Protein AF-A0A1G1XZG2-F1 (afdb_monomer_lite)

Organism: NCBI:txid1797535

Secondary structure (DSSP, 8-state):
-PPPP------------------------------------PPPPEEEEE---S---S-GGGGEEEEETT---HHHHHHTTPEEEEEESSSEEEEEE-S-TT-GGG-EEEEETTTTEEEEE-TT-EEEEEETTTTEEEEES-----TTT---SEEEEEEETTT--HHHHHHHTTGGGGGGEEEEEEEEEETTEEEEEEEEEESS-TTBEEEEEEEEETTEEEEEE-TTB--TTHHHHHHT-EE---SSS---EEEEEEEESS-GGGTBSSS-B-HHHHHTTEEEEEEEEE--TT--HHHHHHHHHHHH--HHHHHHHHHS-EEEETTEEEE------TTHHHHHHHHHHHHHHHHTTSTT--EEEESTTSTTTGGG-TTB-SSGGGEEESSSSS-S-EEEGGG----TTPPPPSS--STTTTTSEEEEEETTEEEEEE-S-----

Sequence (445 aa):
MKKAILIVLVGVGLALVGCIKQPSAVNQNTNQPAINQNLNVEKPPIIDHFACSDYCPGPKEQYMVKIYQGVTDQKECRQLGGTPYTYYGWGEYHICLAENKGSSATWQTYQNQKYGFEIKYPQGWQMLLEMDDISRVSFGQTKNIGSNGYDGEWFVFIYNQSQKTVEALIKDMGDQFGEQRREKRENIIVNGLPALKVTVTTITIPDWIYQSVFIEQAGKIYVISNGAVANDLFDEFYNSFKITSITAAPSVKTLTYLVSNEAEAKYCNGADMDSDGFRKTITTQITTDTPIDNMTITELAKATVVAATTGMCQEVLKQNDLRVEGDTVYIAPIDAWAGVSITMCSCIPEMDVNLLRLPGIKKVVHGSALNQPIQNNTRYCIIDSDCVAATCCHPTAAVNKENQPDCQGTMCTLECQGPLDCGAGKIICENNLCTIKSNLPTTAE

Structure (mmCIF, N/CA/C/O backbone):
data_AF-A0A1G1XZG2-F1
#
_entry.id   AF-A0A1G1XZG2-F1
#
loop_
_atom_site.group_PDB
_atom_site.id
_atom_site.type_symbol
_atom_site.label_atom_id
_atom_site.label_alt_id
_atom_site.label_comp_id
_atom_site.label_asym_id
_atom_site.label_entity_id
_atom_site.label_seq_id
_atom_site.pdbx_PDB_ins_code
_atom_site.Cartn_x
_atom_site.Cartn_y
_atom_site.Cartn_z
_atom_site.occupancy
_atom_site.B_iso_or_equiv
_atom_site.auth_seq_id
_atom_site.auth_comp_id
_atom_site.auth_asym_id
_atom_site.auth_atom_id
_atom_site.pdbx_PDB_model_num
ATOM 1 N N . MET A 1 1 ? -6.032 44.710 11.923 1.00 36.59 1 MET A N 1
ATOM 2 C CA . MET A 1 1 ? -4.602 44.937 11.614 1.00 36.59 1 MET A CA 1
ATOM 3 C C . MET A 1 1 ? -4.307 44.325 10.254 1.00 36.59 1 MET A C 1
ATOM 5 O O . MET A 1 1 ? -4.520 43.133 10.079 1.00 36.59 1 MET A O 1
ATOM 9 N N . LYS A 1 2 ? -3.960 45.159 9.267 1.00 30.16 2 LYS A N 1
ATOM 10 C CA . LYS A 1 2 ? -3.770 44.773 7.860 1.00 30.16 2 LYS A CA 1
ATOM 11 C C . LYS A 1 2 ? -2.428 44.044 7.705 1.00 30.16 2 LYS A C 1
ATOM 13 O O . LYS A 1 2 ? -1.400 44.623 8.041 1.00 30.16 2 LYS A O 1
ATOM 18 N N . LYS A 1 3 ? -2.432 42.802 7.207 1.00 34.88 3 LYS A N 1
ATOM 19 C CA . LYS A 1 3 ? -1.211 42.095 6.790 1.00 34.88 3 LYS A CA 1
ATOM 20 C C . LYS A 1 3 ? -0.860 42.530 5.367 1.00 34.88 3 LYS A C 1
ATOM 22 O O . LYS A 1 3 ? -1.652 42.335 4.451 1.00 34.88 3 LYS A O 1
ATOM 27 N N . ALA A 1 4 ? 0.298 43.163 5.219 1.00 38.28 4 ALA A N 1
ATOM 28 C CA . ALA A 1 4 ? 0.881 43.513 3.934 1.00 38.28 4 ALA A CA 1
ATOM 29 C C . ALA A 1 4 ? 1.525 42.268 3.306 1.00 38.28 4 ALA A C 1
ATOM 31 O O . ALA A 1 4 ? 2.293 41.565 3.960 1.00 38.28 4 ALA A O 1
ATOM 32 N N . ILE A 1 5 ? 1.186 42.011 2.044 1.00 36.34 5 ILE A N 1
ATOM 33 C CA . ILE A 1 5 ? 1.808 41.004 1.184 1.00 36.34 5 ILE A CA 1
ATOM 34 C C . ILE A 1 5 ? 2.986 41.692 0.490 1.00 36.34 5 ILE A C 1
ATOM 36 O O . ILE A 1 5 ? 2.793 42.663 -0.241 1.00 36.34 5 ILE A O 1
ATOM 40 N N . LEU A 1 6 ? 4.202 41.210 0.746 1.00 32.59 6 LEU A N 1
ATOM 41 C CA . LEU A 1 6 ? 5.417 41.656 0.074 1.00 32.59 6 LEU A CA 1
ATOM 42 C C . LEU A 1 6 ? 5.632 40.773 -1.163 1.00 32.59 6 LEU A C 1
ATOM 44 O O . LEU A 1 6 ? 6.022 39.615 -1.046 1.00 32.59 6 LEU A O 1
ATOM 48 N N . ILE A 1 7 ? 5.337 41.320 -2.342 1.00 32.16 7 ILE A N 1
ATOM 49 C CA . ILE A 1 7 ? 5.672 40.728 -3.642 1.00 32.16 7 ILE A CA 1
ATOM 50 C C . ILE A 1 7 ? 7.083 41.197 -3.997 1.00 32.16 7 ILE A C 1
ATOM 52 O O . ILE A 1 7 ? 7.305 42.388 -4.208 1.00 32.16 7 ILE A O 1
ATOM 56 N N . VAL A 1 8 ? 8.033 40.267 -4.071 1.00 28.38 8 VAL A N 1
ATOM 57 C CA . VAL A 1 8 ? 9.368 40.527 -4.620 1.00 28.38 8 VAL A CA 1
ATOM 58 C C . VAL A 1 8 ? 9.349 40.135 -6.096 1.00 28.38 8 VAL A C 1
ATOM 60 O O . VAL A 1 8 ? 9.427 38.962 -6.448 1.00 28.38 8 VAL A O 1
ATOM 63 N N . LEU A 1 9 ? 9.206 41.142 -6.959 1.00 34.50 9 LEU A N 1
ATOM 64 C CA . LEU A 1 9 ? 9.462 41.053 -8.395 1.00 34.50 9 LEU A CA 1
ATOM 65 C C . LEU A 1 9 ? 10.963 41.255 -8.623 1.00 34.50 9 LEU A C 1
ATOM 67 O O . LEU A 1 9 ? 11.463 42.368 -8.477 1.00 34.50 9 LEU A O 1
ATOM 71 N N . VAL A 1 10 ? 11.675 40.198 -9.011 1.00 33.47 10 VAL A N 1
ATOM 72 C CA . VAL A 1 10 ? 13.005 40.330 -9.616 1.00 33.47 10 VAL A CA 1
ATOM 73 C C . VAL A 1 10 ? 12.822 40.292 -11.126 1.00 33.47 10 VAL A C 1
ATOM 75 O O . VAL A 1 10 ? 12.700 39.232 -11.734 1.00 33.47 10 VAL A O 1
ATOM 78 N N . GLY A 1 11 ? 12.753 41.482 -11.718 1.00 33.66 11 GLY A N 1
ATOM 79 C CA . GLY A 1 11 ? 12.938 41.674 -13.147 1.00 33.66 11 GLY A CA 1
ATOM 80 C C . GLY A 1 11 ? 14.428 41.779 -13.449 1.00 33.66 11 GLY A C 1
ATOM 81 O O . GLY A 1 11 ? 15.101 42.671 -12.940 1.00 33.66 11 GLY A O 1
ATOM 82 N N . VAL A 1 12 ? 14.931 40.892 -14.302 1.00 36.06 12 VAL A N 1
ATOM 83 C CA . VAL A 1 12 ? 16.203 41.092 -14.998 1.00 36.06 12 VAL A CA 1
ATOM 84 C C . VAL A 1 12 ? 15.881 41.130 -16.481 1.00 36.06 12 VAL A C 1
ATOM 86 O O . VAL A 1 12 ? 15.517 40.126 -17.086 1.00 36.06 12 VAL A O 1
ATOM 89 N N . GLY A 1 13 ? 15.960 42.336 -17.038 1.00 34.44 13 GLY A N 1
ATOM 90 C CA . GLY A 1 13 ? 15.979 42.542 -18.474 1.00 34.44 13 GLY A CA 1
ATOM 91 C C . GLY A 1 13 ? 17.328 42.114 -19.037 1.00 34.44 13 GLY A C 1
ATOM 92 O O . GLY A 1 13 ? 18.371 42.453 -18.480 1.00 34.44 13 GLY A O 1
ATOM 93 N N . LEU A 1 14 ? 17.304 41.416 -20.168 1.00 36.47 14 LEU A N 1
ATOM 94 C CA . LEU A 1 14 ? 18.458 41.328 -21.047 1.00 36.47 14 LEU A CA 1
ATOM 95 C C . LEU A 1 14 ? 18.051 41.609 -22.490 1.00 36.47 14 LEU A C 1
ATOM 97 O O . LEU A 1 14 ? 16.949 41.297 -22.937 1.00 36.47 14 LEU A O 1
ATOM 101 N N . ALA A 1 15 ? 18.964 42.307 -23.146 1.00 35.41 15 ALA A N 1
ATOM 102 C CA . ALA A 1 15 ? 18.765 43.115 -24.325 1.00 35.41 15 ALA A CA 1
ATOM 103 C C . ALA A 1 15 ? 18.609 42.317 -25.625 1.00 35.41 15 ALA A C 1
ATOM 105 O O . ALA A 1 15 ? 19.185 41.250 -25.820 1.00 35.41 15 ALA A O 1
ATOM 106 N N . LEU A 1 16 ? 17.877 42.948 -26.542 1.00 37.69 16 LEU A N 1
ATOM 107 C CA . LEU A 1 16 ? 17.863 42.704 -27.979 1.00 37.69 16 LEU A CA 1
ATOM 108 C C . LEU A 1 16 ? 19.269 42.877 -28.579 1.00 37.69 16 LEU A C 1
ATOM 110 O O . LEU A 1 16 ? 19.834 43.966 -28.492 1.00 37.69 16 LEU A O 1
ATOM 114 N N . VAL A 1 17 ? 19.770 41.857 -29.283 1.00 38.38 17 VAL A N 1
ATOM 115 C CA . VAL A 1 17 ? 20.767 41.994 -30.359 1.00 38.38 17 VAL A CA 1
ATOM 116 C C . VAL A 1 17 ? 20.384 41.039 -31.492 1.00 38.38 17 VAL A C 1
ATOM 118 O O . VAL A 1 17 ? 19.888 39.940 -31.260 1.00 38.38 17 VAL A O 1
ATOM 121 N N . GLY A 1 18 ? 20.528 41.526 -32.722 1.00 33.12 18 GLY A N 1
ATOM 122 C CA . GLY A 1 18 ? 19.908 40.995 -33.927 1.00 33.12 18 GLY A CA 1
ATOM 123 C C . GLY A 1 18 ? 20.594 39.798 -34.593 1.00 33.12 18 GLY A C 1
ATOM 124 O O . GLY A 1 18 ? 21.787 39.566 -34.450 1.00 33.12 18 GLY A O 1
ATOM 125 N N . CYS A 1 19 ? 19.771 39.133 -35.407 1.00 37.84 19 CYS A N 1
ATOM 126 C CA . CYS A 1 19 ? 20.036 38.536 -36.721 1.00 37.84 19 CYS A CA 1
ATOM 127 C C . CYS A 1 19 ? 21.314 37.713 -36.947 1.00 37.84 19 CYS A C 1
ATOM 129 O O . CYS A 1 19 ? 22.348 38.300 -37.234 1.00 37.84 19 CYS A O 1
ATOM 131 N N . ILE A 1 20 ? 21.152 36.395 -37.147 1.00 34.75 20 ILE A N 1
ATOM 132 C CA . ILE A 1 20 ? 21.724 35.680 -38.307 1.00 34.75 20 ILE A CA 1
ATOM 133 C C . ILE A 1 20 ? 20.700 34.641 -38.802 1.00 34.75 20 ILE A C 1
ATOM 135 O O . ILE A 1 20 ? 20.328 33.718 -38.083 1.00 34.75 20 ILE A O 1
ATOM 139 N N . LYS A 1 21 ? 20.236 34.804 -40.048 1.00 47.09 21 LYS A N 1
ATOM 140 C CA . LYS A 1 21 ? 19.552 33.761 -40.828 1.00 47.09 21 LYS A CA 1
ATOM 141 C C . LYS A 1 21 ? 20.571 32.681 -41.195 1.00 47.09 21 LYS A C 1
ATOM 143 O O . LYS A 1 21 ? 21.610 33.016 -41.758 1.00 47.09 21 LYS A O 1
ATOM 148 N N . GLN A 1 22 ? 20.236 31.410 -40.988 1.00 40.50 22 GLN A N 1
ATOM 149 C CA . GLN A 1 22 ? 20.908 30.290 -41.650 1.00 40.50 22 GLN A CA 1
ATOM 150 C C . GLN A 1 22 ? 19.898 29.365 -42.347 1.00 40.50 22 GLN A C 1
ATOM 152 O O . GLN A 1 22 ? 18.719 29.367 -41.987 1.00 40.50 22 GLN A O 1
ATOM 157 N N . PRO A 1 23 ? 20.332 28.685 -43.424 1.00 43.25 23 PRO A N 1
ATOM 158 C CA . PRO A 1 23 ? 19.453 28.209 -44.478 1.00 43.25 23 PRO A CA 1
ATOM 159 C C . PRO A 1 23 ? 18.793 26.866 -44.162 1.00 43.25 23 PRO A C 1
ATOM 161 O O . PRO A 1 23 ? 19.262 26.071 -43.354 1.00 43.25 23 PRO A O 1
ATOM 164 N N . SER A 1 24 ? 17.692 26.657 -44.876 1.00 38.84 24 SER A N 1
ATOM 165 C CA . SER A 1 24 ? 16.847 25.476 -44.977 1.00 38.84 24 SER A CA 1
ATOM 166 C C . SER A 1 24 ? 17.579 24.143 -44.801 1.00 38.84 24 SER A C 1
ATOM 168 O O . SER A 1 24 ? 18.444 23.782 -45.599 1.00 38.84 24 SER A O 1
ATOM 170 N N . ALA A 1 25 ? 17.145 23.369 -43.805 1.00 36.81 25 ALA A N 1
ATOM 171 C CA . ALA A 1 25 ? 17.444 21.950 -43.722 1.00 36.81 25 ALA A CA 1
ATOM 172 C C . ALA A 1 25 ? 16.772 21.224 -44.898 1.00 36.81 25 ALA A C 1
ATOM 174 O O . ALA A 1 25 ? 15.555 21.279 -45.088 1.00 36.81 25 ALA A O 1
ATOM 175 N N . VAL A 1 26 ? 17.600 20.566 -45.704 1.00 35.84 26 VAL A N 1
ATOM 176 C CA . VAL A 1 26 ? 17.194 19.628 -46.747 1.00 35.84 26 VAL A CA 1
ATOM 177 C C . VAL A 1 26 ? 16.500 18.447 -46.074 1.00 35.84 26 VAL A C 1
ATOM 179 O O . VAL A 1 26 ? 17.102 17.708 -45.300 1.00 35.84 26 VAL A O 1
ATOM 182 N N . ASN A 1 27 ? 15.217 18.289 -46.378 1.00 40.00 27 ASN A N 1
ATOM 183 C CA . ASN A 1 27 ? 14.389 17.172 -45.956 1.00 40.00 27 ASN A CA 1
ATOM 184 C C . ASN A 1 27 ? 14.792 15.927 -46.769 1.00 40.00 27 ASN A C 1
ATOM 186 O O . ASN A 1 27 ? 14.300 15.717 -47.879 1.00 40.00 27 ASN A O 1
ATOM 190 N N . GLN A 1 28 ? 15.740 15.133 -46.261 1.00 36.72 28 GLN A N 1
ATOM 191 C CA . GLN A 1 28 ? 16.032 13.812 -46.819 1.00 36.72 28 GLN A CA 1
ATOM 192 C C . GLN A 1 28 ? 14.969 12.825 -46.345 1.00 36.72 28 GLN A C 1
ATOM 194 O O . GLN A 1 28 ? 15.098 12.143 -45.334 1.00 36.72 28 GLN A O 1
ATOM 199 N N . ASN A 1 29 ? 13.894 12.780 -47.121 1.00 41.12 29 ASN A N 1
ATOM 200 C CA . ASN A 1 29 ? 12.856 11.772 -47.052 1.00 41.12 29 ASN A CA 1
ATOM 201 C C . ASN A 1 29 ? 13.389 10.477 -47.695 1.00 41.12 29 ASN A C 1
ATOM 203 O O . ASN A 1 29 ? 13.157 10.214 -48.876 1.00 41.12 29 ASN A O 1
ATOM 207 N N . THR A 1 30 ? 14.170 9.689 -46.955 1.00 39.41 30 THR A N 1
ATOM 208 C CA . THR A 1 30 ? 14.558 8.339 -47.383 1.00 39.41 30 THR A CA 1
ATOM 209 C C . THR A 1 30 ? 13.484 7.349 -46.954 1.00 39.41 30 THR A C 1
ATOM 211 O O . THR A 1 30 ? 13.572 6.719 -45.903 1.00 39.41 30 THR A O 1
ATOM 214 N N . ASN A 1 31 ? 12.470 7.204 -47.807 1.00 42.72 31 ASN A N 1
ATOM 215 C CA . ASN A 1 31 ? 11.616 6.021 -47.852 1.00 42.72 31 ASN A CA 1
ATOM 216 C C . ASN A 1 31 ? 12.480 4.811 -48.239 1.00 42.72 31 ASN A C 1
ATOM 218 O O . ASN A 1 31 ? 12.613 4.484 -49.418 1.00 42.72 31 ASN A O 1
ATOM 222 N N . GLN A 1 32 ? 13.092 4.157 -47.252 1.00 38.25 32 GLN A N 1
ATOM 223 C CA . GLN A 1 32 ? 13.597 2.801 -47.424 1.00 38.25 32 GLN A CA 1
ATOM 224 C C . GLN A 1 32 ? 12.430 1.828 -47.203 1.00 38.25 32 GLN A C 1
ATOM 226 O O . GLN A 1 32 ? 11.803 1.867 -46.143 1.00 38.25 32 GLN A O 1
ATOM 231 N N . PRO A 1 33 ? 12.097 0.972 -48.184 1.00 39.94 33 PRO A N 1
ATOM 232 C CA . PRO A 1 33 ? 11.057 -0.029 -48.010 1.00 39.94 33 PRO A CA 1
ATOM 233 C C . PRO A 1 33 ? 11.477 -1.008 -46.911 1.00 39.94 33 PRO A C 1
ATOM 235 O O . PRO A 1 33 ? 12.557 -1.596 -46.973 1.00 39.94 33 PRO A O 1
ATOM 238 N N . ALA A 1 34 ? 10.619 -1.179 -45.904 1.00 37.38 34 ALA A N 1
ATOM 239 C CA . ALA A 1 34 ? 10.768 -2.204 -44.883 1.00 37.38 34 ALA A CA 1
ATOM 240 C C . ALA A 1 34 ? 10.688 -3.582 -45.557 1.00 37.38 34 ALA A C 1
ATOM 242 O O . ALA A 1 34 ? 9.606 -4.086 -45.860 1.00 37.38 34 ALA A O 1
ATOM 243 N N . ILE A 1 35 ? 11.848 -4.173 -45.846 1.00 37.66 35 ILE A N 1
ATOM 244 C CA . ILE A 1 35 ? 11.930 -5.534 -46.362 1.00 37.66 35 ILE A CA 1
ATOM 245 C C . ILE A 1 35 ? 11.679 -6.466 -45.178 1.00 37.66 35 ILE A C 1
ATOM 247 O O . ILE A 1 35 ? 12.573 -6.759 -44.389 1.00 37.66 35 ILE A O 1
ATOM 251 N N . ASN A 1 36 ? 10.433 -6.906 -45.045 1.00 39.22 36 ASN A N 1
ATOM 252 C CA . ASN A 1 36 ? 10.015 -7.896 -44.064 1.00 39.22 36 ASN A CA 1
ATOM 253 C C . ASN A 1 36 ? 10.468 -9.288 -44.546 1.00 39.22 36 ASN A C 1
ATOM 255 O O . ASN A 1 36 ? 9.676 -10.073 -45.066 1.00 39.22 36 ASN A O 1
ATOM 259 N N . GLN A 1 37 ? 11.777 -9.559 -44.487 1.00 44.16 37 GLN A N 1
ATOM 260 C CA . GLN A 1 37 ? 12.293 -10.906 -44.717 1.00 44.16 37 GLN A CA 1
ATOM 261 C C . GLN A 1 37 ? 12.148 -11.691 -43.418 1.00 44.16 37 GLN A C 1
ATOM 263 O O . GLN A 1 37 ? 12.939 -11.527 -42.493 1.00 44.16 37 GLN A O 1
ATOM 268 N N . ASN A 1 38 ? 11.143 -12.565 -43.372 1.00 43.31 38 ASN A N 1
ATOM 269 C CA . ASN A 1 38 ? 11.103 -13.698 -42.450 1.00 43.31 38 ASN A CA 1
ATOM 270 C C . ASN A 1 38 ? 12.260 -14.645 -42.812 1.00 43.31 38 ASN A C 1
ATOM 272 O O . ASN A 1 38 ? 12.076 -15.660 -43.483 1.00 43.31 38 ASN A O 1
ATOM 276 N N . LEU A 1 39 ? 13.482 -14.267 -42.438 1.00 63.97 39 LEU A N 1
ATOM 277 C CA . LEU A 1 39 ? 14.619 -15.170 -42.453 1.00 63.97 39 LEU A CA 1
ATOM 278 C C . LEU A 1 39 ? 14.394 -16.153 -41.312 1.00 63.97 39 LEU A C 1
ATOM 280 O O . LEU A 1 39 ? 14.372 -15.781 -40.142 1.00 63.97 39 LEU A O 1
ATOM 284 N N . ASN A 1 40 ? 14.168 -17.407 -41.679 1.00 77.31 40 ASN A N 1
ATOM 285 C CA . ASN A 1 40 ? 14.062 -18.507 -40.740 1.00 77.31 40 ASN A CA 1
ATOM 286 C C . ASN A 1 40 ? 15.474 -18.774 -40.195 1.00 77.31 40 ASN A C 1
ATOM 288 O O . ASN A 1 40 ? 16.223 -19.562 -40.769 1.00 77.31 40 ASN A O 1
ATOM 292 N N . VAL A 1 41 ? 15.887 -18.013 -39.178 1.00 85.62 41 VAL A N 1
ATOM 293 C CA . VAL A 1 41 ? 17.208 -18.155 -38.554 1.00 85.62 41 VAL A CA 1
ATOM 294 C C . VAL A 1 41 ? 17.222 -19.482 -37.801 1.00 85.62 41 VAL A C 1
ATOM 296 O O . VAL A 1 41 ? 16.492 -19.661 -36.825 1.00 85.62 41 VAL A O 1
ATOM 299 N N . GLU A 1 42 ? 18.021 -20.430 -38.281 1.00 93.19 42 GLU A N 1
ATOM 300 C CA . GLU A 1 42 ? 18.217 -21.713 -37.614 1.00 93.19 42 GLU A CA 1
ATOM 301 C C . GLU A 1 42 ? 18.908 -21.479 -36.264 1.00 93.19 42 GLU A C 1
ATOM 303 O O . GLU A 1 42 ? 19.976 -20.870 -36.197 1.00 93.19 42 GLU A O 1
ATOM 308 N N . LYS A 1 43 ? 18.266 -21.905 -35.170 1.00 92.12 43 LYS A N 1
ATOM 309 C CA . LYS A 1 43 ? 18.781 -21.672 -33.818 1.00 92.12 43 LYS A CA 1
ATOM 310 C C . LYS A 1 43 ? 19.899 -22.667 -33.483 1.00 92.12 43 LYS A C 1
ATOM 312 O O . LYS A 1 43 ? 19.688 -23.866 -33.667 1.00 92.12 43 LYS A O 1
ATOM 317 N N . PRO A 1 44 ? 21.040 -22.213 -32.926 1.00 94.88 44 PRO A N 1
ATOM 318 C CA . PRO A 1 44 ? 22.075 -23.107 -32.415 1.00 94.88 44 PRO A CA 1
ATOM 319 C C . PRO A 1 44 ? 21.548 -24.039 -31.309 1.00 94.88 44 PRO A C 1
ATOM 321 O O . PRO A 1 44 ? 20.563 -23.704 -30.641 1.00 94.88 44 PRO A O 1
ATOM 324 N N . PRO A 1 45 ? 22.207 -25.186 -31.061 1.00 95.62 45 PRO A N 1
ATOM 325 C CA . PRO A 1 45 ? 21.854 -26.077 -29.963 1.00 95.62 45 PRO A CA 1
ATOM 326 C C . PRO A 1 45 ? 21.866 -25.366 -28.608 1.00 95.62 45 PRO A C 1
ATOM 328 O O . PRO A 1 45 ? 22.749 -24.554 -28.319 1.00 95.62 45 PRO A O 1
ATOM 331 N N . ILE A 1 46 ? 20.900 -25.718 -27.762 1.00 94.00 46 ILE A N 1
ATOM 332 C CA . ILE A 1 46 ? 20.854 -25.272 -26.372 1.00 94.00 46 ILE A CA 1
ATOM 333 C C . ILE A 1 46 ? 21.661 -26.255 -25.525 1.00 94.00 46 ILE A C 1
ATOM 335 O O . ILE A 1 46 ? 21.349 -27.446 -25.504 1.00 94.00 46 ILE A O 1
ATOM 339 N N . ILE A 1 47 ? 22.673 -25.760 -24.815 1.00 94.69 47 ILE A N 1
ATOM 340 C CA . ILE A 1 47 ? 23.529 -26.574 -23.943 1.00 94.69 47 ILE A CA 1
ATOM 341 C C . ILE A 1 47 ? 23.522 -26.040 -22.514 1.00 94.69 47 ILE A C 1
ATOM 343 O O . ILE A 1 47 ? 23.354 -24.841 -22.294 1.00 94.69 47 ILE A O 1
ATOM 347 N N . ASP A 1 48 ? 23.736 -26.930 -21.547 1.00 93.31 48 ASP A N 1
ATOM 348 C CA . ASP A 1 48 ? 24.008 -26.534 -20.170 1.00 93.31 48 ASP A CA 1
ATOM 349 C C . ASP A 1 48 ? 25.429 -25.956 -20.076 1.00 93.31 48 ASP A C 1
ATOM 351 O O . ASP A 1 48 ? 26.406 -26.582 -20.491 1.00 93.31 48 ASP A O 1
ATOM 355 N N . HIS A 1 49 ? 25.546 -24.759 -19.513 1.00 93.06 49 HIS A N 1
ATOM 356 C CA . HIS A 1 49 ? 26.786 -24.011 -19.341 1.00 93.06 49 HIS A CA 1
ATOM 357 C C . HIS A 1 49 ? 26.961 -23.630 -17.880 1.00 93.06 49 HIS A C 1
ATOM 359 O O . HIS A 1 49 ? 26.027 -23.183 -17.222 1.00 93.06 49 HIS A O 1
ATOM 365 N N . PHE A 1 50 ? 28.171 -23.795 -17.365 1.00 93.06 50 PHE A N 1
ATOM 366 C CA . PHE A 1 50 ? 28.499 -23.411 -15.999 1.00 93.06 50 PHE A CA 1
ATOM 367 C C . PHE A 1 50 ? 28.941 -21.940 -15.983 1.00 93.06 50 PHE A C 1
ATOM 369 O O . PHE A 1 50 ? 30.077 -21.622 -16.330 1.00 93.06 50 PHE A O 1
ATOM 376 N N . ALA A 1 51 ? 28.029 -21.034 -15.621 1.00 88.88 51 ALA A N 1
ATOM 377 C CA . ALA A 1 51 ? 28.238 -19.583 -15.612 1.00 88.88 51 ALA A CA 1
ATOM 378 C C . ALA A 1 51 ? 28.816 -19.092 -14.277 1.00 88.88 51 ALA A C 1
ATOM 380 O O . ALA A 1 51 ? 28.276 -18.194 -13.630 1.00 88.88 51 ALA A O 1
ATOM 381 N N . CYS A 1 52 ? 29.914 -19.705 -13.846 1.00 87.44 52 CYS A N 1
ATOM 382 C CA . CYS A 1 52 ? 30.647 -19.273 -12.669 1.00 87.44 52 CYS A CA 1
ATOM 383 C C . CYS A 1 52 ? 32.151 -19.524 -12.835 1.00 87.44 52 CYS A C 1
ATOM 385 O O . CYS A 1 52 ? 32.564 -20.408 -13.585 1.00 87.44 52 CYS A O 1
ATOM 387 N N . SER A 1 53 ? 32.962 -18.674 -12.204 1.00 81.62 53 SER A N 1
ATOM 388 C CA . SER A 1 53 ? 34.427 -18.726 -12.257 1.00 81.62 53 SER A CA 1
ATOM 389 C C . SER A 1 53 ? 34.994 -19.723 -11.233 1.00 81.62 53 SER A C 1
ATOM 391 O O . SER A 1 53 ? 34.288 -20.606 -10.764 1.00 81.62 53 SER A O 1
ATOM 393 N N . ASP A 1 54 ? 36.276 -19.626 -10.882 1.00 75.75 54 ASP A N 1
ATOM 394 C CA . ASP A 1 54 ? 36.956 -20.587 -9.997 1.00 75.75 54 ASP A CA 1
ATOM 395 C C . ASP A 1 54 ? 36.369 -20.709 -8.590 1.00 75.75 54 ASP A C 1
ATOM 397 O O . ASP A 1 54 ? 36.562 -21.732 -7.932 1.00 75.75 54 ASP A O 1
ATOM 401 N N . TYR A 1 55 ? 35.677 -19.674 -8.109 1.00 82.12 55 TYR A N 1
ATOM 402 C CA . TYR A 1 55 ? 35.082 -19.679 -6.781 1.00 82.12 55 TYR A CA 1
ATOM 403 C C . TYR A 1 55 ? 33.579 -19.431 -6.844 1.00 82.12 55 TYR A C 1
ATOM 405 O O . TYR A 1 55 ? 33.107 -18.298 -6.942 1.00 82.12 55 TYR A O 1
ATOM 413 N N . CYS A 1 56 ? 32.841 -20.532 -6.738 1.00 85.06 56 CYS A N 1
ATOM 414 C CA . CYS A 1 56 ? 31.387 -20.583 -6.748 1.00 85.06 56 CYS A CA 1
ATOM 415 C C . CYS A 1 56 ? 30.911 -21.032 -5.366 1.00 85.06 56 CYS A C 1
ATOM 417 O O . CYS A 1 56 ? 30.896 -22.236 -5.096 1.00 85.06 56 CYS A O 1
ATOM 419 N N . PRO A 1 57 ? 30.606 -20.106 -4.441 1.00 83.88 57 PRO A N 1
ATOM 420 C CA . PRO A 1 57 ? 30.154 -20.475 -3.109 1.00 83.88 57 PRO A CA 1
ATOM 421 C C . PRO A 1 57 ? 28.777 -21.143 -3.172 1.00 83.88 57 PRO A C 1
ATOM 423 O O . PRO A 1 57 ? 27.752 -20.472 -3.203 1.00 83.88 57 PRO A O 1
ATOM 426 N N . GLY A 1 58 ? 28.759 -22.473 -3.143 1.00 84.50 58 GLY A N 1
ATOM 427 C CA . GLY A 1 58 ? 27.529 -23.253 -3.134 1.00 84.50 58 GLY A CA 1
ATOM 428 C C . GLY A 1 58 ? 27.587 -24.468 -4.059 1.00 84.50 58 GLY A C 1
ATOM 429 O O . GLY A 1 58 ? 28.631 -24.780 -4.634 1.00 84.50 58 GLY A O 1
ATOM 430 N N . PRO A 1 59 ? 26.470 -25.195 -4.179 1.00 85.19 59 PRO A N 1
ATOM 431 C CA . PRO A 1 59 ? 26.350 -26.317 -5.100 1.00 85.19 59 PRO A CA 1
ATOM 432 C C . PRO A 1 59 ? 26.408 -25.855 -6.570 1.00 85.19 59 PRO A C 1
ATOM 434 O O . PRO A 1 59 ? 25.886 -24.796 -6.927 1.00 85.19 59 PRO A O 1
ATOM 437 N N . LYS A 1 60 ? 27.037 -26.667 -7.434 1.00 85.81 60 LYS A N 1
ATOM 438 C CA . LYS A 1 60 ? 27.285 -26.390 -8.865 1.00 85.81 60 LYS A CA 1
ATOM 439 C C . LYS A 1 60 ? 26.003 -26.025 -9.620 1.00 85.81 60 LYS A C 1
ATOM 441 O O . LYS A 1 60 ? 26.015 -25.192 -10.522 1.00 85.81 60 LYS A O 1
ATOM 446 N N . GLU A 1 61 ? 24.902 -26.650 -9.234 1.00 83.44 61 GLU A N 1
ATOM 447 C CA . GLU A 1 61 ? 23.580 -26.543 -9.839 1.00 83.44 61 GLU A CA 1
ATOM 448 C C . GLU A 1 61 ? 23.039 -25.105 -9.818 1.00 83.44 61 GLU A C 1
ATOM 450 O O . GLU A 1 61 ? 22.276 -24.739 -10.704 1.00 83.44 61 GLU A O 1
ATOM 455 N N . GLN A 1 62 ? 23.475 -24.265 -8.870 1.00 80.62 62 GLN A N 1
ATOM 456 C CA . GLN A 1 62 ? 23.075 -22.852 -8.786 1.00 80.62 62 GLN A CA 1
ATOM 457 C C . GLN A 1 62 ? 23.680 -21.973 -9.889 1.00 80.62 62 GLN A C 1
ATOM 459 O O . GLN A 1 62 ? 23.233 -20.846 -10.090 1.00 80.62 62 GLN A O 1
ATOM 464 N N . TYR A 1 63 ? 24.684 -22.482 -10.602 1.00 86.00 63 TYR A N 1
ATOM 465 C CA . TYR A 1 63 ? 25.432 -21.752 -11.626 1.00 86.00 63 TYR A CA 1
ATOM 466 C C . TYR A 1 63 ? 25.283 -22.364 -13.019 1.00 86.00 63 TYR A C 1
ATOM 468 O O . TYR A 1 63 ? 25.893 -21.885 -13.976 1.00 86.00 63 TYR A O 1
ATOM 476 N N . MET A 1 64 ? 24.504 -23.438 -13.148 1.00 89.94 64 MET A N 1
ATOM 477 C CA . MET A 1 64 ? 24.180 -24.011 -14.446 1.00 89.94 64 MET A CA 1
ATOM 478 C C . MET A 1 64 ? 23.106 -23.149 -15.115 1.00 89.94 64 MET A C 1
ATOM 480 O O . MET A 1 64 ? 22.042 -22.917 -14.547 1.00 89.94 64 MET A O 1
ATOM 484 N N . VAL A 1 65 ? 23.382 -22.686 -16.328 1.00 88.62 65 VAL A N 1
ATOM 485 C CA . VAL A 1 65 ? 22.452 -21.933 -17.176 1.00 88.62 65 VAL A CA 1
ATOM 486 C C . VAL A 1 65 ? 22.371 -22.595 -18.543 1.00 88.62 65 VAL A C 1
ATOM 488 O O . VAL A 1 65 ? 23.340 -23.205 -18.987 1.00 88.62 65 VAL A O 1
ATOM 491 N N . LYS A 1 66 ? 21.256 -22.457 -19.256 1.00 91.75 66 LYS A N 1
ATOM 492 C CA . LYS A 1 66 ? 21.193 -22.885 -20.657 1.00 91.75 66 LYS A CA 1
ATOM 493 C C . LYS A 1 66 ? 21.620 -21.763 -21.588 1.00 91.75 66 LYS A C 1
ATOM 495 O O . LYS A 1 66 ? 21.114 -20.648 -21.468 1.00 91.75 66 LYS A O 1
ATOM 500 N N . ILE A 1 67 ? 22.505 -22.054 -22.539 1.00 94.50 67 ILE A N 1
ATOM 501 C CA . ILE A 1 67 ? 22.988 -21.090 -23.541 1.00 94.50 67 ILE A CA 1
ATOM 502 C C . ILE A 1 67 ? 22.785 -21.592 -24.965 1.00 94.50 67 ILE A C 1
ATOM 504 O O . ILE A 1 67 ? 22.750 -22.800 -25.195 1.00 94.50 67 ILE A O 1
ATOM 508 N N . TYR A 1 68 ? 22.713 -20.668 -25.922 1.00 95.06 68 TYR A N 1
ATOM 509 C CA . TYR A 1 68 ? 22.885 -20.992 -27.333 1.00 95.06 68 TYR A CA 1
ATOM 510 C C . TYR A 1 68 ? 24.375 -21.230 -27.572 1.00 95.06 68 TYR A C 1
ATOM 512 O O . TYR A 1 68 ? 25.201 -20.331 -27.391 1.00 95.06 68 TYR A O 1
ATOM 520 N N . GLN A 1 69 ? 24.728 -22.462 -27.928 1.00 96.44 69 GLN A N 1
ATOM 521 C CA . GLN A 1 69 ? 26.117 -22.871 -28.073 1.00 96.44 69 GLN A CA 1
ATOM 522 C C . GLN A 1 69 ? 26.842 -22.011 -29.118 1.00 96.44 69 GLN A C 1
ATOM 524 O O . GLN A 1 69 ? 26.417 -21.927 -30.267 1.00 96.44 69 GLN A O 1
ATOM 529 N N . GLY A 1 70 ? 27.966 -21.410 -28.718 1.00 95.88 70 GLY A N 1
ATOM 530 C CA . GLY A 1 70 ? 28.847 -20.648 -29.610 1.00 95.88 70 GLY A CA 1
ATOM 531 C C . GLY A 1 70 ? 28.413 -19.208 -29.897 1.00 95.88 70 GLY A C 1
ATOM 532 O O . GLY A 1 70 ? 29.149 -18.496 -30.571 1.00 95.88 70 GLY A O 1
ATOM 533 N N . VAL A 1 71 ? 27.274 -18.757 -29.367 1.00 96.12 71 VAL A N 1
ATOM 534 C CA . VAL A 1 71 ? 26.780 -17.393 -29.592 1.00 96.12 71 VAL A CA 1
ATOM 535 C C . VAL A 1 71 ? 27.357 -16.454 -28.540 1.00 96.12 71 VAL A C 1
ATOM 537 O O . VAL A 1 71 ? 26.963 -16.487 -27.371 1.00 96.12 71 VAL A O 1
ATOM 540 N N . THR A 1 72 ? 28.291 -15.609 -28.965 1.00 95.81 72 THR A N 1
ATOM 541 C CA . THR A 1 72 ? 28.962 -14.615 -28.111 1.00 95.81 72 THR A CA 1
ATOM 542 C C . THR A 1 72 ? 28.647 -13.175 -28.519 1.00 95.81 72 THR A C 1
ATOM 544 O O . THR A 1 72 ? 28.783 -12.267 -27.699 1.00 95.81 72 THR A O 1
ATOM 547 N N . ASP A 1 73 ? 28.181 -12.950 -29.752 1.00 95.56 73 ASP A N 1
ATOM 548 C CA . ASP A 1 73 ? 27.755 -11.635 -30.225 1.00 95.56 73 ASP A CA 1
ATOM 549 C C . ASP A 1 73 ? 26.383 -11.258 -29.645 1.00 95.56 73 ASP A C 1
ATOM 551 O O . ASP A 1 73 ? 25.414 -12.021 -29.696 1.00 95.56 73 ASP A O 1
ATOM 555 N N . GLN A 1 74 ? 26.280 -10.048 -29.092 1.00 89.12 74 GLN A N 1
ATOM 556 C CA . GLN A 1 74 ? 25.056 -9.603 -28.425 1.00 89.12 74 GLN A CA 1
ATOM 557 C C . GLN A 1 74 ? 23.888 -9.412 -29.401 1.00 89.12 74 GLN A C 1
ATOM 559 O O . GLN A 1 74 ? 22.732 -9.635 -29.035 1.00 89.12 74 GLN A O 1
ATOM 564 N N . LYS A 1 75 ? 24.160 -8.982 -30.639 1.00 87.31 75 LYS A N 1
ATOM 565 C CA . LYS A 1 75 ? 23.122 -8.734 -31.644 1.00 87.31 75 LYS A CA 1
ATOM 566 C C . LYS A 1 75 ? 22.586 -10.053 -32.187 1.00 87.31 75 LYS A C 1
ATOM 568 O O . LYS A 1 75 ? 21.369 -10.205 -32.268 1.00 87.31 75 LYS A O 1
ATOM 573 N N . GLU A 1 76 ? 23.467 -10.997 -32.500 1.00 93.62 76 GLU A N 1
ATOM 574 C CA . GLU A 1 76 ? 23.112 -12.367 -32.875 1.00 93.62 76 GLU A CA 1
ATOM 575 C C . GLU A 1 76 ? 22.299 -13.036 -31.763 1.00 93.62 76 GLU A C 1
ATOM 577 O O . GLU A 1 76 ? 21.217 -13.565 -32.014 1.00 93.62 76 GLU A O 1
ATOM 582 N N . CYS A 1 77 ? 22.751 -12.916 -30.513 1.00 91.38 77 CYS A N 1
ATOM 583 C CA . CYS A 1 77 ? 22.032 -13.449 -29.364 1.00 91.38 77 CYS A CA 1
ATOM 584 C C . CYS A 1 77 ? 20.588 -12.932 -29.281 1.00 91.38 77 CYS A C 1
ATOM 586 O O . CYS A 1 77 ? 19.645 -13.716 -29.152 1.00 91.38 77 CYS A O 1
ATOM 588 N N . ARG A 1 78 ? 20.397 -11.617 -29.446 1.00 83.44 78 ARG A N 1
ATOM 589 C CA . ARG A 1 78 ? 19.064 -10.999 -29.483 1.00 83.44 78 ARG A CA 1
ATOM 590 C C . ARG A 1 78 ? 18.230 -11.475 -30.675 1.00 83.44 78 ARG A C 1
ATOM 592 O O . ARG A 1 78 ? 17.036 -11.706 -30.515 1.00 83.44 78 ARG A O 1
ATOM 599 N N . GLN A 1 79 ? 18.831 -11.662 -31.853 1.00 85.00 79 GLN A N 1
ATOM 600 C CA . GLN A 1 79 ? 18.137 -12.178 -33.044 1.00 85.00 79 GLN A CA 1
ATOM 601 C C . GLN A 1 79 ? 17.641 -13.620 -32.865 1.00 85.00 79 GLN A C 1
ATOM 603 O O . GLN A 1 79 ? 16.584 -13.974 -33.383 1.00 85.00 79 GLN A O 1
ATOM 608 N N . LEU A 1 80 ? 18.364 -14.433 -32.093 1.00 87.31 80 LEU A N 1
ATOM 609 C CA . LEU A 1 80 ? 17.973 -15.800 -31.736 1.00 87.31 80 LEU A CA 1
ATOM 610 C C . LEU A 1 80 ? 16.911 -15.858 -30.621 1.00 87.31 80 LEU A C 1
ATOM 612 O O . LEU A 1 80 ? 16.354 -16.928 -30.337 1.00 87.31 80 LEU A O 1
ATOM 616 N N . GLY A 1 81 ? 16.603 -14.714 -30.004 1.00 81.56 81 GLY A N 1
ATOM 617 C CA . GLY A 1 81 ? 15.727 -14.611 -28.841 1.00 81.56 81 GLY A CA 1
ATOM 618 C C . GLY A 1 81 ? 16.388 -15.093 -27.550 1.00 81.56 81 GLY A C 1
ATOM 619 O O . GLY A 1 81 ? 15.701 -15.647 -26.699 1.00 81.56 81 GLY A O 1
ATOM 620 N N . GLY A 1 82 ? 17.712 -14.969 -27.434 1.00 86.19 82 GLY A N 1
ATOM 621 C CA . GLY A 1 82 ? 18.446 -15.176 -26.187 1.00 86.19 82 GLY A CA 1
ATOM 622 C C . GLY A 1 82 ? 18.772 -13.864 -25.473 1.00 86.19 82 GLY A C 1
ATOM 623 O O . GLY A 1 82 ? 18.614 -12.775 -26.028 1.00 86.19 82 GLY A O 1
ATOM 624 N N . THR A 1 83 ? 19.248 -13.960 -24.230 1.00 85.06 83 THR A N 1
ATOM 625 C CA . THR A 1 83 ? 19.693 -12.802 -23.436 1.00 85.06 83 THR A CA 1
ATOM 626 C C . THR A 1 83 ? 21.223 -12.739 -23.410 1.00 85.06 83 THR A C 1
ATOM 628 O O . THR A 1 83 ? 21.844 -13.657 -22.863 1.00 85.06 83 THR A O 1
ATOM 631 N N . PRO A 1 84 ? 21.855 -11.682 -23.958 1.00 90.12 84 PRO A N 1
ATOM 632 C CA . PRO A 1 84 ? 23.297 -11.509 -23.842 1.00 90.12 84 PRO A CA 1
ATOM 633 C C . PRO A 1 84 ? 23.687 -11.354 -22.373 1.00 90.12 84 PRO A C 1
ATOM 635 O O . PRO A 1 84 ? 23.065 -10.587 -21.636 1.00 90.12 84 PRO A O 1
ATOM 638 N N . TYR A 1 85 ? 24.713 -12.074 -21.939 1.00 88.56 85 TYR A N 1
ATOM 639 C CA . TYR A 1 85 ? 25.201 -12.015 -20.570 1.00 88.56 85 TYR A CA 1
ATOM 640 C C . TYR A 1 85 ? 26.724 -12.019 -20.555 1.00 88.56 85 TYR A C 1
ATOM 642 O O . TYR A 1 85 ? 27.361 -12.810 -21.253 1.00 88.56 85 TYR A O 1
ATOM 650 N N . THR A 1 86 ? 27.293 -11.135 -19.739 1.00 90.12 86 THR A N 1
ATOM 651 C CA . THR A 1 86 ? 28.733 -11.054 -19.509 1.00 90.12 86 THR A CA 1
ATOM 652 C C . THR A 1 86 ? 29.021 -11.413 -18.061 1.00 90.12 86 THR A C 1
ATOM 654 O O . THR A 1 86 ? 28.398 -10.861 -17.153 1.00 90.12 86 THR A O 1
ATOM 657 N N . TYR A 1 87 ? 29.977 -12.310 -17.839 1.00 86.38 87 TYR A N 1
ATOM 658 C CA . TYR A 1 87 ? 30.511 -12.584 -16.508 1.00 86.38 87 TYR A CA 1
ATOM 659 C C . TYR A 1 87 ? 32.035 -12.541 -16.511 1.00 86.38 87 TYR A C 1
ATOM 661 O O . TYR A 1 87 ? 32.688 -12.766 -17.533 1.00 86.38 87 TYR A O 1
ATOM 669 N N . TYR A 1 88 ? 32.590 -12.245 -15.338 1.00 84.31 88 TYR A N 1
ATOM 670 C CA . TYR A 1 88 ? 34.017 -12.033 -15.142 1.00 84.31 88 TYR A CA 1
ATOM 671 C C . TYR A 1 88 ? 34.591 -13.142 -14.252 1.00 84.31 88 TYR A C 1
ATOM 673 O O . TYR A 1 88 ? 34.163 -13.336 -13.115 1.00 84.31 88 TYR A O 1
ATOM 681 N N . GLY A 1 89 ? 35.551 -13.887 -14.796 1.00 82.75 89 GLY A N 1
ATOM 682 C CA . GLY A 1 89 ? 36.390 -14.854 -14.082 1.00 82.75 89 GLY A CA 1
ATOM 683 C C . GLY A 1 89 ? 37.865 -14.514 -14.292 1.00 82.75 89 GLY A C 1
ATOM 684 O O . GLY A 1 89 ? 38.259 -13.366 -14.124 1.00 82.75 89 GLY A O 1
ATOM 685 N N . TRP A 1 90 ? 38.672 -15.471 -14.764 1.00 82.94 90 TRP A N 1
ATOM 686 C CA . TRP A 1 90 ? 40.029 -15.196 -15.290 1.00 82.94 90 TRP A CA 1
ATOM 687 C C . TRP A 1 90 ? 40.059 -14.350 -16.567 1.00 82.94 90 TRP A C 1
ATOM 689 O O . TRP A 1 90 ? 41.123 -14.005 -17.073 1.00 82.94 90 TRP A O 1
ATOM 699 N N . GLY A 1 91 ? 38.886 -14.057 -17.110 1.00 88.94 91 GLY A N 1
ATOM 700 C CA . GLY A 1 91 ? 38.675 -13.234 -18.281 1.00 88.94 91 GLY A CA 1
ATOM 701 C C . GLY A 1 91 ? 37.226 -12.774 -18.327 1.00 88.94 91 GLY A C 1
ATOM 702 O O . GLY A 1 91 ? 36.414 -13.127 -17.465 1.00 88.94 91 GLY A O 1
ATOM 703 N N . GLU A 1 92 ? 36.925 -11.978 -19.339 1.00 92.31 92 GLU A N 1
ATOM 704 C CA . GLU A 1 92 ? 35.571 -11.580 -19.691 1.00 92.31 92 GLU A CA 1
ATOM 705 C C . GLU A 1 92 ? 34.971 -12.626 -20.633 1.00 92.31 92 GLU A C 1
ATOM 707 O O . GLU A 1 92 ? 35.568 -12.965 -21.657 1.00 92.31 92 GLU A O 1
ATOM 712 N N . TYR A 1 93 ? 33.807 -13.162 -20.274 1.00 93.50 93 TYR A N 1
ATOM 713 C CA . TYR A 1 93 ? 33.107 -14.169 -21.064 1.00 93.50 93 TYR A CA 1
ATOM 714 C C . TYR A 1 93 ? 31.744 -13.631 -21.480 1.00 93.50 93 TYR A C 1
ATOM 716 O O . TYR A 1 93 ? 30.936 -13.267 -20.625 1.00 93.50 93 TYR A O 1
ATOM 724 N N . HIS A 1 94 ? 31.480 -13.629 -22.785 1.00 95.19 94 HIS A N 1
ATOM 725 C CA . HIS A 1 94 ? 30.174 -13.303 -23.350 1.00 95.19 94 HIS A CA 1
ATOM 726 C C . HIS A 1 94 ? 29.456 -14.591 -23.731 1.00 95.19 94 HIS A C 1
ATOM 728 O O . HIS A 1 94 ? 29.983 -15.396 -24.498 1.00 95.19 94 HIS A O 1
ATOM 734 N N . ILE A 1 95 ? 28.258 -14.782 -23.196 1.00 95.06 95 ILE A N 1
ATOM 735 C CA . ILE A 1 95 ? 27.402 -15.925 -23.502 1.00 95.06 95 ILE A CA 1
ATOM 736 C C . ILE A 1 95 ? 26.008 -15.442 -23.886 1.00 95.06 95 ILE A C 1
ATOM 738 O O . ILE A 1 95 ? 25.568 -14.365 -23.480 1.00 95.06 95 ILE A O 1
ATOM 742 N N . CYS A 1 96 ? 25.294 -16.267 -24.643 1.00 93.44 96 CYS A N 1
ATOM 743 C CA . CYS A 1 96 ? 23.900 -16.030 -24.973 1.00 93.44 96 CYS A CA 1
ATOM 744 C C . CYS A 1 96 ? 22.997 -17.000 -24.218 1.00 93.44 96 CYS A C 1
ATOM 746 O O . CYS A 1 96 ? 22.915 -18.171 -24.583 1.00 93.44 96 CYS A O 1
ATOM 748 N N . LEU A 1 97 ? 22.310 -16.531 -23.177 1.00 91.38 97 LEU A N 1
ATOM 749 C CA . LEU A 1 97 ? 21.372 -17.356 -22.415 1.00 91.38 97 LEU A CA 1
ATOM 750 C C . LEU A 1 97 ? 20.205 -17.778 -23.326 1.00 91.38 97 LEU A C 1
ATOM 752 O O . LEU A 1 97 ? 19.520 -16.926 -23.890 1.00 91.38 97 LEU A O 1
ATOM 756 N N . ALA A 1 98 ? 20.015 -19.088 -23.493 1.00 88.00 98 ALA A N 1
ATOM 757 C CA . ALA A 1 98 ? 18.989 -19.691 -24.346 1.00 88.00 98 ALA A CA 1
ATOM 758 C C . ALA A 1 98 ? 17.671 -19.932 -23.620 1.00 88.00 98 ALA A C 1
ATOM 760 O O . ALA A 1 98 ? 16.606 -19.908 -24.236 1.00 88.00 98 ALA A O 1
ATOM 761 N N . GLU A 1 99 ? 17.733 -20.163 -22.311 1.00 68.44 99 GLU A N 1
ATOM 762 C CA . GLU A 1 99 ? 16.543 -20.065 -21.487 1.00 68.44 99 GLU A CA 1
ATOM 763 C C . GLU A 1 99 ? 16.211 -18.589 -21.325 1.00 68.44 99 GLU A C 1
ATOM 765 O O . GLU A 1 99 ? 16.956 -17.830 -20.702 1.00 68.44 99 GLU A O 1
ATOM 770 N N . ASN A 1 100 ? 15.077 -18.197 -21.912 1.00 56.84 100 ASN A N 1
ATOM 771 C CA . ASN A 1 100 ? 14.415 -16.943 -21.597 1.00 56.84 100 ASN A CA 1
ATOM 772 C C . ASN A 1 100 ? 14.424 -16.795 -20.078 1.00 56.84 100 ASN A C 1
ATOM 774 O O . ASN A 1 100 ? 13.819 -17.616 -19.380 1.00 56.84 100 ASN A O 1
ATOM 778 N N . LYS A 1 101 ? 15.085 -15.752 -19.567 1.00 52.31 101 LYS A N 1
ATOM 779 C CA . LYS A 1 101 ? 14.830 -15.261 -18.214 1.00 52.31 101 LYS A CA 1
ATOM 780 C C . LYS A 1 101 ? 13.351 -14.868 -18.156 1.00 52.31 101 LYS A C 1
ATOM 782 O O . LYS A 1 101 ? 12.986 -13.740 -18.444 1.00 52.31 101 LYS A O 1
ATOM 787 N N . GLY A 1 102 ? 12.525 -15.862 -17.834 1.00 53.78 102 GLY A N 1
ATOM 788 C CA . GLY A 1 102 ? 11.078 -15.818 -17.731 1.00 53.78 102 GLY A CA 1
ATOM 789 C C . GLY A 1 102 ? 10.383 -15.541 -19.054 1.00 53.78 102 GLY A C 1
ATOM 790 O O . GLY A 1 102 ? 10.058 -14.394 -19.327 1.00 53.78 102 GLY A O 1
ATOM 791 N N . SER A 1 103 ? 9.990 -16.582 -19.803 1.00 57.56 103 SER A N 1
ATOM 792 C CA . SER A 1 103 ? 8.757 -16.402 -20.580 1.00 57.56 103 SER A CA 1
ATOM 793 C C . SER A 1 103 ? 7.692 -15.908 -19.593 1.00 57.56 103 SER A C 1
ATOM 795 O O . SER A 1 103 ? 7.596 -16.466 -18.493 1.00 57.56 103 SER A O 1
ATOM 797 N N . SER A 1 104 ? 6.905 -14.897 -19.956 1.00 60.81 104 SER A N 1
ATOM 798 C CA . SER A 1 104 ? 5.819 -14.367 -19.114 1.00 60.81 104 SER A CA 1
ATOM 799 C C . SER A 1 104 ? 4.853 -15.427 -18.544 1.00 60.81 104 SER A C 1
ATOM 801 O O . SER A 1 104 ? 4.071 -15.133 -17.636 1.00 60.81 104 SER A O 1
ATOM 803 N N . ALA A 1 105 ? 4.919 -16.679 -19.018 1.00 63.28 105 ALA A N 1
ATOM 804 C CA . ALA A 1 105 ? 4.232 -17.830 -18.443 1.00 63.28 105 ALA A CA 1
ATOM 805 C C . ALA A 1 105 ? 4.645 -18.163 -16.994 1.00 63.28 105 ALA A C 1
ATOM 807 O O . ALA A 1 105 ? 3.820 -18.712 -16.269 1.00 63.28 105 ALA A O 1
ATOM 808 N N . THR A 1 106 ? 5.866 -17.835 -16.547 1.00 81.19 106 THR A N 1
ATOM 809 C CA . THR A 1 106 ? 6.315 -18.093 -15.158 1.00 81.19 106 THR A CA 1
ATOM 810 C C . THR A 1 106 ? 6.266 -16.863 -14.255 1.00 81.19 106 THR A C 1
ATOM 812 O O . THR A 1 106 ? 6.637 -16.933 -13.083 1.00 81.19 106 THR A O 1
ATOM 815 N N . TRP A 1 107 ? 5.818 -15.724 -14.782 1.00 92.56 107 TRP A N 1
ATOM 816 C CA . TRP A 1 107 ? 5.731 -14.492 -14.012 1.00 92.56 107 TRP A CA 1
ATOM 817 C C . TRP A 1 107 ? 4.662 -14.585 -12.923 1.00 92.56 107 TRP A C 1
ATOM 819 O O . TRP A 1 107 ? 3.588 -15.162 -13.111 1.00 92.56 107 TRP A O 1
ATOM 829 N N . GLN A 1 108 ? 4.955 -13.970 -11.783 1.00 93.12 108 GLN A N 1
ATOM 830 C CA . GLN A 1 108 ? 4.014 -13.837 -10.680 1.00 93.12 108 GLN A CA 1
ATOM 831 C C . GLN A 1 108 ? 3.017 -12.722 -10.985 1.00 93.12 108 GLN A C 1
ATOM 833 O O . GLN A 1 108 ? 3.325 -11.797 -11.729 1.00 93.12 108 GLN A O 1
ATOM 838 N N . THR A 1 109 ? 1.812 -12.818 -10.427 1.00 95.75 109 THR A N 1
ATOM 839 C CA . THR A 1 109 ? 0.755 -11.815 -10.606 1.00 95.75 109 THR A CA 1
ATOM 840 C C . THR A 1 109 ? 0.541 -11.078 -9.292 1.00 95.75 109 THR A C 1
ATOM 842 O O . THR A 1 109 ? 0.275 -11.707 -8.271 1.00 95.75 109 THR A O 1
ATOM 845 N N . TYR A 1 110 ? 0.651 -9.754 -9.322 1.00 95.56 110 TYR A N 1
ATOM 846 C CA . TYR A 1 110 ? 0.287 -8.874 -8.221 1.00 95.56 110 TYR A CA 1
ATOM 847 C C . TYR A 1 110 ? -1.047 -8.203 -8.534 1.00 95.56 110 TYR A C 1
ATOM 849 O O . TYR A 1 110 ? -1.215 -7.616 -9.603 1.00 95.56 110 TYR A O 1
ATOM 857 N N . GLN A 1 111 ? -1.980 -8.274 -7.590 1.00 95.00 111 GLN A N 1
ATOM 858 C CA . GLN A 1 111 ? -3.267 -7.594 -7.661 1.00 95.00 111 GLN A CA 1
ATOM 859 C C . GLN A 1 111 ? -3.343 -6.559 -6.548 1.00 95.00 111 GLN A C 1
ATOM 861 O O . GLN A 1 111 ? -3.200 -6.893 -5.374 1.00 95.00 111 GLN A O 1
ATOM 866 N N . ASN A 1 112 ? -3.626 -5.315 -6.917 1.00 92.69 112 ASN A N 1
ATOM 867 C CA . ASN A 1 112 ? -3.893 -4.249 -5.971 1.00 92.69 112 ASN A CA 1
ATOM 868 C C . ASN A 1 112 ? -5.370 -3.860 -6.048 1.00 92.69 112 ASN A C 1
ATOM 870 O O . ASN A 1 112 ? -5.801 -3.139 -6.952 1.00 92.69 112 ASN A O 1
ATOM 874 N N . GLN A 1 113 ? -6.153 -4.343 -5.085 1.00 88.31 113 GLN A N 1
ATOM 875 C CA . GLN A 1 113 ? -7.587 -4.053 -5.013 1.00 88.31 113 GLN A CA 1
ATOM 876 C C . GLN A 1 113 ? -7.862 -2.576 -4.699 1.00 88.31 113 GLN A C 1
ATOM 878 O O . GLN A 1 113 ? -8.807 -2.003 -5.237 1.00 88.31 113 GLN A O 1
ATOM 883 N N . LYS A 1 114 ? -7.007 -1.939 -3.889 1.00 86.44 114 LYS A N 1
ATOM 884 C CA . LYS A 1 114 ? -7.128 -0.530 -3.486 1.00 86.44 114 LYS A CA 1
ATOM 885 C C . LYS A 1 114 ? -7.052 0.420 -4.683 1.00 86.44 114 LYS A C 1
ATOM 887 O O . LYS A 1 114 ? -7.860 1.340 -4.819 1.00 86.44 114 LYS A O 1
ATOM 892 N N . TYR A 1 115 ? -6.093 0.198 -5.574 1.00 90.69 115 TYR A N 1
ATOM 893 C CA . TYR A 1 115 ? -5.874 1.032 -6.751 1.00 90.69 115 TYR A CA 1
ATOM 894 C C . TYR A 1 115 ? -6.527 0.477 -8.022 1.00 90.69 115 TYR A C 1
ATOM 896 O O . TYR A 1 115 ? -6.607 1.214 -9.008 1.00 90.69 115 TYR A O 1
ATOM 904 N N . GLY A 1 116 ? -7.058 -0.749 -7.988 1.00 91.94 116 GLY A N 1
ATOM 905 C CA . GLY A 1 116 ? -7.833 -1.350 -9.075 1.00 91.94 116 GLY A CA 1
ATOM 906 C C . GLY A 1 116 ? -6.983 -1.780 -10.260 1.00 91.94 116 GLY A C 1
ATOM 907 O O . GLY A 1 116 ? -7.318 -1.477 -11.403 1.00 91.94 116 GLY A O 1
ATOM 908 N N . PHE A 1 117 ? -5.847 -2.421 -9.999 1.00 95.56 117 PHE A N 1
ATOM 909 C CA . PHE A 1 117 ? -5.014 -2.946 -11.072 1.00 95.56 117 PHE A CA 1
ATOM 910 C C . PHE A 1 117 ? -4.436 -4.317 -10.744 1.00 95.56 117 PHE A C 1
ATOM 912 O O . PHE A 1 117 ? -4.343 -4.737 -9.591 1.00 95.56 117 PHE A O 1
ATOM 919 N N . GLU A 1 118 ? -4.024 -5.000 -11.798 1.00 96.50 118 GLU A N 1
ATOM 920 C CA . GLU A 1 118 ? -3.215 -6.204 -11.770 1.00 96.50 118 GLU A CA 1
ATOM 921 C C . GLU A 1 118 ? -1.995 -5.981 -12.666 1.00 96.50 118 GLU A C 1
ATOM 923 O O . GLU A 1 118 ? -2.098 -5.366 -13.729 1.00 96.50 118 GLU A O 1
ATOM 928 N N . ILE A 1 119 ? -0.835 -6.477 -12.250 1.00 97.69 119 ILE A N 1
ATOM 929 C CA . ILE A 1 119 ? 0.374 -6.487 -13.071 1.00 97.69 119 ILE A CA 1
ATOM 930 C C . ILE A 1 119 ? 1.174 -7.753 -12.783 1.00 97.69 119 ILE A C 1
ATOM 932 O O . ILE A 1 119 ? 1.185 -8.254 -11.656 1.00 97.69 119 ILE A O 1
ATOM 936 N N . LYS A 1 120 ? 1.840 -8.294 -13.801 1.00 96.62 120 LYS A N 1
ATOM 937 C CA . LYS A 1 120 ? 2.757 -9.415 -13.622 1.00 96.62 120 LYS A CA 1
ATOM 938 C C . LYS A 1 120 ? 4.179 -8.917 -13.435 1.00 96.62 120 LYS A C 1
ATOM 940 O O . LYS A 1 120 ? 4.540 -7.885 -13.980 1.00 96.62 120 LYS A O 1
ATOM 945 N N . TYR A 1 121 ? 5.003 -9.683 -12.733 1.00 95.00 121 TYR A N 1
ATOM 946 C CA . TYR A 1 121 ? 6.421 -9.386 -12.545 1.00 95.00 121 TYR A CA 1
ATOM 947 C C . TYR A 1 121 ? 7.269 -10.677 -12.547 1.00 95.00 121 TYR A C 1
ATOM 949 O O . TYR A 1 121 ? 6.721 -11.769 -12.354 1.00 95.00 121 TYR A O 1
ATOM 957 N N . PRO A 1 122 ? 8.589 -10.597 -12.806 1.00 91.44 122 PRO A N 1
ATOM 958 C CA . PRO A 1 122 ? 9.409 -11.775 -13.069 1.00 91.44 122 PRO A CA 1
ATOM 959 C C . PRO A 1 122 ? 9.489 -12.726 -11.871 1.00 91.44 122 PRO A C 1
ATOM 961 O O . PRO A 1 122 ? 9.431 -12.319 -10.712 1.00 91.44 122 PRO A O 1
ATOM 964 N N . GLN A 1 123 ? 9.673 -14.018 -12.138 1.00 86.06 123 GLN A N 1
ATOM 965 C CA . GLN A 1 123 ? 9.882 -15.002 -11.078 1.00 86.06 123 GLN A CA 1
ATOM 966 C C . GLN A 1 123 ? 11.152 -14.680 -10.269 1.00 86.06 123 GLN A C 1
ATOM 968 O O . GLN A 1 123 ? 12.185 -14.314 -10.829 1.00 86.06 123 GLN A O 1
ATOM 973 N N . GLY A 1 124 ? 11.076 -14.823 -8.944 1.00 84.12 124 GLY A N 1
ATOM 974 C CA . GLY A 1 124 ? 12.180 -14.516 -8.026 1.00 84.12 124 GLY A CA 1
ATOM 975 C C . GLY A 1 124 ? 12.276 -13.041 -7.627 1.00 84.12 124 GLY A C 1
ATOM 976 O O . GLY A 1 124 ? 12.992 -12.726 -6.682 1.00 84.12 124 GLY A O 1
ATOM 977 N N . TRP A 1 125 ? 11.529 -12.155 -8.290 1.00 91.00 125 TRP A N 1
ATOM 978 C CA . TRP A 1 125 ? 11.286 -10.805 -7.789 1.00 91.00 125 TRP A CA 1
ATOM 979 C C . TRP A 1 125 ? 10.212 -10.834 -6.697 1.00 91.00 125 TRP A C 1
ATOM 981 O O . TRP A 1 125 ? 9.526 -11.837 -6.490 1.00 91.00 125 TRP A O 1
ATOM 991 N N . GLN A 1 126 ? 10.076 -9.729 -5.977 1.00 90.06 126 GLN A N 1
ATOM 992 C CA . GLN A 1 126 ? 9.102 -9.533 -4.911 1.00 90.06 126 GLN A CA 1
ATOM 993 C C . GLN A 1 126 ? 8.492 -8.136 -5.014 1.00 90.06 126 GLN A C 1
ATOM 995 O O . GLN A 1 126 ? 9.114 -7.220 -5.553 1.00 90.06 126 GLN A O 1
ATOM 1000 N N . MET A 1 127 ? 7.286 -7.977 -4.467 1.00 91.06 127 MET A N 1
ATOM 1001 C CA . MET A 1 127 ? 6.755 -6.658 -4.127 1.00 91.06 127 MET A CA 1
ATOM 1002 C C . MET A 1 127 ? 7.507 -6.162 -2.885 1.00 91.06 127 MET A C 1
ATOM 1004 O O . MET A 1 127 ? 7.535 -6.861 -1.870 1.00 91.06 127 MET A O 1
ATOM 1008 N N . LEU A 1 128 ? 8.181 -5.017 -3.004 1.00 85.25 128 LEU A N 1
ATOM 1009 C CA . LEU A 1 128 ? 9.094 -4.507 -1.976 1.00 85.25 128 LEU A CA 1
ATOM 1010 C C . LEU A 1 128 ? 8.402 -3.526 -1.030 1.00 85.25 128 LEU A C 1
ATOM 1012 O O . LEU A 1 128 ? 8.534 -3.652 0.186 1.00 85.25 128 LEU A O 1
ATOM 1016 N N . LEU A 1 129 ? 7.666 -2.562 -1.585 1.00 80.88 129 LEU A N 1
ATOM 1017 C CA . LEU A 1 129 ? 6.928 -1.568 -0.818 1.00 80.88 129 LEU A CA 1
ATOM 1018 C C . LEU A 1 129 ? 5.587 -1.232 -1.466 1.00 80.88 129 LEU A C 1
ATOM 1020 O O . LEU A 1 129 ? 5.486 -1.056 -2.681 1.00 80.88 129 LEU A O 1
ATOM 1024 N N . GLU A 1 130 ? 4.599 -1.021 -0.600 1.00 80.38 130 GLU A N 1
ATOM 1025 C CA . GLU A 1 130 ? 3.370 -0.296 -0.897 1.00 80.38 130 GLU A CA 1
ATOM 1026 C C . GLU A 1 130 ? 3.321 0.921 0.034 1.00 80.38 130 GLU A C 1
ATOM 1028 O O . GLU A 1 130 ? 3.245 0.781 1.254 1.00 80.38 130 GLU A O 1
ATOM 1033 N N . MET A 1 131 ? 3.462 2.121 -0.535 1.00 75.00 131 MET A N 1
ATOM 1034 C CA . MET A 1 131 ? 3.429 3.374 0.226 1.00 75.00 131 MET A CA 1
ATOM 1035 C C . MET A 1 131 ? 2.138 4.117 -0.062 1.00 75.00 131 MET A C 1
ATOM 1037 O O . MET A 1 131 ? 1.933 4.605 -1.175 1.00 75.00 131 MET A O 1
ATOM 1041 N N . ASP A 1 132 ? 1.306 4.249 0.963 1.00 76.12 132 ASP A N 1
ATOM 1042 C CA . ASP A 1 132 ? 0.011 4.915 0.859 1.00 76.12 132 ASP A CA 1
ATOM 1043 C C . ASP A 1 132 ? 0.143 6.416 0.601 1.00 76.12 132 ASP A C 1
ATOM 1045 O O . ASP A 1 132 ? -0.550 6.952 -0.265 1.00 76.12 132 ASP A O 1
ATOM 1049 N N . ASP A 1 133 ? 1.101 7.068 1.260 1.00 73.31 133 ASP A N 1
ATOM 1050 C CA . ASP A 1 133 ? 1.290 8.522 1.189 1.00 73.31 133 ASP A CA 1
ATOM 1051 C C . ASP A 1 133 ? 1.641 9.020 -0.218 1.00 73.31 133 ASP A C 1
ATOM 1053 O O . ASP A 1 133 ? 1.311 10.146 -0.590 1.00 73.31 133 ASP A O 1
ATOM 1057 N N . ILE A 1 134 ? 2.303 8.177 -1.015 1.00 78.81 134 ILE A N 1
ATOM 1058 C CA . ILE A 1 134 ? 2.719 8.500 -2.387 1.00 78.81 134 ILE A CA 1
ATOM 1059 C C . ILE A 1 134 ? 2.074 7.594 -3.438 1.00 78.81 134 ILE A C 1
ATOM 1061 O O . ILE A 1 134 ? 2.439 7.681 -4.609 1.00 78.81 134 ILE A O 1
ATOM 1065 N N . SER A 1 135 ? 1.132 6.732 -3.029 1.00 90.62 135 SER A N 1
ATOM 1066 C CA . SER A 1 135 ? 0.395 5.811 -3.904 1.00 90.62 135 SER A CA 1
ATOM 1067 C C . SER A 1 135 ? 1.315 5.076 -4.893 1.00 90.62 135 SER A C 1
ATOM 1069 O O . SER A 1 135 ? 1.160 5.167 -6.113 1.00 90.62 135 SER A O 1
ATOM 1071 N N . ARG A 1 136 ? 2.324 4.381 -4.351 1.00 93.38 136 ARG A N 1
ATOM 1072 C CA . ARG A 1 136 ? 3.389 3.702 -5.110 1.00 93.38 136 ARG A CA 1
ATOM 1073 C C . ARG A 1 136 ? 3.482 2.231 -4.730 1.00 93.38 136 ARG A C 1
ATOM 1075 O O . ARG A 1 136 ? 3.524 1.915 -3.543 1.00 93.38 136 ARG A O 1
ATOM 1082 N N . VAL A 1 137 ? 3.631 1.375 -5.740 1.00 94.44 137 VAL A N 1
ATOM 1083 C CA . VAL A 1 137 ? 4.022 -0.034 -5.592 1.00 94.44 137 VAL A CA 1
ATOM 1084 C C . VAL A 1 137 ? 5.352 -0.267 -6.299 1.00 94.44 137 VAL A C 1
ATOM 1086 O O . VAL A 1 137 ? 5.529 0.193 -7.431 1.00 94.44 137 VAL A O 1
ATOM 1089 N N . SER A 1 138 ? 6.277 -0.976 -5.655 1.00 94.38 138 SER A N 1
ATOM 1090 C CA . SER A 1 138 ? 7.586 -1.294 -6.229 1.00 94.38 138 SER A CA 1
ATOM 1091 C C . SER A 1 138 ? 7.897 -2.787 -6.282 1.00 94.38 138 SER A C 1
ATOM 1093 O O . SER A 1 138 ? 7.459 -3.572 -5.438 1.00 94.38 138 SER A O 1
ATOM 1095 N N . PHE A 1 139 ? 8.672 -3.172 -7.296 1.00 94.31 139 PHE A N 1
ATOM 1096 C CA . PHE A 1 139 ? 9.027 -4.553 -7.609 1.00 94.31 139 PHE A CA 1
ATOM 1097 C C . PHE A 1 139 ? 10.533 -4.690 -7.792 1.00 94.31 139 PHE A C 1
ATOM 1099 O O . PHE A 1 139 ? 11.159 -3.830 -8.419 1.00 94.31 139 PHE A O 1
ATOM 1106 N N . GLY A 1 140 ? 11.096 -5.789 -7.286 1.00 92.06 140 GLY A N 1
ATOM 1107 C CA . GLY A 1 140 ? 12.535 -5.994 -7.358 1.00 92.06 140 GLY A CA 1
ATOM 1108 C C . GLY A 1 140 ? 13.078 -7.331 -6.885 1.00 92.06 140 GLY A C 1
ATOM 1109 O O . GLY A 1 140 ? 12.354 -8.128 -6.293 1.00 92.06 140 GLY A O 1
ATOM 1110 N N . GLN A 1 141 ? 14.367 -7.580 -7.131 1.00 85.50 141 GLN A N 1
ATOM 1111 C CA . GLN A 1 141 ? 15.058 -8.811 -6.723 1.00 85.50 141 GLN A CA 1
ATOM 1112 C C . GLN A 1 141 ? 15.530 -8.792 -5.269 1.00 85.50 141 GLN A C 1
ATOM 1114 O O . GLN A 1 141 ? 15.622 -9.844 -4.636 1.00 85.50 141 GLN A O 1
ATOM 1119 N N . THR A 1 142 ? 15.878 -7.619 -4.736 1.00 74.50 142 THR A N 1
ATOM 1120 C CA . THR A 1 142 ? 16.551 -7.523 -3.436 1.00 74.50 142 THR A CA 1
ATOM 1121 C C . THR A 1 142 ? 15.665 -6.870 -2.381 1.00 74.50 142 THR A C 1
ATOM 1123 O O . THR A 1 142 ? 15.103 -5.803 -2.591 1.00 74.50 142 THR A O 1
ATOM 1126 N N . LYS A 1 143 ? 15.573 -7.509 -1.205 1.00 64.50 143 LYS A N 1
ATOM 1127 C CA . LYS A 1 143 ? 14.901 -6.951 -0.014 1.00 64.50 143 LYS A CA 1
ATOM 1128 C C . LYS A 1 143 ? 15.716 -5.871 0.697 1.00 64.50 143 LYS A C 1
ATOM 1130 O O . LYS A 1 143 ? 15.215 -5.249 1.630 1.00 64.50 143 LYS A O 1
ATOM 1135 N N . ASN A 1 144 ? 16.985 -5.694 0.329 1.00 57.94 144 ASN A N 1
ATOM 1136 C CA . ASN A 1 144 ? 17.875 -4.780 1.028 1.00 57.94 144 ASN A CA 1
ATOM 1137 C C . ASN A 1 144 ? 17.563 -3.348 0.606 1.00 57.94 144 ASN A C 1
ATOM 1139 O O . ASN A 1 144 ? 18.234 -2.780 -0.252 1.00 57.94 144 ASN A O 1
ATOM 1143 N N . ILE A 1 145 ? 16.575 -2.759 1.277 1.00 58.03 145 ILE A N 1
ATOM 1144 C CA . ILE A 1 145 ? 16.434 -1.313 1.407 1.00 58.03 145 ILE A CA 1
ATOM 1145 C C . ILE A 1 145 ? 17.683 -0.849 2.165 1.00 58.03 145 ILE A C 1
ATOM 1147 O O . ILE A 1 145 ? 17.712 -0.788 3.393 1.00 58.03 145 ILE A O 1
ATOM 1151 N N . GLY A 1 146 ? 18.787 -0.648 1.445 1.00 54.69 146 GLY A N 1
ATOM 1152 C CA . GLY A 1 146 ? 20.003 -0.102 2.035 1.00 54.69 146 GLY A CA 1
ATOM 1153 C C . GLY A 1 146 ? 19.727 1.284 2.622 1.00 54.69 146 GLY A C 1
ATOM 1154 O O . GLY A 1 146 ? 18.722 1.918 2.303 1.00 54.69 146 GLY A O 1
ATOM 1155 N N . SER A 1 147 ? 20.664 1.811 3.410 1.00 52.91 147 SER A N 1
ATOM 1156 C CA . SER A 1 147 ? 20.611 3.174 3.971 1.00 52.91 147 SER A CA 1
ATOM 1157 C C . SER A 1 147 ? 20.444 4.295 2.928 1.00 52.91 147 SER A C 1
ATOM 1159 O O . SER A 1 147 ? 20.207 5.439 3.298 1.00 52.91 147 SER A O 1
ATOM 1161 N N . ASN A 1 148 ? 20.554 3.966 1.637 1.00 58.72 148 ASN A N 1
ATOM 1162 C CA . ASN A 1 148 ? 20.364 4.871 0.507 1.00 58.72 148 ASN A CA 1
ATOM 1163 C C . ASN A 1 148 ? 18.958 4.776 -0.128 1.00 58.72 148 ASN A C 1
ATOM 1165 O O . ASN A 1 148 ? 18.752 5.378 -1.176 1.00 58.72 148 ASN A O 1
ATOM 1169 N N . GLY A 1 149 ? 18.014 4.029 0.465 1.00 62.12 149 GLY A N 1
ATOM 1170 C CA . GLY A 1 149 ? 16.624 3.965 -0.009 1.00 62.12 149 GLY A CA 1
ATOM 1171 C C . GLY A 1 149 ? 16.478 3.210 -1.327 1.00 62.12 149 GLY A C 1
ATOM 1172 O O . GLY A 1 149 ? 15.994 3.756 -2.316 1.00 62.12 149 GLY A O 1
ATOM 1173 N N . TYR A 1 150 ? 16.961 1.963 -1.374 1.00 72.00 150 TYR A N 1
ATOM 1174 C CA . TYR A 1 150 ? 16.665 1.107 -2.518 1.00 72.00 150 TYR A CA 1
ATOM 1175 C C . TYR A 1 150 ? 15.175 0.770 -2.524 1.00 72.00 150 TYR A C 1
ATOM 1177 O O . TYR A 1 150 ? 14.719 -0.082 -1.763 1.00 72.00 150 TYR A O 1
ATOM 1185 N N . ASP A 1 151 ? 14.435 1.465 -3.378 1.00 75.56 151 ASP A N 1
ATOM 1186 C CA . ASP A 1 151 ? 12.980 1.388 -3.388 1.00 75.56 151 ASP A CA 1
ATOM 1187 C C . ASP A 1 151 ? 12.442 0.384 -4.415 1.00 75.56 151 ASP A C 1
ATOM 1189 O O . ASP A 1 151 ? 11.243 0.126 -4.410 1.00 75.56 151 ASP A O 1
ATOM 1193 N N . GLY A 1 152 ? 13.299 -0.185 -5.271 1.00 85.25 152 GLY A N 1
ATOM 1194 C CA . GLY A 1 152 ? 12.963 -1.182 -6.292 1.00 85.25 152 GLY A CA 1
ATOM 1195 C C . GLY A 1 152 ? 13.530 -0.872 -7.677 1.00 85.25 152 GLY A C 1
ATOM 1196 O O . GLY A 1 152 ? 14.115 0.182 -7.913 1.00 85.25 152 GLY A O 1
ATOM 1197 N N . GLU A 1 153 ? 13.355 -1.817 -8.594 1.00 91.62 153 GLU A N 1
ATOM 1198 C CA . GLU A 1 153 ? 13.768 -1.716 -9.992 1.00 91.62 153 GLU A CA 1
ATOM 1199 C C . GLU A 1 153 ? 12.632 -1.129 -10.828 1.00 91.62 153 GLU A C 1
ATOM 1201 O O . GLU A 1 153 ? 12.846 -0.224 -11.632 1.00 91.62 153 GLU A O 1
ATOM 1206 N N . TRP A 1 154 ? 11.416 -1.649 -10.640 1.00 95.50 154 TRP A N 1
ATOM 1207 C CA . TRP A 1 154 ? 10.233 -1.256 -11.400 1.00 95.50 154 TRP A CA 1
ATOM 1208 C C . TRP A 1 154 ? 9.122 -0.770 -10.487 1.00 95.50 154 TRP A C 1
ATOM 1210 O O . TRP A 1 154 ? 8.968 -1.230 -9.355 1.00 95.50 154 TRP A O 1
ATOM 1220 N N . PHE A 1 155 ? 8.316 0.151 -11.003 1.00 96.38 155 PHE A N 1
ATOM 1221 C CA . PHE A 1 155 ? 7.341 0.878 -10.203 1.00 96.38 155 PHE A CA 1
ATOM 1222 C C . PHE A 1 155 ? 6.001 0.997 -10.912 1.00 96.38 155 PHE A C 1
ATOM 1224 O O . PHE A 1 155 ? 5.940 1.130 -12.134 1.00 96.38 155 PHE A O 1
ATOM 1231 N N . VAL A 1 156 ? 4.936 1.034 -10.116 1.00 97.44 156 VAL A N 1
ATOM 1232 C CA . VAL A 1 156 ? 3.620 1.526 -10.520 1.00 97.44 156 VAL A CA 1
ATOM 1233 C C . VAL A 1 156 ? 3.258 2.676 -9.586 1.00 97.44 156 VAL A C 1
ATOM 1235 O O . VAL A 1 156 ? 3.055 2.468 -8.389 1.00 97.44 156 VAL A O 1
ATOM 1238 N N . PHE A 1 157 ? 3.198 3.891 -10.125 1.00 96.81 157 PHE A N 1
ATOM 1239 C CA . PHE A 1 157 ? 2.712 5.074 -9.415 1.00 96.81 157 PHE A CA 1
ATOM 1240 C C . PHE A 1 157 ? 1.267 5.361 -9.806 1.00 96.81 157 PHE A C 1
ATOM 1242 O O . PHE A 1 157 ? 0.884 5.175 -10.964 1.00 96.81 157 PHE A O 1
ATOM 1249 N N . ILE A 1 158 ? 0.478 5.844 -8.852 1.00 96.62 158 ILE A N 1
ATOM 1250 C CA . ILE A 1 158 ? -0.927 6.177 -9.053 1.00 96.62 158 ILE A CA 1
ATOM 1251 C C . ILE A 1 158 ? -1.149 7.625 -8.622 1.00 96.62 158 ILE A C 1
ATOM 1253 O O . ILE A 1 158 ? -0.945 7.978 -7.466 1.00 96.62 158 ILE A O 1
ATOM 1257 N N . TYR A 1 159 ? -1.603 8.464 -9.550 1.00 94.69 159 TYR A N 1
ATOM 1258 C CA . TYR A 1 159 ? -1.923 9.868 -9.290 1.00 94.69 159 TYR A CA 1
ATOM 1259 C C . TYR A 1 159 ? -3.398 10.155 -9.556 1.00 94.69 159 TYR A C 1
ATOM 1261 O O . TYR A 1 159 ? -4.019 9.534 -10.419 1.00 94.69 159 TYR A O 1
ATOM 1269 N N . ASN A 1 160 ? -3.956 11.142 -8.858 1.00 92.44 160 ASN A N 1
ATOM 1270 C CA . ASN A 1 160 ? -5.273 11.686 -9.174 1.00 92.44 160 ASN A CA 1
ATOM 1271 C C . ASN A 1 160 ? -5.147 12.758 -10.274 1.00 92.44 160 ASN A C 1
ATOM 1273 O O . ASN A 1 160 ? -4.355 13.694 -10.135 1.00 92.44 160 ASN A O 1
ATOM 1277 N N . GLN A 1 161 ? -5.952 12.662 -11.339 1.00 92.31 161 GLN A N 1
ATOM 1278 C CA . GLN A 1 161 ? -5.954 13.627 -12.452 1.00 92.31 161 GLN A CA 1
ATOM 1279 C C . GLN A 1 161 ? -6.317 15.056 -12.017 1.00 92.31 161 GLN A C 1
ATOM 1281 O O . GLN A 1 161 ? -5.931 16.020 -12.673 1.00 92.31 161 GLN A O 1
ATOM 1286 N N . SER A 1 162 ? -7.029 15.215 -10.896 1.00 89.44 162 SER A N 1
ATOM 1287 C CA . SER A 1 162 ? -7.319 16.536 -10.318 1.00 89.44 162 SER A CA 1
ATOM 1288 C C . SER A 1 162 ? -6.098 17.207 -9.676 1.00 89.44 162 SER A C 1
ATOM 1290 O O . SER A 1 162 ? -6.100 18.421 -9.490 1.00 89.44 162 SER A O 1
ATOM 1292 N N . GLN A 1 163 ? -5.056 16.438 -9.341 1.00 90.06 163 GLN A N 1
ATOM 1293 C CA . GLN A 1 163 ? -3.854 16.928 -8.658 1.00 90.06 163 GLN A CA 1
ATOM 1294 C C . GLN A 1 163 ? -2.666 17.092 -9.611 1.00 90.06 163 GLN A C 1
ATOM 1296 O O . GLN A 1 163 ? -1.866 18.017 -9.457 1.00 90.06 163 GLN A O 1
ATOM 1301 N N . LYS A 1 164 ? -2.521 16.183 -10.579 1.00 94.50 164 LYS A N 1
ATOM 1302 C CA . LYS A 1 164 ? -1.397 16.135 -11.522 1.00 94.50 164 LYS A CA 1
ATOM 1303 C C . LYS A 1 164 ? -1.901 15.778 -12.918 1.00 94.50 164 LYS A C 1
ATOM 1305 O O . LYS A 1 164 ? -2.817 14.978 -13.062 1.00 94.50 164 LYS A O 1
ATOM 1310 N N . THR A 1 165 ? -1.261 16.342 -13.940 1.00 97.31 165 THR A N 1
ATOM 1311 C CA . THR A 1 165 ? -1.483 15.985 -15.349 1.00 97.31 165 THR A CA 1
ATOM 1312 C C . THR A 1 165 ? -0.339 15.116 -15.866 1.00 97.31 165 THR A C 1
ATOM 1314 O O . THR A 1 165 ? 0.773 15.180 -15.337 1.00 97.31 165 THR A O 1
ATOM 1317 N N . VAL A 1 166 ? -0.580 14.345 -16.933 1.00 97.88 166 VAL A N 1
ATOM 1318 C CA . VAL A 1 166 ? 0.467 13.553 -17.607 1.00 97.88 166 VAL A CA 1
ATOM 1319 C C . VAL A 1 166 ? 1.651 14.436 -18.021 1.00 97.88 166 VAL A C 1
ATOM 1321 O O . VAL A 1 166 ? 2.794 14.094 -17.743 1.00 97.88 166 VAL A O 1
ATOM 1324 N N . GLU A 1 167 ? 1.399 15.620 -18.586 1.00 98.19 167 GLU A N 1
ATOM 1325 C CA . GLU A 1 167 ? 2.468 16.550 -18.986 1.00 98.19 167 GLU A CA 1
ATOM 1326 C C . GLU A 1 167 ? 3.311 17.056 -17.813 1.00 98.19 167 GLU A C 1
ATOM 1328 O O . GLU A 1 167 ? 4.529 17.177 -17.939 1.00 98.19 167 GLU A O 1
ATOM 1333 N N . ALA A 1 168 ? 2.687 17.340 -16.664 1.00 97.38 168 ALA A N 1
ATOM 1334 C CA . ALA A 1 168 ? 3.427 17.746 -15.474 1.00 97.38 168 ALA A CA 1
ATOM 1335 C C . ALA A 1 168 ? 4.361 16.621 -15.005 1.00 97.38 168 ALA A C 1
ATOM 1337 O O . ALA A 1 168 ? 5.518 16.879 -14.692 1.00 97.38 168 ALA A O 1
ATOM 1338 N N . LEU A 1 169 ? 3.885 15.373 -15.028 1.00 97.25 169 LEU A N 1
ATOM 1339 C CA . LEU A 1 169 ? 4.689 14.207 -14.660 1.00 97.25 169 LEU A CA 1
ATOM 1340 C C . LEU A 1 169 ? 5.834 13.961 -15.656 1.00 97.25 169 LEU A C 1
ATOM 1342 O O . LEU A 1 169 ? 6.953 13.687 -15.236 1.00 97.25 169 LEU A O 1
ATOM 1346 N N . ILE A 1 170 ? 5.591 14.107 -16.965 1.00 98.25 170 ILE A N 1
ATOM 1347 C CA . ILE A 1 170 ? 6.638 13.981 -17.995 1.00 98.25 170 ILE A CA 1
ATOM 1348 C C . ILE A 1 170 ? 7.715 15.052 -17.823 1.00 98.25 170 ILE A C 1
ATOM 1350 O O . ILE A 1 170 ? 8.902 14.760 -17.984 1.00 98.25 170 ILE A O 1
ATOM 1354 N N . LYS A 1 171 ? 7.319 16.285 -17.492 1.00 97.12 171 LYS A N 1
ATOM 1355 C CA . LYS A 1 171 ? 8.262 17.376 -17.231 1.00 97.12 171 LYS A CA 1
ATOM 1356 C C . LYS A 1 171 ? 9.190 17.046 -16.060 1.00 97.12 171 LYS A C 1
ATOM 1358 O O . LYS A 1 171 ? 10.385 17.293 -16.169 1.00 97.12 171 LYS A O 1
ATOM 1363 N N . ASP A 1 172 ? 8.654 16.443 -15.000 1.00 96.62 172 ASP A N 1
ATOM 1364 C CA . ASP A 1 172 ? 9.424 16.044 -13.818 1.00 96.62 172 ASP A CA 1
ATOM 1365 C C . ASP A 1 172 ? 10.417 14.891 -14.133 1.00 96.62 172 ASP A C 1
ATOM 1367 O O . ASP A 1 172 ? 11.454 14.755 -13.478 1.00 96.62 172 ASP A O 1
ATOM 1371 N N . MET A 1 173 ? 10.160 14.064 -15.160 1.00 97.00 173 MET A N 1
ATOM 1372 C CA . MET A 1 173 ? 11.066 12.975 -15.559 1.00 97.00 173 MET A CA 1
ATOM 1373 C C . MET A 1 173 ? 12.396 13.515 -16.098 1.00 97.00 173 MET A C 1
ATOM 1375 O O . MET A 1 173 ? 12.456 14.025 -17.215 1.00 97.00 173 MET A O 1
ATOM 1379 N N . GLY A 1 174 ? 13.491 13.320 -15.362 1.00 95.50 174 GLY A N 1
ATOM 1380 C CA . GLY A 1 174 ? 14.830 13.694 -15.831 1.00 95.50 174 GLY A CA 1
ATOM 1381 C C . GLY A 1 174 ? 15.108 15.201 -15.811 1.00 95.50 174 GLY A C 1
ATOM 1382 O O . GLY A 1 174 ? 16.036 15.645 -16.489 1.00 95.50 174 GLY A O 1
ATOM 1383 N N . ASP A 1 175 ? 14.320 15.991 -15.073 1.00 96.88 175 ASP A N 1
ATOM 1384 C CA . ASP A 1 175 ? 14.469 17.453 -14.976 1.00 96.88 175 ASP A CA 1
ATOM 1385 C C . ASP A 1 175 ? 15.869 17.876 -14.493 1.00 96.88 175 ASP A C 1
ATOM 1387 O O . ASP A 1 175 ? 16.412 18.887 -14.936 1.00 96.88 175 ASP A O 1
ATOM 1391 N N . GLN A 1 176 ? 16.534 17.032 -13.693 1.00 96.56 176 GLN A N 1
ATOM 1392 C CA . GLN A 1 176 ? 17.903 17.263 -13.223 1.00 96.56 176 GLN A CA 1
ATOM 1393 C C . GLN A 1 176 ? 18.939 17.409 -14.351 1.00 96.56 176 GLN A C 1
ATOM 1395 O O . GLN A 1 176 ? 20.045 17.888 -14.106 1.00 96.56 176 GLN A O 1
ATOM 1400 N N . PHE A 1 177 ? 18.611 16.987 -15.575 1.00 96.81 177 PHE A N 1
ATOM 1401 C CA . PHE A 1 177 ? 19.505 17.075 -16.729 1.00 96.81 177 PHE A CA 1
ATOM 1402 C C . PHE A 1 177 ? 19.299 18.336 -17.576 1.00 96.81 177 PHE A C 1
ATOM 1404 O O . PHE A 1 177 ? 20.080 18.564 -18.501 1.00 96.81 177 PHE A O 1
ATOM 1411 N N . GLY A 1 178 ? 18.283 19.160 -17.292 1.00 96.31 178 GLY A N 1
ATOM 1412 C CA . GLY A 1 178 ? 18.031 20.421 -17.997 1.00 96.31 178 GLY A CA 1
ATOM 1413 C C . GLY A 1 178 ? 18.101 20.279 -19.524 1.00 96.31 178 GLY A C 1
ATOM 1414 O O . GLY A 1 178 ? 17.404 19.464 -20.125 1.00 96.31 178 GLY A O 1
ATOM 1415 N N . GLU A 1 179 ? 18.992 21.035 -20.167 1.00 97.19 179 GLU A N 1
ATOM 1416 C CA . GLU A 1 179 ? 19.164 21.045 -21.630 1.00 97.19 179 GLU A CA 1
ATOM 1417 C C . GLU A 1 179 ? 19.735 19.743 -22.220 1.00 97.19 179 GLU A C 1
ATOM 1419 O O . GLU A 1 179 ? 19.688 19.531 -23.434 1.00 97.19 179 GLU A O 1
ATOM 1424 N N . GLN A 1 180 ? 20.289 18.856 -21.393 1.00 97.31 180 GLN A N 1
ATOM 1425 C CA . GLN A 1 180 ? 20.833 17.563 -21.824 1.00 97.31 180 GLN A CA 1
ATOM 1426 C C . GLN A 1 180 ? 19.754 16.485 -21.920 1.00 97.31 180 GLN A C 1
ATOM 1428 O O . GLN A 1 180 ? 19.972 15.459 -22.568 1.00 97.31 180 GLN A O 1
ATOM 1433 N N . ARG A 1 181 ? 18.588 16.737 -21.315 1.00 97.44 181 ARG A N 1
ATOM 1434 C CA . ARG A 1 181 ? 17.413 15.877 -21.371 1.00 97.44 181 ARG A CA 1
ATOM 1435 C C . ARG A 1 181 ? 16.969 15.693 -22.822 1.00 97.44 181 ARG A C 1
ATOM 1437 O O . ARG A 1 181 ? 16.853 16.650 -23.593 1.00 97.44 181 ARG A O 1
ATOM 1444 N N . ARG A 1 182 ? 16.727 14.450 -23.215 1.00 98.00 182 ARG A N 1
ATOM 1445 C CA . ARG A 1 182 ? 16.130 14.080 -24.500 1.00 98.00 182 ARG A CA 1
ATOM 1446 C C . ARG A 1 182 ? 14.887 13.268 -24.218 1.00 98.00 182 ARG A C 1
ATOM 1448 O O . ARG A 1 182 ? 14.890 12.438 -23.321 1.00 98.00 182 ARG A O 1
ATOM 1455 N N . GLU A 1 183 ? 13.833 13.524 -24.972 1.00 98.12 183 GLU A N 1
ATOM 1456 C CA . GLU A 1 183 ? 12.526 12.925 -24.747 1.00 98.12 183 GLU A CA 1
ATOM 1457 C C . GLU A 1 183 ? 12.000 12.334 -26.051 1.00 98.12 183 GLU A C 1
ATOM 1459 O O . GLU A 1 183 ? 12.048 12.978 -27.100 1.00 98.12 183 GLU A O 1
ATOM 1464 N N . LYS A 1 184 ? 11.485 11.110 -25.973 1.00 98.38 184 LYS A N 1
ATOM 1465 C CA . LYS A 1 184 ? 10.777 10.425 -27.052 1.00 98.38 184 LYS A CA 1
ATOM 1466 C C . LYS A 1 184 ? 9.406 9.993 -26.541 1.00 98.38 184 LYS A C 1
ATOM 1468 O O . LYS A 1 184 ? 9.308 9.453 -25.441 1.00 98.38 184 LYS A O 1
ATOM 1473 N N . ARG A 1 185 ? 8.367 10.209 -27.350 1.00 98.50 185 ARG A N 1
ATOM 1474 C CA . ARG A 1 185 ? 6.973 9.858 -27.044 1.00 98.50 185 ARG A CA 1
ATOM 1475 C C . ARG A 1 185 ? 6.402 8.913 -28.088 1.00 98.50 185 ARG A C 1
ATOM 1477 O O . ARG A 1 185 ? 6.603 9.131 -29.281 1.00 98.50 185 ARG A O 1
ATOM 1484 N N . GLU A 1 186 ? 5.667 7.905 -27.638 1.00 98.44 186 GLU A N 1
ATOM 1485 C CA . GLU A 1 186 ? 5.050 6.888 -28.488 1.00 98.44 186 GLU A CA 1
ATOM 1486 C C . GLU A 1 186 ? 3.657 6.544 -27.948 1.00 98.44 186 GLU A C 1
ATOM 1488 O O . GLU A 1 186 ? 3.516 6.118 -26.803 1.00 98.44 186 GLU A O 1
ATOM 1493 N N . ASN A 1 187 ? 2.619 6.724 -28.768 1.00 98.25 187 ASN A N 1
ATOM 1494 C CA . ASN A 1 187 ? 1.279 6.239 -28.434 1.00 98.25 187 ASN A CA 1
ATOM 1495 C C . ASN A 1 187 ? 1.244 4.723 -28.633 1.00 98.25 187 ASN A C 1
ATOM 1497 O O . ASN A 1 187 ? 1.581 4.237 -29.715 1.00 98.25 187 ASN A O 1
ATOM 1501 N N . ILE A 1 188 ? 0.826 3.988 -27.608 1.00 98.06 188 ILE A N 1
ATOM 1502 C CA . ILE A 1 188 ? 0.753 2.525 -27.616 1.00 98.06 188 ILE A CA 1
ATOM 1503 C C . ILE A 1 188 ? -0.595 2.056 -27.057 1.00 98.06 188 ILE A C 1
ATOM 1505 O O . ILE A 1 188 ? -1.365 2.842 -26.505 1.00 98.06 188 ILE A O 1
ATOM 1509 N N . ILE A 1 189 ? -0.881 0.762 -27.200 1.00 97.06 189 ILE A N 1
ATOM 1510 C CA . ILE A 1 189 ? -2.046 0.113 -26.594 1.00 97.06 189 ILE A CA 1
ATOM 1511 C C . ILE A 1 189 ? -1.548 -0.949 -25.618 1.00 97.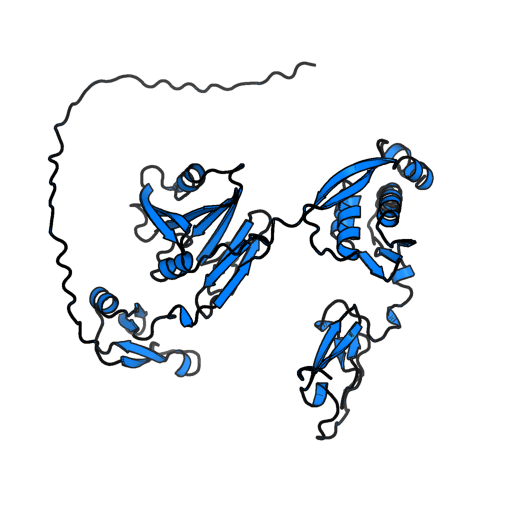06 189 ILE A C 1
ATOM 1513 O O . ILE A 1 189 ? -0.804 -1.841 -26.015 1.00 97.06 189 ILE A O 1
ATOM 1517 N N . VAL A 1 190 ? -1.990 -0.878 -24.363 1.00 96.62 190 VAL A N 1
ATOM 1518 C CA . VAL A 1 190 ? -1.646 -1.837 -23.304 1.00 96.62 190 VAL A CA 1
ATOM 1519 C C . VAL A 1 190 ? -2.912 -2.575 -22.894 1.00 96.62 190 VAL A C 1
ATOM 1521 O O . VAL A 1 190 ? -3.801 -1.987 -22.289 1.00 96.62 190 VAL A O 1
ATOM 1524 N N . ASN A 1 191 ? -3.039 -3.853 -23.265 1.00 94.00 191 ASN A N 1
ATOM 1525 C CA . ASN A 1 191 ? -4.233 -4.669 -22.985 1.00 94.00 191 ASN A CA 1
ATOM 1526 C C . ASN A 1 191 ? -5.567 -3.983 -23.357 1.00 94.00 191 ASN A C 1
ATOM 1528 O O . ASN A 1 191 ? -6.552 -4.060 -22.627 1.00 94.00 191 ASN A O 1
ATOM 1532 N N . GLY A 1 192 ? -5.593 -3.294 -24.503 1.00 92.94 192 GLY A N 1
ATOM 1533 C CA . GLY A 1 192 ? -6.767 -2.562 -24.994 1.00 92.94 192 GLY A CA 1
ATOM 1534 C C . GLY A 1 192 ? -6.937 -1.151 -24.420 1.00 92.94 192 GLY A C 1
ATOM 1535 O O . GLY A 1 192 ? -7.846 -0.441 -24.842 1.00 92.94 192 GLY A O 1
ATOM 1536 N N . LEU A 1 193 ? -6.066 -0.721 -23.505 1.00 95.06 193 LEU A N 1
ATOM 1537 C CA . LEU A 1 193 ? -6.068 0.625 -22.939 1.00 95.06 193 LEU A CA 1
ATOM 1538 C C . LEU A 1 193 ? -5.164 1.552 -23.766 1.00 95.06 193 LEU A C 1
ATOM 1540 O O . LEU A 1 193 ? -4.023 1.174 -24.057 1.00 95.06 193 LEU A O 1
ATOM 1544 N N . PRO A 1 194 ? -5.628 2.758 -24.140 1.00 97.44 194 PRO A N 1
ATOM 1545 C CA . PRO A 1 194 ? -4.765 3.762 -24.744 1.00 97.44 194 PRO A CA 1
ATOM 1546 C C . PRO A 1 194 ? -3.716 4.219 -23.728 1.00 97.44 194 PRO A C 1
ATOM 1548 O O . PRO A 1 194 ? -4.043 4.525 -22.581 1.00 97.44 194 PRO A O 1
ATOM 1551 N N . ALA A 1 195 ? -2.457 4.265 -24.153 1.00 98.38 195 ALA A N 1
ATOM 1552 C CA . ALA A 1 195 ? -1.349 4.638 -23.291 1.00 98.38 195 ALA A CA 1
ATOM 1553 C C . ALA A 1 195 ? -0.305 5.477 -24.037 1.00 98.38 195 ALA A C 1
ATOM 1555 O O . ALA A 1 195 ? -0.166 5.397 -25.261 1.00 98.38 195 ALA A O 1
ATOM 1556 N N . LEU A 1 196 ? 0.465 6.255 -23.280 1.00 98.56 196 LEU A N 1
ATOM 1557 C CA . LEU A 1 196 ? 1.597 7.027 -23.781 1.00 98.56 196 LEU A CA 1
ATOM 1558 C C . LEU A 1 196 ? 2.889 6.474 -23.178 1.00 98.56 196 LEU A C 1
ATOM 1560 O O . LEU A 1 196 ? 3.107 6.576 -21.974 1.00 98.56 196 LEU A O 1
ATOM 1564 N N . LYS A 1 197 ? 3.764 5.907 -24.010 1.00 98.62 197 LYS A N 1
ATOM 1565 C CA . LYS A 1 197 ? 5.128 5.540 -23.618 1.00 98.62 197 LYS A CA 1
ATOM 1566 C C . LYS A 1 197 ? 6.034 6.748 -23.800 1.00 98.62 197 LYS A C 1
ATOM 1568 O O . LYS A 1 197 ? 6.098 7.331 -24.883 1.00 98.62 197 LYS A O 1
ATOM 1573 N N . VAL A 1 198 ? 6.759 7.104 -22.751 1.00 98.56 198 VAL A N 1
ATOM 1574 C CA . VAL A 1 198 ? 7.746 8.182 -22.757 1.00 98.56 198 VAL A CA 1
ATOM 1575 C C . VAL A 1 198 ? 9.091 7.606 -22.368 1.00 98.56 198 VAL A C 1
ATOM 1577 O O . VAL A 1 198 ? 9.212 6.908 -21.366 1.00 98.56 198 VAL A O 1
ATOM 1580 N N . THR A 1 199 ? 10.104 7.891 -23.177 1.00 98.44 199 THR A N 1
ATOM 1581 C CA . THR A 1 199 ? 11.498 7.563 -22.882 1.00 98.44 199 THR A CA 1
ATOM 1582 C C . THR A 1 199 ? 12.276 8.859 -22.736 1.00 98.44 199 THR A C 1
ATOM 1584 O O . THR A 1 199 ? 12.313 9.665 -23.667 1.00 98.44 199 THR A O 1
ATOM 1587 N N . VAL A 1 200 ? 12.894 9.052 -21.577 1.00 98.25 200 VAL A N 1
ATOM 1588 C CA . VAL A 1 200 ? 13.794 10.163 -21.287 1.00 98.25 200 VAL A CA 1
ATOM 1589 C C . VAL A 1 200 ? 15.215 9.630 -21.161 1.00 98.25 200 VAL A C 1
ATOM 1591 O O . VAL A 1 200 ? 15.468 8.667 -20.439 1.00 98.25 200 VAL A O 1
ATOM 1594 N N . THR A 1 201 ? 16.145 10.262 -21.867 1.00 97.94 201 THR A N 1
ATOM 1595 C CA . THR A 1 201 ? 17.581 9.965 -21.808 1.00 97.94 201 THR A CA 1
ATOM 1596 C C . THR A 1 201 ? 18.378 11.247 -21.593 1.00 97.94 201 THR A C 1
ATOM 1598 O O . THR A 1 201 ? 17.840 12.359 -21.639 1.00 97.94 201 THR A O 1
ATOM 1601 N N . THR A 1 202 ? 19.678 11.108 -21.351 1.00 97.31 202 THR A N 1
ATOM 1602 C CA . THR A 1 202 ? 20.615 12.230 -21.261 1.00 97.31 202 THR A CA 1
ATOM 1603 C C . THR A 1 202 ? 21.901 11.903 -22.009 1.00 97.31 202 THR A C 1
ATOM 1605 O O . THR A 1 202 ? 22.340 10.757 -22.043 1.00 97.31 202 THR A O 1
ATOM 1608 N N . ILE A 1 203 ? 22.527 12.915 -22.611 1.00 94.69 203 ILE A N 1
ATOM 1609 C CA . ILE A 1 203 ? 23.822 12.746 -23.290 1.00 94.69 203 ILE A CA 1
ATOM 1610 C C . ILE A 1 203 ? 24.981 12.514 -22.310 1.00 94.69 203 ILE A C 1
ATOM 1612 O O . ILE A 1 203 ? 26.025 12.009 -22.710 1.00 94.69 203 ILE A O 1
ATOM 1616 N N . THR A 1 204 ? 24.811 12.891 -21.041 1.00 95.06 204 THR A N 1
ATOM 1617 C CA . THR A 1 204 ? 25.886 12.848 -20.034 1.00 95.06 204 THR A CA 1
ATOM 1618 C C . THR A 1 204 ? 26.029 11.477 -19.390 1.00 95.06 204 THR A C 1
ATOM 1620 O O . THR A 1 204 ? 27.119 11.113 -18.963 1.00 95.06 204 THR A O 1
ATOM 1623 N N . ILE A 1 205 ? 24.939 10.708 -19.332 1.00 95.38 205 ILE A N 1
ATOM 1624 C CA . ILE A 1 205 ? 24.906 9.359 -18.761 1.00 95.38 205 ILE A CA 1
ATOM 1625 C C . ILE A 1 205 ? 24.156 8.463 -19.755 1.00 95.38 205 ILE A C 1
ATOM 1627 O O . ILE A 1 205 ? 22.942 8.312 -19.631 1.00 95.38 205 ILE A O 1
ATOM 1631 N N . PRO A 1 206 ? 24.847 7.908 -20.770 1.00 90.88 206 PRO A N 1
ATOM 1632 C CA . PRO A 1 206 ? 24.203 7.163 -21.855 1.00 90.88 206 PRO A CA 1
ATOM 1633 C C . PRO A 1 206 ? 23.370 5.960 -21.394 1.00 90.88 206 PRO A C 1
ATOM 1635 O O . PRO A 1 206 ? 22.367 5.639 -22.027 1.00 90.88 206 PRO A O 1
ATOM 1638 N N . ASP A 1 207 ? 23.748 5.343 -20.273 1.00 90.06 207 ASP A N 1
ATOM 1639 C CA . ASP A 1 207 ? 23.051 4.184 -19.702 1.00 90.06 207 ASP A CA 1
ATOM 1640 C C . ASP A 1 207 ? 21.836 4.571 -18.842 1.00 90.06 207 ASP A C 1
ATOM 1642 O O . ASP A 1 207 ? 21.056 3.710 -18.430 1.00 90.06 207 ASP A O 1
ATOM 1646 N N . TRP A 1 208 ? 21.642 5.868 -18.576 1.00 94.94 208 TRP A N 1
ATOM 1647 C CA . TRP A 1 208 ? 20.463 6.364 -17.878 1.00 94.94 208 TRP A CA 1
ATOM 1648 C C . TRP A 1 208 ? 19.302 6.472 -18.868 1.00 94.94 208 TRP A C 1
ATOM 1650 O O . TRP A 1 208 ? 19.218 7.400 -19.680 1.00 94.94 208 TRP A O 1
ATOM 1660 N N . ILE A 1 209 ? 18.406 5.490 -18.809 1.00 96.50 209 ILE A N 1
ATOM 1661 C CA . ILE A 1 209 ? 17.259 5.376 -19.708 1.00 96.50 209 ILE A CA 1
ATOM 1662 C C . ILE A 1 209 ? 16.004 5.253 -18.853 1.00 96.50 209 ILE A C 1
ATOM 1664 O O . ILE A 1 209 ? 15.689 4.178 -1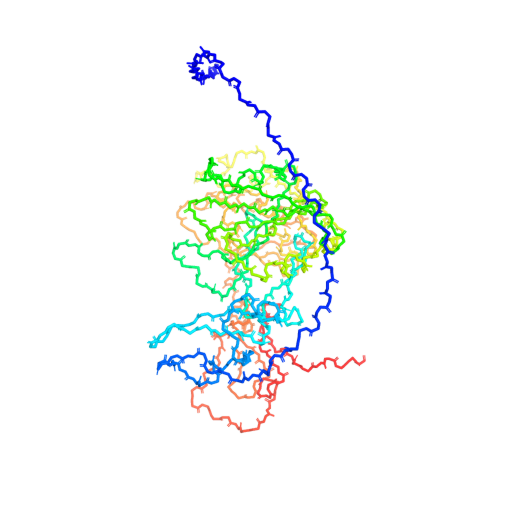8.341 1.00 96.50 209 ILE A O 1
ATOM 1668 N N . TYR A 1 210 ? 15.272 6.358 -18.714 1.00 97.62 210 TYR A N 1
ATOM 1669 C CA . TYR A 1 210 ? 14.021 6.406 -17.968 1.00 97.62 210 TYR A CA 1
ATOM 1670 C C . TYR A 1 210 ? 12.824 6.221 -18.894 1.00 97.62 210 TYR A C 1
ATOM 1672 O O . TYR A 1 210 ? 12.438 7.123 -19.633 1.00 97.62 210 TYR A O 1
ATOM 1680 N N . GLN A 1 211 ? 12.226 5.036 -18.835 1.00 98.31 211 GLN A N 1
ATOM 1681 C CA . GLN A 1 211 ? 11.000 4.687 -19.534 1.00 98.31 211 GLN A CA 1
ATOM 1682 C C . GLN A 1 211 ? 9.815 4.680 -18.571 1.00 98.31 211 GLN A C 1
ATOM 1684 O O . GLN A 1 211 ? 9.856 4.027 -17.527 1.00 98.31 211 GLN A O 1
ATOM 1689 N N . SER A 1 212 ? 8.744 5.361 -18.972 1.00 98.44 212 SER A N 1
ATOM 1690 C CA . SER A 1 212 ? 7.454 5.333 -18.289 1.00 98.44 212 SER A CA 1
ATOM 1691 C C . SER A 1 212 ? 6.316 5.115 -19.277 1.00 98.44 212 SER A C 1
ATOM 1693 O O . SER A 1 212 ? 6.334 5.655 -20.384 1.00 98.44 212 SER A O 1
ATOM 1695 N N . VAL A 1 213 ? 5.304 4.356 -18.868 1.00 98.69 213 VAL A N 1
ATOM 1696 C CA . VAL A 1 213 ? 4.041 4.191 -19.592 1.00 98.69 213 VAL A CA 1
ATOM 1697 C C . VAL A 1 213 ? 2.921 4.818 -18.776 1.00 98.69 213 VAL A C 1
ATOM 1699 O O . VAL A 1 213 ? 2.692 4.432 -17.631 1.00 98.69 213 VAL A O 1
ATOM 1702 N N . PHE A 1 214 ? 2.248 5.795 -19.376 1.00 98.56 214 PHE 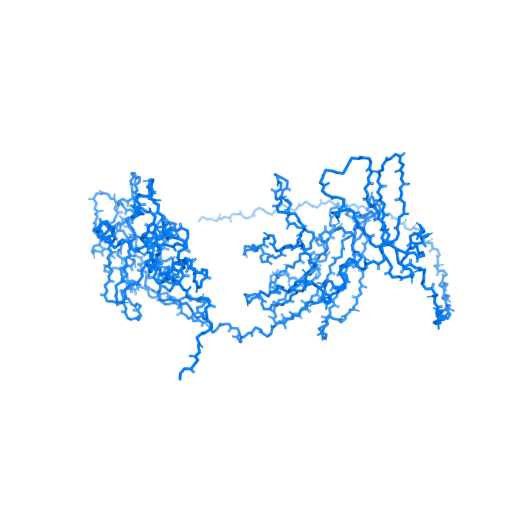A N 1
ATOM 1703 C CA . PHE A 1 214 ? 1.156 6.555 -18.782 1.00 98.56 214 PHE A CA 1
ATOM 1704 C C . PHE A 1 214 ? -0.182 6.026 -19.288 1.00 98.56 214 PHE A C 1
ATOM 1706 O O . PHE A 1 214 ? -0.408 5.979 -20.498 1.00 98.56 214 PHE A O 1
ATOM 1713 N N . ILE A 1 215 ? -1.068 5.660 -18.364 1.00 98.25 215 ILE A N 1
ATOM 1714 C CA . ILE A 1 215 ? -2.432 5.206 -18.654 1.00 98.25 215 ILE A CA 1
ATOM 1715 C C . ILE A 1 215 ? -3.404 6.071 -17.855 1.00 98.25 215 ILE A C 1
ATOM 1717 O O . ILE A 1 215 ? -3.343 6.117 -16.626 1.00 98.25 215 ILE A O 1
ATOM 1721 N N . GLU A 1 216 ? -4.306 6.749 -18.556 1.00 96.81 216 GLU A N 1
ATOM 1722 C CA . GLU A 1 216 ? -5.346 7.592 -17.968 1.00 96.81 216 GLU A CA 1
ATOM 1723 C C . GLU A 1 216 ? -6.678 6.843 -17.948 1.00 96.81 216 GLU A C 1
ATOM 1725 O O . GLU A 1 216 ? -7.230 6.528 -18.999 1.00 96.81 216 GLU A O 1
ATOM 1730 N N . GLN A 1 217 ? -7.208 6.555 -16.758 1.00 94.94 217 GLN A N 1
ATOM 1731 C CA . GLN A 1 217 ? -8.477 5.840 -16.614 1.00 94.94 217 GLN A CA 1
ATOM 1732 C C . GLN A 1 217 ? -9.186 6.241 -15.319 1.00 94.94 217 GLN A C 1
ATOM 1734 O O . GLN A 1 217 ? -8.575 6.285 -14.254 1.00 94.94 217 GLN A O 1
ATOM 1739 N N . ALA A 1 218 ? -10.499 6.480 -15.403 1.00 89.25 218 ALA A N 1
ATOM 1740 C CA . ALA A 1 218 ? -11.375 6.705 -14.246 1.00 89.25 218 ALA A CA 1
ATOM 1741 C C . ALA A 1 218 ? -10.868 7.788 -13.264 1.00 89.25 218 ALA A C 1
ATOM 1743 O O . ALA A 1 218 ? -10.907 7.605 -12.049 1.00 89.25 218 ALA A O 1
ATOM 1744 N N . GLY A 1 219 ? -10.367 8.916 -13.785 1.00 91.25 219 GLY A N 1
ATOM 1745 C CA . GLY A 1 219 ? -9.866 10.026 -12.964 1.00 91.25 219 GLY A CA 1
ATOM 1746 C C . GLY A 1 219 ? -8.474 9.802 -12.358 1.00 91.25 219 GLY A C 1
ATOM 1747 O O . GLY A 1 219 ? -8.022 10.618 -11.553 1.00 91.25 219 GLY A O 1
ATOM 1748 N N . LYS A 1 220 ? -7.786 8.713 -12.722 1.00 95.12 220 LYS A N 1
ATOM 1749 C CA . LYS A 1 220 ? -6.437 8.372 -12.258 1.00 95.12 220 LYS A CA 1
ATOM 1750 C C . LYS A 1 220 ? -5.437 8.342 -13.412 1.00 95.12 220 LYS A C 1
ATOM 1752 O O . LYS A 1 220 ? -5.803 8.075 -14.557 1.00 95.12 220 LYS A O 1
ATOM 1757 N N . ILE A 1 221 ? -4.171 8.568 -13.076 1.00 97.25 221 ILE A N 1
ATOM 1758 C CA . ILE A 1 221 ? -3.016 8.368 -13.952 1.00 97.25 221 ILE A CA 1
ATOM 1759 C C . ILE A 1 221 ? -2.170 7.250 -13.349 1.00 97.25 221 ILE A C 1
ATOM 1761 O O . ILE A 1 221 ? -1.628 7.410 -12.255 1.00 97.25 221 ILE A O 1
ATOM 1765 N N . TYR A 1 222 ? -2.049 6.137 -14.065 1.00 97.69 222 TYR A N 1
ATOM 1766 C CA . TYR A 1 222 ? -1.129 5.056 -13.731 1.00 97.69 222 TYR A CA 1
ATOM 1767 C C . TYR A 1 222 ? 0.179 5.278 -14.490 1.00 97.69 222 TYR A C 1
ATOM 1769 O O . TYR A 1 222 ? 0.160 5.437 -15.712 1.00 97.69 222 TYR A O 1
ATOM 1777 N N . VAL A 1 223 ? 1.303 5.301 -13.774 1.00 98.19 223 VAL A N 1
ATOM 1778 C CA . VAL A 1 223 ? 2.643 5.462 -14.351 1.00 98.19 223 VAL A CA 1
ATOM 1779 C C . VAL A 1 223 ? 3.458 4.217 -14.047 1.00 98.19 223 VAL A C 1
ATOM 1781 O O . VAL A 1 223 ? 3.855 3.989 -12.905 1.00 98.19 223 VAL A O 1
ATOM 1784 N N . ILE A 1 224 ? 3.702 3.409 -15.072 1.00 98.44 224 ILE A N 1
ATOM 1785 C CA . ILE A 1 224 ? 4.501 2.186 -14.973 1.00 98.44 224 ILE A CA 1
ATOM 1786 C C . ILE A 1 224 ? 5.921 2.543 -15.401 1.00 98.44 224 ILE A C 1
ATOM 1788 O O . ILE A 1 224 ? 6.096 3.017 -16.519 1.00 98.44 224 ILE A O 1
ATOM 1792 N N . SER A 1 225 ? 6.913 2.364 -14.532 1.00 97.81 225 SER A N 1
ATOM 1793 C CA . SER A 1 225 ? 8.268 2.912 -14.692 1.00 97.81 225 SER A CA 1
ATOM 1794 C C . SER A 1 225 ? 9.351 1.851 -14.511 1.00 97.81 225 SER A C 1
ATOM 1796 O O . SER A 1 225 ? 9.213 0.958 -13.673 1.00 97.81 225 SER A O 1
ATOM 1798 N N . ASN A 1 226 ? 10.441 1.978 -15.273 1.00 96.50 226 ASN A N 1
ATOM 1799 C CA . ASN A 1 226 ? 11.615 1.103 -15.198 1.00 96.50 226 ASN A CA 1
ATOM 1800 C C . ASN A 1 226 ? 12.696 1.580 -14.206 1.00 96.50 226 ASN A C 1
ATOM 1802 O O . ASN A 1 226 ? 13.830 1.107 -14.274 1.00 96.50 226 ASN A O 1
ATOM 1806 N N . GLY A 1 227 ? 12.406 2.592 -13.382 1.00 94.44 227 GLY A N 1
ATOM 1807 C CA . GLY A 1 227 ? 13.371 3.103 -12.404 1.00 94.44 227 GLY A CA 1
ATOM 1808 C C . GLY A 1 227 ? 14.610 3.767 -13.011 1.00 94.44 227 GLY A C 1
ATOM 1809 O O . GLY A 1 227 ? 15.623 3.900 -12.333 1.00 94.44 227 GLY A O 1
ATOM 1810 N N . ALA A 1 228 ? 14.545 4.181 -14.280 1.00 95.12 228 ALA A N 1
ATOM 1811 C CA . ALA A 1 228 ? 15.670 4.738 -15.029 1.00 95.12 228 ALA A CA 1
ATOM 1812 C C . ALA A 1 228 ? 16.851 3.788 -15.284 1.00 95.12 228 ALA A C 1
ATOM 1814 O O . ALA A 1 228 ? 17.960 4.239 -15.580 1.00 95.12 228 ALA A O 1
ATOM 1815 N N . VAL A 1 229 ? 16.596 2.477 -15.239 1.00 89.81 229 VAL A N 1
ATOM 1816 C CA . VAL A 1 229 ? 17.560 1.439 -15.610 1.00 89.81 229 VAL A CA 1
ATOM 1817 C C . VAL A 1 229 ? 17.017 0.665 -16.807 1.00 89.81 229 VAL A C 1
ATOM 1819 O O . VAL A 1 229 ? 15.930 0.083 -16.757 1.00 89.81 229 VAL A O 1
ATOM 1822 N N . ALA A 1 230 ? 17.763 0.671 -17.912 1.00 89.88 230 ALA A N 1
ATOM 1823 C CA . ALA A 1 230 ? 17.379 -0.057 -19.114 1.00 89.88 230 ALA A CA 1
ATOM 1824 C C . ALA A 1 230 ? 17.209 -1.553 -18.812 1.00 89.88 230 ALA A C 1
ATOM 1826 O O . ALA A 1 230 ? 18.082 -2.180 -18.210 1.00 89.88 230 ALA A O 1
ATOM 1827 N N . ASN A 1 231 ? 16.080 -2.126 -19.226 1.00 88.25 231 ASN A N 1
ATOM 1828 C CA . ASN A 1 231 ? 15.798 -3.540 -19.027 1.00 88.25 231 ASN A CA 1
ATOM 1829 C C . ASN A 1 231 ? 14.915 -4.062 -20.163 1.00 88.25 231 ASN A C 1
ATOM 1831 O O . ASN A 1 231 ? 13.808 -3.566 -20.368 1.00 88.25 231 ASN A O 1
ATOM 1835 N N . ASP A 1 232 ? 15.396 -5.084 -20.868 1.00 86.56 232 ASP A N 1
ATOM 1836 C CA . ASP A 1 232 ? 14.719 -5.651 -22.040 1.00 86.56 232 ASP A CA 1
ATOM 1837 C C . ASP A 1 232 ? 13.372 -6.323 -21.679 1.00 86.56 232 ASP A C 1
ATOM 1839 O O . ASP A 1 232 ? 12.500 -6.452 -22.534 1.00 86.56 232 ASP A O 1
ATOM 1843 N N . LEU A 1 233 ? 13.149 -6.683 -20.405 1.00 89.69 233 LEU A N 1
ATOM 1844 C CA . LEU A 1 233 ? 11.890 -7.261 -19.910 1.00 89.69 233 LEU A CA 1
ATOM 1845 C C . LEU A 1 233 ? 10.853 -6.209 -19.485 1.00 89.69 233 LEU A C 1
ATOM 1847 O O . LEU A 1 233 ? 9.720 -6.562 -19.150 1.00 89.69 233 LEU A O 1
ATOM 1851 N N . PHE A 1 234 ? 11.204 -4.920 -19.482 1.00 95.0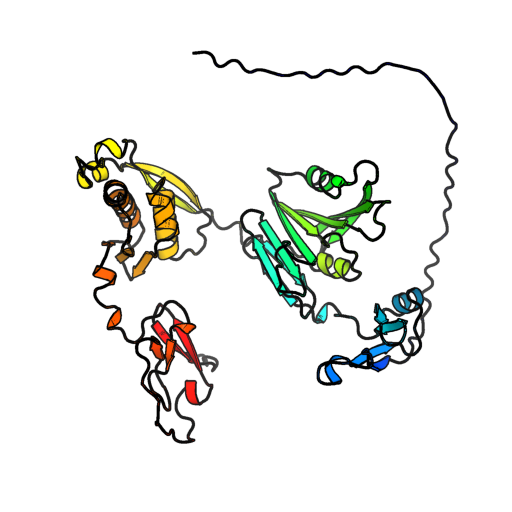6 234 PHE A N 1
ATOM 1852 C CA . PHE A 1 234 ? 10.270 -3.870 -19.070 1.00 95.06 234 PHE A CA 1
ATOM 1853 C C . PHE A 1 234 ? 9.054 -3.779 -20.004 1.00 95.06 234 PHE A C 1
ATOM 1855 O O . PHE A 1 234 ? 7.942 -3.499 -19.553 1.00 95.06 234 PHE A O 1
ATOM 1862 N N . ASP A 1 235 ? 9.242 -4.090 -21.290 1.00 95.06 235 ASP A N 1
ATOM 1863 C CA . ASP A 1 235 ? 8.147 -4.160 -22.254 1.00 95.06 235 ASP A CA 1
ATOM 1864 C C . ASP A 1 235 ? 7.128 -5.248 -21.890 1.00 95.06 235 ASP A C 1
ATOM 1866 O O . ASP A 1 235 ? 5.924 -5.004 -21.952 1.00 95.06 235 ASP A O 1
ATOM 1870 N N . GLU A 1 236 ? 7.569 -6.421 -21.435 1.00 94.12 236 GLU A N 1
ATOM 1871 C CA . GLU A 1 236 ? 6.663 -7.466 -20.940 1.00 94.12 236 GLU A CA 1
ATOM 1872 C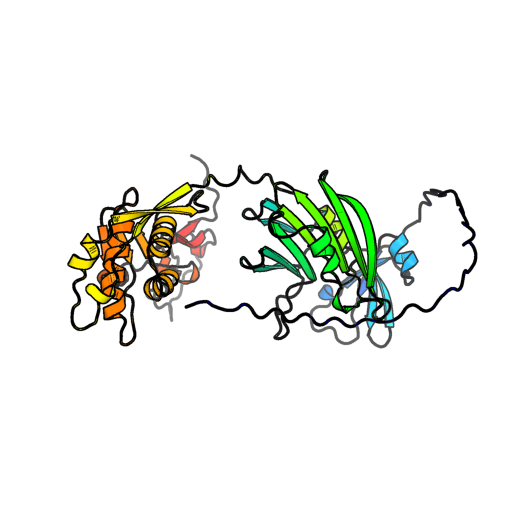 C . GLU A 1 236 ? 5.947 -7.036 -19.651 1.00 94.12 236 GLU A C 1
ATOM 1874 O O . GLU A 1 236 ? 4.765 -7.336 -19.462 1.00 94.12 236 GLU A O 1
ATOM 1879 N N . PHE A 1 237 ? 6.630 -6.265 -18.801 1.00 96.06 237 PHE A N 1
ATOM 1880 C CA . PHE A 1 237 ? 6.089 -5.769 -17.541 1.00 96.06 237 PHE A CA 1
ATOM 1881 C C . PHE A 1 237 ? 4.902 -4.846 -17.721 1.00 96.06 237 PHE A C 1
ATOM 1883 O O . PHE A 1 237 ? 3.804 -5.189 -17.271 1.00 96.06 237 PHE A O 1
ATOM 1890 N N . TYR A 1 238 ? 5.060 -3.723 -18.423 1.00 97.62 238 TYR A N 1
ATOM 1891 C CA . TYR A 1 238 ? 3.914 -2.835 -18.600 1.00 97.62 238 TYR A CA 1
ATOM 1892 C C . TYR A 1 238 ? 2.848 -3.449 -19.509 1.00 97.62 238 TYR A C 1
ATOM 1894 O O . TYR A 1 238 ? 1.671 -3.184 -19.295 1.00 97.62 238 TYR A O 1
ATOM 1902 N N . ASN A 1 239 ? 3.201 -4.314 -20.471 1.00 96.94 239 ASN A N 1
ATOM 1903 C CA . ASN A 1 239 ? 2.198 -4.996 -21.298 1.00 96.94 239 ASN A CA 1
ATOM 1904 C C . ASN A 1 239 ? 1.368 -6.016 -20.510 1.00 96.94 239 ASN A C 1
ATOM 1906 O O . ASN A 1 239 ? 0.294 -6.407 -20.960 1.00 96.94 239 ASN A O 1
ATOM 1910 N N . SER A 1 240 ? 1.817 -6.435 -19.327 1.00 96.88 240 SER A N 1
ATOM 1911 C CA . SER A 1 240 ? 1.023 -7.273 -18.428 1.00 96.88 240 SER A CA 1
ATOM 1912 C C . SER A 1 240 ? 0.010 -6.486 -17.586 1.00 96.88 240 SER A C 1
ATOM 1914 O O . SER A 1 240 ? -0.871 -7.101 -16.985 1.00 96.88 240 SER A O 1
ATOM 1916 N N . PHE A 1 241 ? 0.113 -5.151 -17.552 1.00 97.88 241 PHE A N 1
ATOM 1917 C CA . PHE A 1 241 ? -0.741 -4.296 -16.735 1.00 97.88 241 PHE A CA 1
ATOM 1918 C C . PHE A 1 241 ? -2.191 -4.345 -17.202 1.00 97.88 241 PHE A C 1
ATOM 1920 O O . PHE A 1 241 ? -2.504 -4.139 -18.379 1.00 97.88 241 PHE A O 1
ATOM 1927 N N . LYS A 1 242 ? -3.096 -4.575 -16.260 1.00 96.81 242 LYS A N 1
ATOM 1928 C CA . LYS A 1 242 ? -4.535 -4.570 -16.484 1.00 96.81 242 LYS A CA 1
ATOM 1929 C C . LYS A 1 242 ? -5.191 -3.731 -15.415 1.00 96.81 242 LYS A C 1
ATOM 1931 O O . LYS A 1 242 ? -4.902 -3.870 -14.231 1.00 96.81 242 LYS A O 1
ATOM 1936 N N . ILE A 1 243 ? -6.144 -2.918 -15.836 1.00 94.50 243 ILE A N 1
ATOM 1937 C CA . ILE A 1 243 ? -7.082 -2.319 -14.900 1.00 94.50 243 ILE A CA 1
ATOM 1938 C C . ILE A 1 243 ? -8.091 -3.407 -14.584 1.00 94.50 243 ILE A C 1
ATOM 1940 O O . ILE A 1 243 ? -8.857 -3.836 -15.449 1.00 94.50 243 ILE A O 1
ATOM 1944 N N . THR A 1 244 ? -8.043 -3.905 -13.356 1.00 91.31 244 THR A N 1
ATOM 1945 C CA . THR A 1 244 ? -9.131 -4.730 -12.859 1.00 91.31 244 THR A CA 1
ATOM 1946 C C . THR A 1 244 ? -10.309 -3.793 -12.678 1.00 91.31 244 THR A C 1
ATOM 1948 O O . THR A 1 244 ? -10.137 -2.636 -12.289 1.00 91.31 244 THR A O 1
ATOM 1951 N N . SER A 1 245 ? -11.513 -4.239 -13.044 1.00 73.69 245 SER A N 1
ATOM 1952 C CA . SER A 1 245 ? -12.709 -3.476 -12.713 1.00 73.69 245 SER A CA 1
ATOM 1953 C C . SER A 1 245 ? -12.611 -3.166 -11.229 1.00 73.69 245 SER A C 1
ATOM 1955 O O . SER A 1 245 ? -12.613 -4.090 -10.417 1.00 73.69 245 SER A O 1
ATOM 1957 N N . ILE A 1 246 ? -12.449 -1.884 -10.887 1.00 59.16 246 ILE A N 1
ATOM 1958 C CA . ILE A 1 246 ? -12.660 -1.437 -9.521 1.00 59.16 246 ILE A CA 1
ATOM 1959 C C . ILE A 1 246 ? -14.097 -1.868 -9.288 1.00 59.16 246 ILE A C 1
ATOM 1961 O O . ILE A 1 246 ? -15.000 -1.316 -9.924 1.00 59.16 246 ILE A O 1
ATOM 1965 N N . THR A 1 247 ? -14.302 -2.938 -8.516 1.00 52.47 247 THR A N 1
ATOM 1966 C CA . THR A 1 247 ? -15.620 -3.309 -8.007 1.00 52.47 247 THR A CA 1
ATOM 1967 C C . THR A 1 247 ? -16.234 -1.992 -7.577 1.00 52.47 247 THR A C 1
ATOM 1969 O O . THR A 1 247 ? -15.562 -1.296 -6.817 1.00 52.47 247 THR A O 1
ATOM 1972 N N . ALA A 1 248 ? -17.338 -1.595 -8.232 1.00 49.97 248 ALA A N 1
ATOM 1973 C CA . ALA A 1 248 ? -17.842 -0.219 -8.304 1.00 49.97 248 ALA A CA 1
ATOM 1974 C C . ALA A 1 248 ? -17.372 0.614 -7.113 1.00 49.97 248 ALA A C 1
ATOM 1976 O O . ALA A 1 248 ? -17.648 0.174 -6.001 1.00 49.97 248 ALA A O 1
ATOM 1977 N N . ALA A 1 249 ? -16.632 1.711 -7.378 1.00 49.81 249 ALA A N 1
ATOM 1978 C CA . ALA A 1 249 ? -15.936 2.542 -6.387 1.00 49.81 249 ALA A CA 1
ATOM 1979 C C . ALA A 1 249 ? -16.545 2.341 -5.002 1.00 49.81 249 ALA A C 1
ATOM 1981 O O . ALA A 1 249 ? -17.742 2.633 -4.883 1.00 49.81 249 ALA A O 1
ATOM 1982 N N . PRO A 1 250 ? -15.780 1.771 -4.046 1.00 52.34 250 PRO A N 1
ATOM 1983 C CA . PRO A 1 250 ? -16.339 1.195 -2.837 1.00 52.34 250 PRO A CA 1
ATOM 1984 C C . PRO A 1 250 ? -17.363 2.163 -2.290 1.00 52.34 250 PRO A C 1
ATOM 1986 O O . PRO A 1 250 ? -17.053 3.356 -2.210 1.00 52.34 250 PRO A O 1
ATOM 1989 N N . SER A 1 251 ? -18.586 1.680 -2.062 1.00 51.12 251 SER A N 1
ATOM 1990 C CA . SER A 1 251 ? -19.714 2.534 -1.724 1.00 51.12 251 SER A CA 1
ATOM 1991 C C . SER A 1 251 ? -19.246 3.465 -0.616 1.00 51.12 251 SER A C 1
ATOM 1993 O O . SER A 1 251 ? -18.875 3.017 0.470 1.00 51.12 251 SER A O 1
ATOM 1995 N N . VAL A 1 252 ? -19.101 4.755 -0.938 1.00 58.66 252 VAL A N 1
ATOM 1996 C CA . VAL A 1 252 ? -18.569 5.714 0.023 1.00 58.66 252 VAL A CA 1
ATOM 1997 C C . VAL A 1 252 ? -19.618 5.778 1.109 1.00 58.66 252 VAL A C 1
ATOM 1999 O O . VAL A 1 252 ? -20.702 6.330 0.917 1.00 58.66 252 VAL A O 1
ATOM 2002 N N . LYS A 1 253 ? -19.338 5.110 2.223 1.00 74.00 253 LYS A N 1
ATOM 2003 C CA . LYS A 1 253 ? -20.203 5.174 3.379 1.00 74.00 253 LYS A CA 1
ATOM 2004 C C . LYS A 1 253 ? -19.772 6.379 4.174 1.00 74.00 253 LYS A C 1
ATOM 2006 O O . LYS A 1 253 ? -18.601 6.653 4.418 1.00 74.00 253 LYS A O 1
ATOM 2011 N N . THR A 1 254 ? -20.790 7.108 4.552 1.00 87.38 254 THR A N 1
ATOM 2012 C CA . THR A 1 254 ? -20.677 8.353 5.263 1.00 87.38 254 THR A CA 1
ATOM 2013 C C . THR A 1 254 ? -20.534 8.041 6.749 1.00 87.38 254 THR A C 1
ATOM 2015 O O . THR A 1 254 ? -21.482 7.570 7.382 1.00 87.38 254 THR A O 1
ATOM 2018 N N . LEU A 1 255 ? -19.354 8.277 7.320 1.00 92.50 255 LEU A N 1
ATOM 2019 C CA . LEU A 1 255 ? -19.135 8.155 8.755 1.00 92.50 255 LEU A CA 1
ATOM 2020 C C . LEU A 1 255 ? -19.683 9.402 9.452 1.00 92.50 255 LEU A C 1
ATOM 2022 O O . LEU A 1 255 ? -19.300 10.527 9.140 1.00 92.50 255 LEU A O 1
ATOM 2026 N N . THR A 1 256 ? -20.584 9.191 10.409 1.00 94.94 256 THR A N 1
ATOM 2027 C CA . THR A 1 256 ? -21.233 10.262 11.170 1.00 94.94 256 THR A CA 1
ATOM 2028 C C . THR A 1 256 ? -20.841 10.174 12.639 1.00 94.94 256 THR A C 1
ATOM 2030 O O . THR A 1 256 ? -21.068 9.149 13.275 1.00 94.94 256 THR A O 1
ATOM 2033 N N . TYR A 1 257 ? -20.325 11.262 13.201 1.00 96.94 257 TYR A N 1
ATOM 2034 C CA . TYR A 1 257 ? -19.891 11.349 14.598 1.00 96.94 257 TYR A CA 1
ATOM 2035 C C . TYR A 1 257 ? -20.283 12.705 15.210 1.00 96.94 257 TYR A C 1
ATOM 2037 O O . TYR A 1 257 ? -20.763 13.587 14.504 1.00 96.94 257 TYR A O 1
ATOM 2045 N N . LEU A 1 258 ? -20.202 12.839 16.531 1.00 97.81 258 LEU A N 1
ATOM 2046 C CA . LEU A 1 258 ? -20.447 14.064 17.287 1.00 97.81 258 LEU A CA 1
ATOM 2047 C C . LEU A 1 258 ? -19.126 14.623 17.810 1.00 97.81 258 LEU A C 1
ATOM 2049 O O . LEU A 1 258 ? -18.265 13.861 18.244 1.00 97.81 258 LEU A O 1
ATOM 2053 N N . VAL A 1 259 ? -19.018 15.945 17.838 1.00 97.62 259 VAL A N 1
ATOM 2054 C CA . VAL A 1 259 ? -17.919 16.684 18.473 1.00 97.62 259 VAL A CA 1
ATOM 2055 C C . VAL A 1 259 ? -18.473 17.763 19.404 1.00 97.62 259 VAL A C 1
ATOM 2057 O O . VAL A 1 259 ? -19.646 18.149 19.298 1.00 97.62 259 VAL A O 1
ATOM 2060 N N . SER A 1 260 ? -17.641 18.253 20.323 1.00 97.31 260 SER A N 1
ATOM 2061 C CA . SER A 1 260 ? -17.940 19.465 21.087 1.00 97.31 260 SER A CA 1
ATOM 2062 C C . SER A 1 260 ? -17.558 20.721 20.298 1.00 97.31 260 SER A C 1
ATOM 2064 O O . SER A 1 260 ? -16.550 20.745 19.599 1.00 97.31 260 SER A O 1
ATOM 2066 N N . ASN A 1 261 ? -18.350 21.789 20.436 1.00 96.38 261 ASN A N 1
ATOM 2067 C CA . ASN A 1 261 ? -17.958 23.134 19.984 1.00 96.38 261 ASN A CA 1
ATOM 2068 C C . ASN A 1 261 ? -17.315 23.963 21.108 1.00 96.38 261 ASN A C 1
ATOM 2070 O O . ASN A 1 261 ? -16.962 25.124 20.896 1.00 96.38 261 ASN A O 1
ATOM 2074 N N . GLU A 1 262 ? -17.231 23.416 22.320 1.00 97.12 262 GLU A N 1
ATOM 2075 C CA . GLU A 1 262 ? -16.667 24.098 23.476 1.00 97.12 262 GLU A CA 1
ATOM 2076 C C . GLU A 1 262 ? -15.187 23.754 23.645 1.00 97.12 262 GLU A C 1
ATOM 2078 O O . GLU A 1 262 ? -14.742 22.653 23.336 1.00 97.12 262 GLU A O 1
ATOM 2083 N N . ALA A 1 263 ? -14.407 24.707 24.157 1.00 95.81 263 ALA A N 1
ATOM 2084 C CA . ALA A 1 263 ? -12.994 24.474 24.419 1.00 95.81 263 ALA A CA 1
ATOM 2085 C C . ALA A 1 263 ? -12.819 23.469 25.567 1.00 95.81 263 ALA A C 1
ATOM 2087 O O . ALA A 1 263 ? -13.308 23.703 26.673 1.00 95.81 263 ALA A O 1
ATOM 2088 N N . GLU A 1 264 ? -12.047 22.407 25.331 1.00 95.38 264 GLU A N 1
ATOM 2089 C CA . GLU A 1 264 ? -11.757 21.355 26.318 1.00 95.38 264 GLU A CA 1
ATOM 2090 C C . GLU A 1 264 ? -11.250 21.926 27.653 1.00 95.38 264 GLU A C 1
ATOM 2092 O O . GLU A 1 264 ? -11.705 21.522 28.719 1.00 95.38 264 GLU A O 1
ATOM 2097 N N . ALA A 1 265 ? -10.389 22.952 27.606 1.00 95.06 265 ALA A N 1
ATOM 2098 C CA . ALA A 1 265 ? -9.812 23.607 28.786 1.00 95.06 265 ALA A CA 1
ATOM 2099 C C . ALA A 1 265 ? -10.846 24.266 29.724 1.00 95.06 265 ALA A C 1
ATOM 2101 O O . ALA A 1 265 ? -10.519 24.611 30.861 1.00 95.06 265 ALA A O 1
ATOM 2102 N N . LYS A 1 266 ? -12.094 24.455 29.277 1.00 96.81 266 LYS A N 1
ATOM 2103 C CA . LYS A 1 266 ? -13.189 24.905 30.145 1.00 96.81 266 LYS A CA 1
ATOM 2104 C C . LYS A 1 266 ? -13.585 23.834 31.169 1.00 96.81 266 LYS A C 1
ATOM 2106 O O . LYS A 1 266 ? -14.002 24.199 32.260 1.00 96.81 266 LYS A O 1
ATOM 2111 N N . TYR A 1 267 ? -13.436 22.557 30.819 1.00 97.19 267 TYR A N 1
ATOM 2112 C CA . TYR A 1 267 ? -13.869 21.405 31.618 1.00 97.19 267 TYR A CA 1
ATOM 2113 C C . TYR A 1 267 ? -12.701 20.550 32.118 1.00 97.19 267 TYR A C 1
ATOM 2115 O O . TYR A 1 267 ? -12.814 19.886 33.141 1.00 97.19 267 TYR A O 1
ATOM 2123 N N . CYS A 1 268 ? -11.586 20.567 31.388 1.00 95.75 268 CYS A N 1
ATOM 2124 C CA . CYS A 1 268 ? -10.439 19.694 31.583 1.00 95.75 268 CYS A CA 1
ATOM 2125 C C . CYS A 1 268 ? -9.153 20.531 31.591 1.00 95.75 268 CYS A C 1
ATOM 2127 O O . CYS A 1 268 ? -8.491 20.693 30.566 1.00 95.75 268 CYS A O 1
ATOM 2129 N N . ASN A 1 269 ? -8.805 21.114 32.741 1.00 93.88 269 ASN A N 1
ATOM 2130 C CA . ASN A 1 269 ? -7.634 21.998 32.888 1.00 93.88 269 ASN A CA 1
ATOM 2131 C C . ASN A 1 269 ? -6.724 21.648 34.075 1.00 93.88 269 ASN A C 1
ATOM 2133 O O . ASN A 1 269 ? -5.848 22.431 34.444 1.00 93.88 269 ASN A O 1
ATOM 2137 N N . GLY A 1 270 ? -6.923 20.479 34.683 1.00 91.50 270 GLY A N 1
ATOM 2138 C CA . GLY A 1 270 ? -6.129 19.987 35.809 1.00 91.50 270 GLY A CA 1
ATOM 2139 C C . GLY A 1 270 ? -6.560 20.533 37.172 1.00 91.50 270 GLY A C 1
ATOM 2140 O O . GLY A 1 270 ? -6.390 19.829 38.164 1.00 91.50 270 GLY A O 1
ATOM 2141 N N . ALA A 1 271 ? -7.147 21.734 37.236 1.00 93.56 271 ALA A N 1
ATOM 2142 C CA . ALA A 1 271 ? -7.835 22.229 38.433 1.00 93.56 271 ALA A CA 1
ATOM 2143 C C . ALA A 1 271 ? -9.299 21.767 38.468 1.00 93.56 271 ALA A C 1
ATOM 2145 O O . ALA A 1 271 ? -9.824 21.460 39.536 1.00 93.56 271 ALA A O 1
ATOM 2146 N N . ASP A 1 272 ? -9.916 21.694 37.290 1.00 92.12 272 ASP A N 1
ATOM 2147 C CA . ASP A 1 272 ? -11.242 21.146 37.049 1.00 92.12 272 ASP A CA 1
ATOM 2148 C C . ASP A 1 272 ? -11.145 20.029 36.001 1.00 92.12 272 ASP A C 1
ATOM 2150 O O . ASP A 1 272 ? -10.426 20.158 35.002 1.00 92.12 272 ASP A O 1
ATOM 2154 N N . MET A 1 273 ? -11.800 18.909 36.294 1.00 94.38 273 MET A N 1
ATOM 2155 C CA . MET A 1 273 ? -11.725 17.642 35.559 1.00 94.38 273 MET A CA 1
ATOM 2156 C C . MET A 1 273 ? -13.143 17.091 35.349 1.00 94.38 273 MET A C 1
ATOM 2158 O O . MET A 1 273 ? -13.436 15.931 35.643 1.00 94.38 273 MET A O 1
ATOM 2162 N N . ASP A 1 274 ? -14.043 17.958 34.888 1.00 97.00 274 ASP A N 1
ATOM 2163 C CA . ASP A 1 274 ? -15.469 17.689 34.711 1.00 97.00 274 ASP A CA 1
ATOM 2164 C C . ASP A 1 274 ? -15.754 17.001 33.365 1.00 97.00 274 ASP A C 1
ATOM 2166 O O . ASP A 1 274 ? -16.336 17.574 32.436 1.00 97.00 274 ASP A O 1
ATOM 2170 N N . SER A 1 275 ? -15.347 15.734 33.254 1.00 96.31 275 SER A N 1
ATOM 2171 C CA . SER A 1 275 ? -15.621 14.905 32.073 1.00 96.31 275 SER A CA 1
ATOM 2172 C C . SER A 1 275 ? -17.115 14.783 31.758 1.00 96.31 275 SER A C 1
ATOM 2174 O O . SER A 1 275 ? -17.489 14.707 30.588 1.00 96.31 275 SER A O 1
ATOM 2176 N N . ASP A 1 276 ? -17.988 14.779 32.769 1.00 97.12 276 ASP A N 1
ATOM 2177 C CA . ASP A 1 276 ? -19.438 14.677 32.572 1.00 97.12 276 ASP A CA 1
ATOM 2178 C C . ASP A 1 276 ? -20.040 15.983 32.044 1.00 97.12 276 ASP A C 1
ATOM 2180 O O . ASP A 1 276 ? -20.956 15.960 31.214 1.00 97.12 276 ASP A O 1
ATOM 2184 N N . GLY A 1 277 ? -19.531 17.128 32.500 1.00 97.50 277 GLY A N 1
ATOM 2185 C CA . GLY A 1 277 ? -19.831 18.435 31.931 1.00 97.50 277 GLY A CA 1
ATOM 2186 C C . GLY A 1 277 ? -19.398 18.519 30.477 1.00 97.50 277 GLY A C 1
ATOM 2187 O O . GLY A 1 277 ? -20.219 18.871 29.627 1.00 97.50 277 GLY A O 1
ATOM 2188 N N . PHE A 1 278 ? -18.162 18.107 30.171 1.00 97.81 278 PHE A N 1
ATOM 2189 C CA . PHE A 1 278 ? -17.673 18.075 28.795 1.00 97.81 278 PHE A CA 1
ATOM 2190 C C . PHE A 1 278 ? -18.516 17.144 27.919 1.00 97.81 278 PHE A C 1
ATOM 2192 O O . PHE A 1 278 ? -18.952 17.549 26.842 1.00 97.81 278 PHE A O 1
ATOM 2199 N N . ARG A 1 279 ? -18.864 15.944 28.405 1.00 97.75 279 ARG A N 1
ATOM 2200 C CA . ARG A 1 279 ? -19.703 14.969 27.684 1.00 97.75 279 ARG A CA 1
ATOM 2201 C C . ARG A 1 279 ? -21.002 15.571 27.153 1.00 97.75 279 ARG A C 1
ATOM 2203 O O . ARG A 1 279 ? -21.407 15.275 26.033 1.00 97.75 279 ARG A O 1
ATOM 2210 N N . LYS A 1 280 ? -21.651 16.432 27.939 1.00 97.81 280 LYS A N 1
ATOM 2211 C CA . LYS A 1 280 ? -22.923 17.079 27.567 1.00 97.81 280 LYS A CA 1
ATOM 2212 C C . LYS A 1 280 ? -22.782 18.069 26.409 1.00 97.81 280 LYS A C 1
ATOM 2214 O O . LYS A 1 280 ? -23.785 18.403 25.787 1.00 97.81 280 LYS A O 1
ATOM 2219 N N . THR A 1 281 ? -21.569 18.535 26.116 1.00 98.00 281 THR A N 1
ATOM 2220 C CA . THR A 1 281 ? -21.300 19.487 25.027 1.00 98.00 281 THR A CA 1
ATOM 2221 C C . THR A 1 281 ? -21.134 18.808 23.660 1.00 98.00 281 THR A C 1
ATOM 2223 O O . THR A 1 281 ? -21.249 19.467 22.625 1.00 98.00 281 THR A O 1
ATOM 2226 N N . ILE A 1 282 ? -20.929 17.486 23.637 1.00 98.06 282 ILE A N 1
ATOM 2227 C CA . ILE A 1 282 ? -20.646 16.685 22.438 1.00 98.06 282 ILE A CA 1
ATOM 2228 C C . ILE A 1 282 ? -21.945 16.435 21.667 1.00 98.06 282 ILE A C 1
ATOM 2230 O O . ILE A 1 282 ? -22.626 15.424 21.837 1.00 98.06 282 ILE A O 1
ATOM 2234 N N . THR A 1 283 ? -22.327 17.408 20.846 1.00 97.69 283 THR A N 1
ATOM 2235 C CA . THR A 1 283 ? -23.656 17.472 20.215 1.00 97.69 283 THR A CA 1
ATOM 2236 C C . THR A 1 283 ? -23.613 17.841 18.735 1.00 97.69 283 THR A C 1
ATOM 2238 O O . THR A 1 283 ? -24.596 17.627 18.025 1.00 97.69 283 THR A O 1
ATOM 2241 N N . THR A 1 284 ? -22.486 18.351 18.235 1.00 97.69 284 THR A N 1
ATOM 2242 C CA . THR A 1 284 ? -22.359 18.783 16.840 1.00 97.69 284 THR A CA 1
ATOM 2243 C C . THR A 1 284 ? -22.092 17.591 15.948 1.00 97.69 284 THR A C 1
ATOM 2245 O O . THR A 1 284 ? -21.031 16.982 16.032 1.00 97.69 284 THR A O 1
ATOM 2248 N N . GLN A 1 285 ? -23.033 17.279 15.064 1.00 97.69 285 GLN A N 1
ATOM 2249 C CA . GLN A 1 285 ? -22.860 16.199 14.106 1.00 97.69 285 GLN A CA 1
ATOM 2250 C C . GLN A 1 285 ? -21.922 16.607 12.968 1.00 97.69 285 GLN A C 1
ATOM 2252 O O . GLN A 1 285 ? -22.172 17.589 12.270 1.00 97.69 285 GLN A O 1
ATOM 2257 N N . ILE A 1 286 ? -20.881 15.806 12.762 1.00 96.81 286 ILE A N 1
ATOM 2258 C CA . ILE A 1 286 ? -19.946 15.897 11.647 1.00 96.81 286 ILE A CA 1
ATOM 2259 C C . ILE A 1 286 ? -20.069 14.636 10.805 1.00 96.81 286 ILE A C 1
ATOM 2261 O O . ILE A 1 286 ? -20.343 13.539 11.301 1.00 96.81 286 ILE A O 1
ATOM 2265 N N . THR A 1 287 ? -19.867 14.831 9.513 1.00 93.94 287 THR A N 1
ATOM 2266 C CA . THR A 1 287 ? -19.949 13.804 8.497 1.00 93.94 287 THR A CA 1
ATOM 2267 C C . THR A 1 287 ? -18.644 13.790 7.714 1.00 93.94 287 THR A C 1
ATOM 2269 O O . THR A 1 287 ? -18.205 14.841 7.249 1.00 93.94 287 THR A O 1
ATOM 2272 N N . THR A 1 288 ? -18.044 12.614 7.550 1.00 90.12 288 THR A N 1
ATOM 2273 C CA . THR A 1 288 ? -16.858 12.424 6.712 1.00 90.12 288 THR A CA 1
ATOM 2274 C C . THR A 1 288 ? -17.032 11.227 5.787 1.00 90.12 288 THR A C 1
ATOM 2276 O O . THR A 1 288 ? -17.658 10.228 6.150 1.00 90.12 288 THR A O 1
ATOM 2279 N N . ASP A 1 289 ? -16.480 11.336 4.585 1.00 84.50 289 ASP A N 1
ATOM 2280 C CA . ASP A 1 289 ? -16.430 10.238 3.632 1.00 84.50 289 ASP A CA 1
ATOM 2281 C C . ASP A 1 289 ? -15.293 9.302 4.023 1.00 84.50 289 ASP A C 1
ATOM 2283 O O . ASP A 1 289 ? -14.138 9.718 4.146 1.00 84.50 289 ASP A O 1
ATOM 2287 N N . THR A 1 290 ? -15.607 8.025 4.217 1.00 76.06 290 THR A N 1
ATOM 2288 C CA . THR A 1 290 ? -14.597 7.007 4.490 1.00 76.06 290 THR A CA 1
ATOM 2289 C C . THR A 1 290 ? -14.755 5.833 3.525 1.00 76.06 290 THR A C 1
ATOM 2291 O O . THR A 1 290 ? -15.866 5.481 3.117 1.00 76.06 290 THR A O 1
ATOM 2294 N N . PRO A 1 291 ? -13.644 5.205 3.109 1.00 66.69 291 PRO A N 1
ATOM 2295 C CA . PRO A 1 291 ? -13.700 3.973 2.335 1.00 66.69 291 PRO A CA 1
ATOM 2296 C C . PRO A 1 291 ? -14.104 2.820 3.276 1.00 66.69 291 PRO A C 1
ATOM 2298 O O . PRO A 1 291 ? -13.243 2.131 3.808 1.00 66.69 291 PRO A O 1
ATOM 2301 N N . ILE A 1 292 ? -15.408 2.655 3.555 1.00 62.97 292 ILE A N 1
ATOM 2302 C CA . ILE A 1 292 ? -15.952 1.689 4.547 1.00 62.97 292 ILE A CA 1
ATOM 2303 C C . ILE A 1 292 ? -16.546 0.419 3.914 1.00 62.97 292 ILE A C 1
ATOM 2305 O O . ILE A 1 292 ? -17.390 -0.251 4.524 1.00 62.97 292 ILE A O 1
ATOM 2309 N N . ASP A 1 293 ? -16.176 0.054 2.690 1.00 65.94 293 ASP A N 1
ATOM 2310 C CA . ASP A 1 293 ? -16.670 -1.219 2.172 1.00 65.94 293 ASP A CA 1
ATOM 2311 C C . ASP A 1 293 ? -16.039 -2.374 2.955 1.00 65.94 293 ASP A C 1
ATOM 2313 O O . ASP A 1 293 ? -14.825 -2.547 2.988 1.00 65.94 293 ASP A O 1
ATOM 2317 N N . ASN A 1 294 ? -16.909 -3.147 3.609 1.00 73.88 294 ASN A N 1
ATOM 2318 C CA . ASN A 1 294 ? -16.593 -4.334 4.401 1.00 73.88 294 ASN A CA 1
ATOM 2319 C C . ASN A 1 294 ? -15.730 -4.120 5.658 1.00 73.88 294 ASN A C 1
ATOM 2321 O O . ASN A 1 294 ? -15.154 -5.096 6.133 1.00 73.88 294 ASN A O 1
ATOM 2325 N N . MET A 1 295 ? -15.683 -2.914 6.247 1.00 85.00 295 MET A N 1
ATOM 2326 C CA . MET A 1 295 ? -15.068 -2.777 7.577 1.00 85.00 295 MET A CA 1
ATOM 2327 C C . MET A 1 295 ? -15.790 -3.665 8.590 1.00 85.00 295 MET A C 1
ATOM 2329 O O . MET A 1 295 ? -17.021 -3.660 8.705 1.00 85.00 295 MET A O 1
ATOM 2333 N N . THR A 1 296 ? -15.000 -4.377 9.376 1.00 89.31 296 THR A N 1
ATOM 2334 C CA . THR A 1 296 ? -15.440 -4.967 10.631 1.00 89.31 296 THR A CA 1
ATOM 2335 C C . THR A 1 296 ? -15.951 -3.871 11.570 1.00 89.31 296 THR A C 1
ATOM 2337 O O . THR A 1 296 ? -15.574 -2.699 11.478 1.00 89.31 296 THR A O 1
ATOM 2340 N N . ILE A 1 297 ? -16.803 -4.241 12.527 1.00 92.19 297 ILE A N 1
ATOM 2341 C CA . ILE A 1 297 ? -17.289 -3.290 13.538 1.00 92.19 297 ILE A CA 1
ATOM 2342 C C . ILE A 1 297 ? -16.132 -2.673 14.348 1.00 92.19 297 ILE A C 1
ATOM 2344 O O . ILE A 1 297 ? -16.216 -1.519 14.758 1.00 92.19 297 ILE A O 1
ATOM 2348 N N . THR A 1 298 ? -15.030 -3.410 14.515 1.00 91.75 298 THR A N 1
ATOM 2349 C CA . THR A 1 298 ? -13.802 -2.944 15.168 1.00 91.75 298 THR A CA 1
ATOM 2350 C C . THR A 1 298 ? -13.105 -1.848 14.370 1.00 91.75 298 THR A C 1
ATOM 2352 O O . THR A 1 298 ? -12.765 -0.803 14.925 1.00 91.75 298 THR A O 1
ATOM 2355 N N . GLU A 1 299 ? -12.938 -2.037 13.061 1.00 91.25 299 GLU A N 1
ATOM 2356 C CA . GLU A 1 299 ? -12.359 -1.016 12.181 1.00 91.25 299 GLU A CA 1
ATOM 2357 C C . GLU A 1 299 ? -13.244 0.233 12.130 1.00 91.25 299 GLU A C 1
ATOM 2359 O O . GLU A 1 299 ? -12.738 1.351 12.238 1.00 91.25 299 GLU A O 1
ATOM 2364 N N . LEU A 1 300 ? -14.570 0.053 12.068 1.00 93.06 300 LEU A N 1
ATOM 2365 C CA . LEU A 1 300 ? -15.521 1.162 12.116 1.00 93.06 300 LEU A CA 1
ATOM 2366 C C . LEU A 1 300 ? -15.420 1.933 13.439 1.00 93.06 300 LEU A C 1
ATOM 2368 O O . LEU A 1 300 ? -15.397 3.163 13.435 1.00 93.06 300 LEU A O 1
ATOM 2372 N N . ALA A 1 301 ? -15.319 1.230 14.566 1.00 95.06 301 ALA A N 1
ATOM 2373 C CA . ALA A 1 301 ? -15.122 1.829 15.881 1.00 95.06 301 ALA A CA 1
ATOM 2374 C C . ALA A 1 301 ? -13.824 2.642 15.959 1.00 95.06 301 ALA A C 1
ATOM 2376 O O . ALA A 1 301 ? -13.851 3.800 16.384 1.00 95.06 301 ALA A O 1
ATOM 2377 N N . LYS A 1 302 ? -12.711 2.089 15.465 1.00 94.12 302 LYS A N 1
ATOM 2378 C CA . LYS A 1 302 ? -11.422 2.789 15.425 1.00 94.12 302 LYS A CA 1
ATOM 2379 C C . LYS A 1 302 ? -11.471 4.030 14.530 1.00 94.12 302 LYS A C 1
ATOM 2381 O O . LYS A 1 302 ? -11.061 5.106 14.962 1.00 94.12 302 LYS A O 1
ATOM 2386 N N . ALA A 1 303 ? -12.037 3.919 13.328 1.00 93.19 303 ALA A N 1
ATOM 2387 C CA . ALA A 1 303 ? -12.200 5.049 12.412 1.00 93.19 303 ALA A CA 1
ATOM 2388 C C . ALA A 1 303 ? -13.075 6.161 13.014 1.00 93.19 303 ALA A C 1
ATOM 2390 O O . ALA A 1 303 ? -12.745 7.340 12.902 1.00 93.19 303 ALA A O 1
ATOM 2391 N N . THR A 1 304 ? -14.154 5.783 13.704 1.00 95.44 304 THR A N 1
ATOM 2392 C CA . THR A 1 304 ? -15.072 6.710 14.381 1.00 95.44 304 THR A CA 1
ATOM 2393 C C . THR A 1 304 ? -14.360 7.521 15.452 1.00 95.44 304 THR A C 1
ATOM 2395 O O . THR A 1 304 ? -14.466 8.744 15.480 1.00 95.44 304 THR A O 1
ATOM 2398 N N . VAL A 1 305 ? -13.604 6.847 16.315 1.00 95.56 305 VAL A N 1
ATOM 2399 C CA . VAL A 1 305 ? -12.884 7.485 17.416 1.00 95.56 305 VAL A CA 1
ATOM 2400 C C . VAL A 1 305 ? -11.775 8.407 16.906 1.00 95.56 305 VAL A C 1
ATOM 2402 O O . VAL A 1 305 ? -11.642 9.530 17.389 1.00 95.56 305 VAL A O 1
ATOM 2405 N N . VAL A 1 306 ? -11.011 7.980 15.896 1.00 94.31 306 VAL A N 1
ATOM 2406 C CA . VAL A 1 306 ? -9.960 8.814 15.290 1.00 94.31 306 VAL A CA 1
ATOM 2407 C C . VAL A 1 306 ? -10.552 10.046 14.599 1.00 94.31 306 VAL A C 1
ATOM 2409 O O . VAL A 1 306 ? -9.957 11.118 14.663 1.00 94.31 306 VAL A O 1
ATOM 2412 N N . ALA A 1 307 ? -11.713 9.923 13.951 1.00 94.38 307 ALA A N 1
ATOM 2413 C CA . ALA A 1 307 ? -12.373 11.053 13.299 1.00 94.38 307 ALA A CA 1
ATOM 2414 C C . ALA A 1 307 ? -12.993 12.044 14.301 1.00 94.38 307 ALA A C 1
ATOM 2416 O O . ALA A 1 307 ? -12.995 13.250 14.051 1.00 94.38 307 ALA A O 1
ATOM 2417 N N . ALA A 1 308 ? -13.510 11.540 15.426 1.00 96.06 308 ALA A N 1
ATOM 2418 C CA . ALA A 1 308 ? -14.194 12.336 16.443 1.00 96.06 308 ALA A CA 1
ATOM 2419 C C . ALA A 1 308 ? -13.273 13.124 17.377 1.00 96.06 308 ALA A C 1
ATOM 2421 O O . ALA A 1 308 ? -13.749 14.025 18.059 1.00 96.06 308 ALA A O 1
ATOM 2422 N N . THR A 1 309 ? -11.985 12.793 17.408 1.00 95.44 309 THR A N 1
ATOM 2423 C CA . THR A 1 309 ? -11.020 13.336 18.368 1.00 95.44 309 THR A CA 1
ATOM 2424 C C . THR A 1 309 ? -9.957 14.177 17.668 1.00 95.44 309 THR A C 1
ATOM 2426 O O . THR A 1 309 ? -9.725 14.047 16.464 1.00 95.44 309 THR A O 1
ATOM 2429 N N . THR A 1 310 ? -9.286 15.056 18.417 1.00 93.56 310 THR A N 1
ATOM 2430 C CA . THR A 1 310 ? -8.208 15.906 17.880 1.00 93.56 310 THR A CA 1
ATOM 2431 C C . THR A 1 310 ? -6.955 15.897 18.759 1.00 93.56 310 THR A C 1
ATOM 2433 O O . THR A 1 310 ? -6.945 15.356 19.868 1.00 93.56 310 THR A O 1
ATOM 2436 N N . GLY A 1 311 ? -5.859 16.462 18.242 1.00 92.81 311 GLY A N 1
ATOM 2437 C CA . GLY A 1 311 ? -4.620 16.663 18.993 1.00 92.81 311 GLY A CA 1
ATOM 2438 C C . GLY A 1 311 ? -4.049 15.371 19.582 1.00 92.81 311 GLY A C 1
ATOM 2439 O O . GLY A 1 311 ? -3.971 14.342 18.915 1.00 92.81 311 GLY A O 1
ATOM 2440 N N . MET A 1 312 ? -3.645 15.426 20.853 1.00 89.81 312 MET A N 1
ATOM 2441 C CA . MET A 1 312 ? -3.017 14.291 21.540 1.00 89.81 312 MET A CA 1
ATOM 2442 C C . MET A 1 312 ? -3.961 13.089 21.691 1.00 89.81 312 MET A C 1
ATOM 2444 O O . MET A 1 312 ? -3.513 11.951 21.591 1.00 89.81 312 MET A O 1
ATOM 2448 N N . CYS A 1 313 ? -5.261 13.328 21.897 1.00 91.31 313 CYS A N 1
ATOM 2449 C CA . CYS A 1 313 ? -6.263 12.265 22.001 1.00 91.31 313 CYS A CA 1
ATOM 2450 C C . CYS A 1 313 ? -6.308 11.445 20.700 1.00 91.31 313 CYS A C 1
ATOM 2452 O O . CYS A 1 313 ? -6.184 10.221 20.734 1.00 91.31 313 CYS A O 1
ATOM 2454 N N . GLN A 1 314 ? -6.347 12.119 19.547 1.00 93.94 314 GLN A N 1
ATOM 2455 C CA . GLN A 1 314 ? -6.325 11.457 18.242 1.00 93.94 314 GLN A CA 1
ATOM 2456 C C . GLN A 1 314 ? -5.048 10.632 18.020 1.00 93.94 314 GLN A C 1
ATOM 2458 O O . GLN A 1 314 ? -5.125 9.492 17.562 1.00 93.94 314 GLN A O 1
ATOM 2463 N N . GLU A 1 315 ? -3.876 11.184 18.346 1.00 90.31 315 GLU A N 1
ATOM 2464 C CA . GLU A 1 315 ? -2.595 10.488 18.156 1.00 90.31 315 GLU A CA 1
ATOM 2465 C C . GLU A 1 315 ? -2.476 9.232 19.023 1.00 90.31 315 GLU A C 1
ATOM 2467 O O . GLU A 1 315 ? -2.076 8.176 18.532 1.00 90.31 315 GLU A O 1
ATOM 2472 N N . VAL A 1 316 ? -2.899 9.311 20.286 1.00 87.12 316 VAL A N 1
ATOM 2473 C CA . VAL A 1 316 ? -2.942 8.147 21.177 1.00 87.12 316 VAL A CA 1
ATOM 2474 C C . VAL A 1 316 ? -3.886 7.081 20.621 1.00 87.12 316 VAL A C 1
ATOM 2476 O O . VAL A 1 316 ? -3.545 5.902 20.598 1.00 87.12 316 VAL A O 1
ATOM 2479 N N . LEU A 1 317 ? -5.054 7.470 20.113 1.00 88.00 317 LEU A N 1
ATOM 2480 C CA . LEU A 1 317 ? -6.068 6.529 19.633 1.00 88.00 317 LEU A CA 1
ATOM 2481 C C . LEU A 1 317 ? -5.753 5.884 18.286 1.00 88.00 317 LEU A C 1
ATOM 2483 O O . LEU A 1 317 ? -6.207 4.771 18.023 1.00 88.00 317 LEU A O 1
ATOM 2487 N N . LYS A 1 318 ? -4.933 6.525 17.449 1.00 87.38 318 LYS A N 1
ATOM 2488 C CA . LYS A 1 318 ? -4.365 5.866 16.262 1.00 87.38 318 LYS A CA 1
ATOM 2489 C C . LYS A 1 318 ? -3.550 4.633 16.662 1.00 87.38 318 LYS A C 1
ATOM 2491 O O . LYS A 1 318 ? -3.630 3.597 15.996 1.00 87.38 318 LYS A O 1
ATOM 2496 N N . GLN A 1 319 ? -2.809 4.745 17.762 1.00 83.81 319 GLN A N 1
ATOM 2497 C CA . GLN A 1 319 ? -1.927 3.697 18.274 1.00 83.81 319 GLN A CA 1
ATOM 2498 C C . GLN A 1 319 ? -2.636 2.730 19.223 1.00 83.81 319 GLN A C 1
ATOM 2500 O O . GLN A 1 319 ? -2.187 1.598 19.371 1.00 83.81 319 GLN A O 1
ATOM 2505 N N . ASN A 1 320 ? -3.739 3.153 19.843 1.00 85.31 320 ASN A N 1
ATOM 2506 C CA . ASN A 1 320 ? -4.440 2.336 20.819 1.00 85.31 320 ASN A CA 1
ATOM 2507 C C . ASN A 1 320 ? -5.085 1.099 20.168 1.00 85.31 320 ASN A C 1
ATOM 2509 O O . ASN A 1 320 ? -5.555 1.132 19.017 1.00 85.31 320 ASN A O 1
ATOM 2513 N N . ASP A 1 321 ? -5.097 0.014 20.935 1.00 85.69 321 ASP A N 1
ATOM 2514 C CA . ASP A 1 321 ? -5.790 -1.213 20.594 1.00 85.69 321 ASP A CA 1
ATOM 2515 C C . ASP A 1 321 ? -7.250 -1.109 21.047 1.00 85.69 321 ASP A C 1
ATOM 2517 O O . ASP A 1 321 ? -7.567 -0.823 22.209 1.00 85.69 321 ASP A O 1
ATOM 2521 N N . LEU A 1 322 ? -8.150 -1.292 20.088 1.00 92.00 322 LEU A N 1
ATOM 2522 C CA . LEU A 1 322 ? -9.587 -1.278 20.293 1.00 92.00 322 LEU A CA 1
ATOM 2523 C C . LEU A 1 322 ? -10.114 -2.595 19.761 1.00 92.00 322 LEU A C 1
ATOM 2525 O O . LEU A 1 322 ? -9.878 -2.942 18.606 1.00 92.00 322 LEU A O 1
ATOM 2529 N N . ARG A 1 323 ? -10.886 -3.291 20.588 1.00 90.44 323 ARG A N 1
ATOM 2530 C CA . ARG A 1 323 ? -11.560 -4.529 20.200 1.00 90.44 323 ARG A CA 1
ATOM 2531 C C . ARG A 1 323 ? -13.057 -4.422 20.430 1.00 90.44 323 ARG A C 1
ATOM 2533 O O . ARG A 1 323 ? -13.514 -3.708 21.323 1.00 90.44 323 ARG A O 1
ATOM 2540 N N . VAL A 1 324 ? -13.815 -5.180 19.653 1.00 92.06 324 VAL A N 1
ATOM 2541 C CA . VAL A 1 324 ? -15.263 -5.301 19.812 1.00 92.06 324 VAL A CA 1
ATOM 2542 C C . VAL A 1 324 ? -15.605 -6.769 20.008 1.00 92.06 324 VAL A C 1
ATOM 2544 O O . VAL A 1 324 ? -15.289 -7.598 19.159 1.00 92.06 324 VAL A O 1
ATOM 2547 N N . GLU A 1 325 ? -16.257 -7.087 21.124 1.00 90.00 325 GLU A N 1
ATOM 2548 C CA . GLU A 1 325 ? -16.748 -8.432 21.432 1.00 90.00 325 GLU A CA 1
ATOM 2549 C C . GLU A 1 325 ? -18.255 -8.345 21.690 1.00 90.00 325 GLU A C 1
ATOM 2551 O O . GLU A 1 325 ? -18.709 -7.743 22.668 1.00 90.00 325 GLU A O 1
ATOM 2556 N N . GLY A 1 326 ? -19.054 -8.909 20.781 1.00 92.19 326 GLY A N 1
ATOM 2557 C CA . GLY A 1 326 ? -20.509 -8.770 20.833 1.00 92.19 326 GLY A CA 1
ATOM 2558 C C . GLY A 1 326 ? -20.946 -7.306 20.716 1.00 92.19 326 GLY A C 1
ATOM 2559 O O . GLY A 1 326 ? -20.684 -6.660 19.706 1.00 92.19 326 GLY A O 1
ATOM 2560 N N . ASP A 1 327 ? -21.623 -6.795 21.747 1.00 95.88 327 ASP A N 1
ATOM 2561 C CA . ASP A 1 327 ? -22.102 -5.408 21.841 1.00 95.88 327 ASP A CA 1
ATOM 2562 C C . ASP A 1 327 ? -21.207 -4.499 22.704 1.00 95.88 327 ASP A C 1
ATOM 2564 O O . ASP A 1 327 ? -21.596 -3.373 23.037 1.00 95.88 327 ASP A O 1
ATOM 2568 N N . THR A 1 328 ? -20.018 -4.978 23.080 1.00 94.12 328 THR A N 1
ATOM 2569 C CA . THR A 1 328 ? -19.094 -4.259 23.958 1.00 94.12 328 THR A CA 1
ATOM 2570 C C . THR A 1 328 ? -17.805 -3.891 23.227 1.00 94.12 328 THR A C 1
ATOM 2572 O O . THR A 1 328 ? -17.124 -4.748 22.666 1.00 94.12 328 THR A O 1
ATOM 2575 N N . VAL A 1 329 ? -17.447 -2.608 23.278 1.00 95.50 329 VAL A N 1
ATOM 2576 C CA . VAL A 1 329 ? -16.140 -2.097 22.852 1.00 95.50 329 VAL A CA 1
ATOM 2577 C C . VAL A 1 329 ? -15.206 -2.072 24.054 1.00 95.50 329 VAL A C 1
ATOM 2579 O O . VAL A 1 329 ? -15.568 -1.538 25.103 1.00 95.50 329 VAL A O 1
ATOM 2582 N N . TYR A 1 330 ? -14.000 -2.606 23.901 1.00 93.44 330 TYR A N 1
ATOM 2583 C CA . TYR A 1 330 ? -12.950 -2.522 24.908 1.00 93.44 330 TYR A CA 1
ATOM 2584 C C . TYR A 1 330 ? -11.797 -1.690 24.364 1.00 93.44 330 TYR A C 1
ATOM 2586 O O . TYR A 1 330 ? -11.341 -1.910 23.242 1.00 93.44 330 TYR A O 1
ATOM 2594 N N . ILE A 1 331 ? -11.335 -0.749 25.178 1.00 92.50 331 ILE A N 1
ATOM 2595 C CA . ILE A 1 331 ? -10.254 0.178 24.848 1.00 92.50 331 ILE A CA 1
ATOM 2596 C C . ILE A 1 331 ? -9.102 -0.108 25.799 1.00 92.50 331 ILE A C 1
ATOM 2598 O O . ILE A 1 331 ? -9.284 -0.029 27.023 1.00 92.50 331 ILE A O 1
ATOM 2602 N N . ALA A 1 332 ? -7.934 -0.441 25.243 1.00 88.75 332 ALA A N 1
ATOM 2603 C CA . ALA A 1 332 ? -6.753 -0.696 26.053 1.00 88.75 332 ALA A CA 1
ATOM 2604 C C . ALA A 1 332 ? -6.401 0.516 26.931 1.00 88.75 332 ALA A C 1
ATOM 2606 O O . ALA A 1 332 ? -6.616 1.669 26.525 1.00 88.75 332 ALA A O 1
ATOM 2607 N N . PRO A 1 333 ? -5.934 0.267 28.174 1.00 85.62 333 PRO A N 1
ATOM 2608 C CA . PRO A 1 333 ? -5.505 1.337 29.054 1.00 85.62 333 PRO A CA 1
ATOM 2609 C C . PRO A 1 333 ? -4.465 2.191 28.337 1.00 85.62 333 PRO A C 1
ATOM 2611 O O . PRO A 1 333 ? -3.500 1.693 27.763 1.00 85.62 333 PRO A O 1
ATOM 2614 N N . ILE A 1 334 ? -4.691 3.498 28.370 1.00 84.31 334 ILE A N 1
ATOM 2615 C CA . ILE A 1 334 ? -3.735 4.472 27.867 1.00 84.31 334 ILE A CA 1
ATOM 2616 C C . ILE A 1 334 ? -2.715 4.666 28.989 1.00 84.31 334 ILE A C 1
ATOM 2618 O O . ILE A 1 334 ? -2.871 5.525 29.859 1.00 84.31 334 ILE A O 1
ATOM 2622 N N . ASP A 1 335 ? -1.718 3.783 29.009 1.00 73.56 335 ASP A N 1
ATOM 2623 C CA . ASP A 1 335 ? -0.601 3.851 29.945 1.00 73.56 335 ASP A CA 1
ATOM 2624 C C . ASP A 1 335 ? 0.240 5.069 29.592 1.00 73.56 335 ASP A C 1
ATOM 2626 O O . ASP A 1 335 ? 0.830 5.154 28.512 1.00 73.56 335 ASP A O 1
ATOM 2630 N N . ALA A 1 336 ? 0.243 6.065 30.474 1.00 64.31 336 ALA A N 1
ATOM 2631 C CA . ALA A 1 336 ? 0.724 7.368 30.079 1.00 64.31 336 ALA A CA 1
ATOM 2632 C C . ALA A 1 336 ? 1.482 8.161 31.147 1.00 64.31 336 ALA A C 1
ATOM 2634 O O . ALA A 1 336 ? 1.144 8.197 32.328 1.00 64.31 336 ALA A O 1
ATOM 2635 N N . TRP A 1 337 ? 2.505 8.841 30.628 1.00 65.62 337 TRP A N 1
ATOM 2636 C CA . TRP A 1 337 ? 3.294 9.955 31.143 1.00 65.62 337 TRP A CA 1
ATOM 2637 C C . TRP A 1 337 ? 2.486 11.114 31.769 1.00 65.62 337 TRP A C 1
ATOM 2639 O O . TRP A 1 337 ? 1.284 11.277 31.549 1.00 65.62 337 TRP A O 1
ATOM 2649 N N . ALA A 1 338 ? 3.169 11.945 32.567 1.00 69.00 338 ALA A N 1
ATOM 2650 C CA . ALA A 1 338 ? 2.570 13.077 33.276 1.00 69.00 338 ALA A CA 1
ATOM 2651 C C . ALA A 1 338 ? 1.818 14.028 32.322 1.00 69.00 338 ALA A C 1
ATOM 2653 O O . ALA A 1 338 ? 2.387 14.513 31.349 1.00 69.00 338 ALA A O 1
ATOM 2654 N N . GLY A 1 339 ? 0.549 14.317 32.632 1.00 77.44 339 GLY A N 1
ATOM 2655 C CA . GLY A 1 339 ? -0.310 15.228 31.861 1.00 77.44 339 GLY A CA 1
ATOM 2656 C C . GLY A 1 339 ? -1.437 14.549 31.078 1.00 77.44 339 GLY A C 1
ATOM 2657 O O . GLY A 1 339 ? -2.391 15.223 30.697 1.00 77.44 339 GLY A O 1
ATOM 2658 N N . VAL A 1 340 ? -1.406 13.224 30.905 1.00 85.69 340 VAL A N 1
ATOM 2659 C CA . VAL A 1 340 ? -2.454 12.524 30.140 1.00 85.69 340 VAL A CA 1
ATOM 2660 C C . VAL A 1 340 ? -3.805 12.494 30.832 1.00 85.69 340 VAL A C 1
ATOM 2662 O O . VAL A 1 340 ? -4.818 12.472 30.145 1.00 85.69 340 VAL A O 1
ATOM 2665 N N . SER A 1 341 ? -3.864 12.607 32.159 1.00 88.38 341 SER A N 1
ATOM 2666 C CA . SER A 1 341 ? -5.146 12.742 32.857 1.00 88.38 341 SER A CA 1
ATOM 2667 C C . SER A 1 341 ? -5.985 13.901 32.304 1.00 88.38 341 SER A C 1
ATOM 2669 O O . SER A 1 341 ? -7.178 13.714 32.083 1.00 88.38 341 SER A O 1
ATOM 2671 N N . ILE A 1 342 ? -5.361 15.050 32.001 1.00 91.69 342 ILE A N 1
ATOM 2672 C CA . ILE A 1 342 ? -6.032 16.235 31.439 1.00 91.69 342 ILE A CA 1
ATOM 2673 C C . ILE A 1 342 ? -6.587 15.934 30.044 1.00 91.69 342 ILE A C 1
ATOM 2675 O O . ILE A 1 342 ? -7.761 16.185 29.799 1.00 91.69 342 ILE A O 1
ATOM 2679 N N . THR A 1 343 ? -5.786 15.340 29.156 1.00 92.50 343 THR A N 1
ATOM 2680 C CA . THR A 1 343 ? -6.258 14.926 27.823 1.00 92.50 343 THR A CA 1
ATOM 2681 C C . THR A 1 343 ? -7.368 13.878 27.915 1.00 92.50 343 THR A C 1
ATOM 2683 O O . THR A 1 343 ? -8.345 13.939 27.178 1.00 92.50 343 THR A O 1
ATOM 2686 N N . MET A 1 344 ? -7.265 12.923 28.839 1.00 92.94 344 MET A N 1
ATOM 2687 C CA . MET A 1 344 ? -8.258 11.858 28.988 1.00 92.94 344 MET A CA 1
ATOM 2688 C C . MET A 1 344 ? -9.600 12.353 29.521 1.00 92.94 344 MET A C 1
ATOM 2690 O O . MET A 1 344 ? -10.623 11.726 29.243 1.00 92.94 344 MET A O 1
ATOM 2694 N N . CYS A 1 345 ? -9.612 13.487 30.224 1.00 95.50 345 CYS A N 1
ATOM 2695 C CA . CYS A 1 345 ? -10.843 14.106 30.698 1.00 95.50 345 CYS A CA 1
ATOM 2696 C C . CYS A 1 345 ? -11.786 14.500 29.551 1.00 95.50 345 CYS A C 1
ATOM 2698 O O . CYS A 1 345 ? -12.995 14.318 29.701 1.00 95.50 345 CYS A O 1
ATOM 2700 N N . SER A 1 346 ? -11.259 14.975 28.415 1.00 95.62 346 SER A N 1
ATOM 2701 C CA . SER A 1 346 ? -12.046 15.282 27.210 1.00 95.62 346 SER A CA 1
ATOM 2702 C C . SER A 1 346 ? -12.166 14.076 26.273 1.00 95.62 346 SER A C 1
ATOM 2704 O O . SER A 1 346 ? -13.245 13.802 25.744 1.00 95.62 346 SER A O 1
ATOM 2706 N N . CYS A 1 347 ? -11.090 13.297 26.144 1.00 95.31 347 CYS A N 1
ATOM 2707 C CA . CYS A 1 347 ? -10.997 12.174 25.213 1.00 95.31 347 CYS A CA 1
ATOM 2708 C C . CYS A 1 347 ? -12.017 11.054 25.500 1.00 95.31 347 CYS A C 1
ATOM 2710 O O . CYS A 1 347 ? -12.715 10.602 24.594 1.00 95.31 347 CYS A O 1
ATOM 2712 N N . ILE A 1 348 ? -12.158 10.617 26.762 1.00 95.31 348 ILE A N 1
ATOM 2713 C CA . ILE A 1 348 ? -13.069 9.512 27.129 1.00 95.31 348 ILE A CA 1
ATOM 2714 C C . ILE A 1 348 ? -14.529 9.832 26.769 1.00 95.31 348 ILE A C 1
ATOM 2716 O O . ILE A 1 348 ? -15.169 9.007 26.110 1.00 95.31 348 ILE A O 1
ATOM 2720 N N . PRO A 1 349 ? -15.077 11.006 27.145 1.00 97.38 349 PRO A N 1
ATOM 2721 C CA . PRO A 1 349 ? -16.404 11.418 26.706 1.00 97.38 349 PRO A CA 1
ATOM 2722 C C . PRO A 1 349 ? -16.620 11.384 25.189 1.00 97.38 349 PRO A C 1
ATOM 2724 O O . PRO A 1 349 ? -17.653 10.877 24.749 1.00 97.38 349 PRO A O 1
ATOM 2727 N N . GLU A 1 350 ? -15.670 11.890 24.393 1.00 96.75 350 GLU A N 1
ATOM 2728 C CA . GLU A 1 350 ? -15.755 11.896 22.921 1.00 96.75 350 GLU A CA 1
ATOM 2729 C C . GLU A 1 350 ? -15.803 10.494 22.339 1.00 96.75 350 GLU A C 1
ATOM 2731 O O . GLU A 1 350 ? -16.639 10.208 21.477 1.00 96.75 350 GLU A O 1
ATOM 2736 N N . MET A 1 351 ? -14.961 9.601 22.849 1.00 95.94 351 MET A N 1
ATOM 2737 C CA . MET A 1 351 ? -14.962 8.207 22.438 1.00 95.94 351 MET A CA 1
ATOM 2738 C C . MET A 1 351 ? -16.286 7.530 22.770 1.00 95.94 351 MET A C 1
ATOM 2740 O O . MET A 1 351 ? -16.921 6.960 21.888 1.00 95.94 351 MET A O 1
ATOM 2744 N N . ASP A 1 352 ? -16.726 7.611 24.024 1.00 97.19 352 ASP A N 1
ATOM 2745 C CA . ASP A 1 352 ? -17.924 6.918 24.490 1.00 97.19 352 ASP A CA 1
ATOM 2746 C C . ASP A 1 352 ? -19.174 7.351 23.734 1.00 97.19 352 ASP A C 1
ATOM 2748 O O . ASP A 1 352 ? -19.947 6.508 23.278 1.00 97.19 352 ASP A O 1
ATOM 2752 N N . VAL A 1 353 ? -19.375 8.668 23.602 1.00 97.94 353 VAL A N 1
ATOM 2753 C CA . VAL A 1 353 ? -20.548 9.227 22.922 1.00 97.94 353 VAL A CA 1
ATOM 2754 C C . VAL A 1 353 ? -20.616 8.719 21.488 1.00 97.94 353 VAL A C 1
ATOM 2756 O O . VAL A 1 353 ? -21.700 8.405 21.005 1.00 97.94 353 VAL A O 1
ATOM 2759 N N . ASN A 1 354 ? -19.478 8.606 20.811 1.00 98.06 354 ASN A N 1
ATOM 2760 C CA . ASN A 1 354 ? -19.447 8.180 19.422 1.00 98.06 354 ASN A CA 1
ATOM 2761 C C . ASN A 1 354 ? -19.496 6.664 19.240 1.00 98.06 354 ASN A C 1
ATOM 2763 O O . ASN A 1 354 ? -20.235 6.183 18.383 1.00 98.06 354 ASN A O 1
ATOM 2767 N N . LEU A 1 355 ? -18.788 5.900 20.069 1.00 97.19 355 LEU A N 1
ATOM 2768 C CA . LEU A 1 355 ? -18.801 4.438 20.025 1.00 97.19 355 LEU A CA 1
ATOM 2769 C C . LEU A 1 355 ? -20.189 3.871 20.333 1.00 97.19 355 LEU A C 1
ATOM 2771 O O . LEU A 1 355 ? -20.642 2.961 19.646 1.00 97.19 355 LEU A O 1
ATOM 2775 N N . LEU A 1 356 ? -20.906 4.447 21.302 1.00 97.44 356 LEU A N 1
ATOM 2776 C CA . LEU A 1 356 ? -22.271 4.029 21.647 1.00 97.44 356 LEU A CA 1
ATOM 2777 C C . LEU A 1 356 ? -23.312 4.359 20.564 1.00 97.44 356 LEU A C 1
ATOM 2779 O O . LEU A 1 356 ? -24.442 3.883 20.640 1.00 97.44 356 LEU A O 1
ATOM 2783 N N . ARG A 1 357 ? -22.963 5.168 19.554 1.00 96.75 357 ARG A N 1
ATOM 2784 C CA . ARG A 1 357 ? -23.828 5.433 18.390 1.00 96.75 357 ARG A CA 1
ATOM 2785 C C . ARG A 1 357 ? -23.647 4.410 17.276 1.00 96.75 357 ARG A C 1
ATOM 2787 O O . ARG A 1 357 ? -24.432 4.415 16.326 1.00 96.75 357 ARG A O 1
ATOM 2794 N N . LEU A 1 358 ? -22.628 3.557 17.359 1.00 95.25 358 LEU A N 1
ATOM 2795 C CA . LEU A 1 358 ? -22.382 2.552 16.337 1.00 95.25 358 LEU A CA 1
ATOM 2796 C C . LEU A 1 358 ? -23.432 1.436 16.406 1.00 95.25 358 LEU A C 1
ATOM 2798 O O . LEU A 1 358 ? -23.793 0.996 17.502 1.00 95.25 358 LEU A O 1
ATOM 2802 N N . PRO A 1 359 ? -23.925 0.942 15.254 1.00 93.19 359 PRO A N 1
ATOM 2803 C CA . PRO A 1 359 ? -24.914 -0.127 15.232 1.00 93.19 359 PRO A CA 1
ATOM 2804 C C . PRO A 1 359 ? -24.438 -1.363 16.002 1.00 93.19 359 PRO A C 1
ATOM 2806 O O . PRO A 1 359 ? -23.379 -1.914 15.717 1.00 93.19 359 PRO A O 1
ATOM 2809 N N . GLY A 1 360 ? -25.244 -1.811 16.966 1.00 93.25 360 GLY A N 1
ATOM 2810 C CA . GLY A 1 360 ? -24.969 -3.010 17.760 1.00 93.25 360 GLY A CA 1
ATOM 2811 C C . GLY A 1 360 ? -24.115 -2.783 19.007 1.00 93.25 360 GLY A C 1
ATOM 2812 O O . GLY A 1 360 ? -24.109 -3.664 19.860 1.00 93.25 360 GLY A O 1
ATOM 2813 N N . ILE A 1 361 ? -23.475 -1.622 19.174 1.00 97.56 361 ILE A N 1
ATOM 2814 C CA . ILE A 1 361 ? -22.705 -1.305 20.381 1.00 97.56 361 ILE A CA 1
ATOM 2815 C C . ILE A 1 361 ? -23.635 -0.781 21.476 1.00 97.56 361 ILE A C 1
ATOM 2817 O O . ILE A 1 361 ? -24.410 0.148 21.265 1.00 97.56 361 ILE A O 1
ATOM 2821 N N . LYS A 1 362 ? -23.547 -1.370 22.670 1.00 97.31 362 LYS A N 1
ATOM 2822 C CA . LYS A 1 362 ? -24.315 -0.957 23.857 1.00 97.31 362 LYS A CA 1
ATOM 2823 C C . LYS A 1 362 ? -23.438 -0.571 25.037 1.00 97.31 362 LYS A C 1
ATOM 2825 O O . LYS A 1 362 ? -23.934 0.027 25.991 1.00 97.31 362 LYS A O 1
ATOM 2830 N N . LYS A 1 363 ? -22.159 -0.943 25.006 1.00 96.31 363 LYS A N 1
ATOM 2831 C CA . LYS A 1 363 ? -21.248 -0.759 26.130 1.00 96.31 363 LYS A CA 1
ATOM 2832 C C . LYS A 1 363 ? -19.847 -0.412 25.645 1.00 96.31 363 LYS A C 1
ATOM 2834 O O . LYS A 1 363 ? -19.361 -0.983 24.674 1.00 96.31 363 LYS A O 1
ATOM 2839 N N . VAL A 1 364 ? -19.193 0.490 26.370 1.00 95.94 364 VAL A N 1
ATOM 2840 C CA . VAL A 1 364 ? -17.777 0.822 26.198 1.00 95.94 364 VAL A CA 1
ATOM 2841 C C . VAL A 1 364 ? -17.076 0.585 27.530 1.00 95.94 364 VAL A C 1
ATOM 2843 O O . VAL A 1 364 ? -17.584 0.972 28.584 1.00 95.94 364 VAL A O 1
ATOM 2846 N N . VAL A 1 365 ? -15.949 -0.117 27.497 1.00 94.00 365 VAL A N 1
ATOM 2847 C CA . VAL A 1 365 ? -15.161 -0.482 28.673 1.00 94.00 365 VAL A CA 1
ATOM 2848 C C . VAL A 1 365 ? -13.757 0.084 28.516 1.00 94.00 365 VAL A C 1
ATOM 2850 O O . VAL A 1 365 ? -13.041 -0.266 27.579 1.00 94.00 365 VAL A O 1
ATOM 2853 N N . HIS A 1 366 ? -13.368 0.935 29.464 1.00 91.19 366 HIS A N 1
ATOM 2854 C CA . HIS A 1 366 ? -12.034 1.530 29.541 1.00 91.19 366 HIS A CA 1
ATOM 2855 C C . HIS A 1 366 ? -11.166 0.807 30.568 1.00 91.19 366 HIS A C 1
ATOM 2857 O O . HIS A 1 366 ? -11.637 0.430 31.645 1.00 91.19 366 HIS A O 1
ATOM 2863 N N . GLY A 1 367 ? -9.872 0.708 30.274 1.00 80.81 367 GLY A N 1
ATOM 2864 C CA . GLY A 1 367 ? -8.844 0.424 31.269 1.00 80.81 367 GLY A CA 1
ATOM 2865 C C . GLY A 1 367 ? -8.683 -1.047 31.658 1.00 80.81 367 GLY A C 1
ATOM 2866 O O . GLY A 1 367 ? -8.964 -1.971 30.895 1.00 80.81 367 GLY A O 1
ATOM 2867 N N . SER A 1 368 ? -8.186 -1.261 32.879 1.00 57.84 368 SER A N 1
ATOM 2868 C CA . SER A 1 368 ? -7.678 -2.536 33.407 1.00 57.84 368 SER A CA 1
ATOM 2869 C C . SER A 1 368 ? -8.713 -3.654 33.566 1.00 57.84 368 SER A C 1
ATOM 2871 O O . SER A 1 368 ? -8.350 -4.744 33.993 1.00 57.84 368 SER A O 1
ATOM 2873 N N . ALA A 1 369 ? -9.969 -3.460 33.158 1.00 49.56 369 ALA A N 1
ATOM 2874 C CA . ALA A 1 369 ? -10.880 -4.578 32.903 1.00 49.56 369 ALA A CA 1
ATOM 2875 C C . ALA A 1 369 ? -10.399 -5.467 31.735 1.00 49.56 369 ALA A C 1
ATOM 2877 O O . ALA A 1 369 ? -10.834 -6.608 31.626 1.00 49.56 369 ALA A O 1
ATOM 2878 N N . LEU A 1 370 ? -9.459 -4.978 30.917 1.00 50.59 370 LEU A N 1
ATOM 2879 C CA . LEU A 1 370 ? -8.645 -5.786 30.000 1.00 50.59 370 LEU A CA 1
ATOM 2880 C C . LEU A 1 370 ? -7.508 -6.554 30.699 1.00 50.59 370 LEU A C 1
ATOM 2882 O O . LEU A 1 370 ? -7.098 -7.607 30.220 1.00 50.59 370 LEU A O 1
ATOM 2886 N N . ASN A 1 371 ? -7.051 -6.058 31.854 1.00 44.72 371 ASN A N 1
ATOM 2887 C CA . ASN A 1 371 ? -6.092 -6.718 32.747 1.00 44.72 371 ASN A CA 1
ATOM 2888 C C . ASN A 1 371 ? -6.770 -7.569 33.838 1.00 44.72 371 ASN A C 1
ATOM 2890 O O . ASN A 1 371 ? -6.077 -8.208 34.627 1.00 44.72 371 ASN A O 1
ATOM 2894 N N . GLN A 1 372 ? -8.107 -7.626 33.892 1.00 46.75 372 GLN A N 1
ATOM 2895 C CA . GLN A 1 372 ? -8.787 -8.773 34.488 1.00 46.75 372 GLN A CA 1
ATOM 2896 C C . GLN A 1 372 ? -8.647 -9.909 33.467 1.00 46.75 372 GLN A C 1
ATOM 2898 O O . GLN A 1 372 ? -9.129 -9.762 32.345 1.00 46.75 372 GLN A O 1
ATOM 2903 N N . PRO A 1 373 ? -7.935 -10.994 33.798 1.00 45.31 373 PRO A N 1
ATOM 2904 C CA . PRO A 1 373 ? -7.441 -11.966 32.840 1.00 45.31 373 PRO A CA 1
ATOM 2905 C C . PRO A 1 373 ? -8.458 -12.431 31.785 1.00 45.31 373 PRO A C 1
ATOM 2907 O O . PRO A 1 373 ? -9.226 -13.357 32.027 1.00 45.31 373 PRO A O 1
ATOM 2910 N N . ILE A 1 374 ? -8.311 -11.955 30.544 1.00 51.12 374 ILE A N 1
ATOM 2911 C CA . ILE A 1 374 ? -8.256 -12.922 29.432 1.00 51.12 374 ILE A CA 1
ATOM 2912 C C . ILE A 1 374 ? -6.946 -13.736 29.517 1.00 51.12 374 ILE A C 1
ATOM 2914 O O . ILE A 1 374 ? -6.823 -14.783 28.907 1.00 51.12 374 ILE A O 1
ATOM 2918 N N . GLN A 1 375 ? -6.018 -13.358 30.401 1.00 48.56 375 GLN A N 1
ATOM 2919 C CA . GLN A 1 375 ? -4.882 -14.167 30.866 1.00 48.56 375 GLN A CA 1
ATOM 2920 C C . GLN A 1 375 ? -5.267 -15.523 31.521 1.00 48.56 375 GLN A C 1
ATOM 2922 O O . GLN A 1 375 ? -4.390 -16.342 31.751 1.00 48.56 375 GLN A O 1
ATOM 2927 N N . ASN A 1 376 ? -6.554 -15.819 31.778 1.00 53.19 376 ASN A N 1
ATOM 2928 C CA . ASN A 1 376 ? -7.002 -17.183 32.117 1.00 53.19 376 ASN A CA 1
ATOM 2929 C C . ASN A 1 376 ? -7.564 -17.944 30.911 1.00 53.19 376 ASN A C 1
ATOM 2931 O O . ASN A 1 376 ? -7.802 -19.149 30.999 1.00 53.19 376 ASN A O 1
ATOM 2935 N N . ASN A 1 377 ? -7.787 -17.272 29.781 1.00 76.06 377 ASN A N 1
ATOM 2936 C CA . ASN A 1 377 ? -8.006 -17.975 28.536 1.00 76.06 377 ASN A CA 1
ATOM 2937 C C . ASN A 1 377 ? -6.637 -18.376 28.003 1.00 76.06 377 ASN A C 1
ATOM 2939 O O . ASN A 1 377 ? -5.987 -17.633 27.269 1.00 76.06 377 ASN A O 1
ATOM 2943 N N . THR A 1 378 ? -6.233 -19.591 28.360 1.00 90.69 378 THR A N 1
ATOM 2944 C CA . THR A 1 378 ? -4.987 -20.213 27.911 1.00 90.69 378 THR A CA 1
ATOM 2945 C C . THR A 1 378 ? -4.848 -20.250 26.391 1.00 90.69 378 THR A C 1
ATOM 2947 O O . THR A 1 378 ? -3.785 -20.605 25.907 1.00 90.69 378 THR A O 1
ATOM 2950 N N . ARG A 1 379 ? -5.877 -19.881 25.616 1.00 94.00 379 ARG A N 1
ATOM 2951 C CA . ARG A 1 379 ? -5.890 -19.873 24.152 1.00 94.00 379 ARG A CA 1
ATOM 2952 C C . ARG A 1 379 ? -5.930 -18.479 23.527 1.00 94.00 379 ARG A C 1
ATOM 2954 O O . ARG A 1 379 ? -6.055 -18.421 22.319 1.00 94.00 379 ARG A O 1
ATOM 2961 N N . TYR A 1 380 ? -5.877 -17.371 24.261 1.00 89.38 380 TYR A N 1
ATOM 2962 C CA . TYR A 1 380 ? -5.932 -16.045 23.620 1.00 89.38 380 TYR A CA 1
ATOM 2963 C C . TYR A 1 380 ? -4.724 -15.785 22.706 1.00 89.38 380 TYR A C 1
ATOM 2965 O O . TYR A 1 380 ? -3.624 -16.222 23.016 1.00 89.38 380 TYR A O 1
ATOM 2973 N N . CYS A 1 381 ? -4.890 -15.061 21.605 1.00 91.56 381 CYS A N 1
ATOM 2974 C CA . CYS A 1 381 ? -3.790 -14.670 20.718 1.00 91.56 381 CYS A CA 1
ATOM 2975 C C . CYS A 1 381 ? -4.123 -13.402 19.937 1.00 91.56 381 CYS A C 1
ATOM 2977 O O . CYS A 1 381 ? -5.294 -13.053 19.798 1.00 91.56 381 CYS A O 1
ATOM 2979 N N . ILE A 1 382 ? -3.089 -12.745 19.411 1.00 83.12 382 ILE A N 1
ATOM 2980 C CA . ILE A 1 382 ? -3.201 -11.602 18.499 1.00 83.12 382 ILE A CA 1
ATOM 2981 C C . ILE A 1 382 ? -2.769 -12.028 17.089 1.00 83.12 382 ILE A C 1
ATOM 2983 O O . ILE A 1 382 ? -3.409 -11.673 16.102 1.00 83.12 382 ILE A O 1
ATOM 2987 N N . ILE A 1 383 ? -1.706 -12.829 16.987 1.00 84.06 383 ILE A N 1
ATOM 2988 C CA . ILE A 1 383 ? -1.162 -13.351 15.728 1.00 84.06 383 ILE A CA 1
ATOM 2989 C C . ILE A 1 383 ? -0.851 -14.848 15.825 1.00 84.06 383 ILE A C 1
ATOM 2991 O O . ILE A 1 383 ? -0.683 -15.394 16.913 1.00 84.06 383 ILE A O 1
ATOM 2995 N N . ASP A 1 384 ? -0.730 -15.526 14.677 1.00 94.75 384 ASP A N 1
ATOM 2996 C CA . ASP A 1 384 ? -0.411 -16.965 14.595 1.00 94.75 384 ASP A CA 1
ATOM 2997 C C . ASP A 1 384 ? 0.799 -17.370 15.458 1.00 94.75 384 ASP A C 1
ATOM 2999 O O . ASP A 1 384 ? 0.806 -18.450 16.046 1.00 94.75 384 ASP A O 1
ATOM 3003 N N . SER A 1 385 ? 1.825 -16.516 15.549 1.00 94.75 385 SER A N 1
ATOM 3004 C CA . SER A 1 385 ? 3.049 -16.802 16.312 1.00 94.75 385 SER A CA 1
ATOM 3005 C C . SER A 1 385 ? 2.880 -16.746 17.830 1.00 94.75 385 SER A C 1
ATOM 3007 O O . SER A 1 385 ? 3.785 -17.172 18.551 1.00 94.75 385 SER A O 1
ATOM 3009 N N . ASP A 1 386 ? 1.746 -16.241 18.314 1.00 93.50 386 ASP A N 1
ATOM 3010 C CA . ASP A 1 386 ? 1.402 -16.265 19.735 1.00 93.50 386 ASP A CA 1
ATOM 3011 C C . ASP A 1 386 ? 0.894 -17.640 20.159 1.00 93.50 386 ASP A C 1
ATOM 3013 O O . ASP A 1 386 ? 0.755 -17.894 21.349 1.00 93.50 386 ASP A O 1
ATOM 3017 N N . CYS A 1 387 ? 0.607 -18.528 19.207 1.00 97.12 387 CYS A N 1
ATOM 3018 C CA . CYS A 1 387 ? 0.003 -19.820 19.466 1.00 97.12 387 CYS A CA 1
ATOM 3019 C C . CYS A 1 387 ? 1.005 -20.968 19.341 1.00 97.12 387 CYS A C 1
ATOM 3021 O O . CYS A 1 387 ? 1.807 -21.042 18.410 1.00 97.12 387 CYS A O 1
ATOM 3023 N N . VAL A 1 388 ? 0.910 -21.917 20.267 1.00 97.50 388 VAL A N 1
ATOM 3024 C CA . VAL A 1 388 ? 1.708 -23.145 20.316 1.00 97.50 388 VAL A CA 1
ATOM 3025 C C . VAL A 1 388 ? 0.832 -24.341 20.687 1.00 97.50 388 VAL A C 1
ATOM 3027 O O . VAL A 1 388 ? -0.348 -24.200 21.012 1.00 97.50 388 VAL A O 1
ATOM 3030 N N . ALA A 1 389 ? 1.387 -25.546 20.594 1.00 97.50 389 ALA A N 1
ATOM 3031 C CA . ALA A 1 389 ? 0.683 -26.773 20.945 1.00 97.50 389 ALA A CA 1
ATOM 3032 C C . ALA A 1 389 ? 0.311 -26.806 22.440 1.00 97.50 389 ALA A C 1
ATOM 3034 O O . ALA A 1 389 ? 1.131 -26.483 23.295 1.00 97.50 389 ALA A O 1
ATOM 3035 N N . ALA A 1 390 ? -0.916 -27.235 22.757 1.00 97.12 390 ALA A N 1
ATOM 3036 C CA . ALA A 1 390 ? -1.404 -27.343 24.138 1.00 97.12 390 ALA A CA 1
ATOM 3037 C C . ALA A 1 390 ? -0.783 -28.507 24.928 1.00 97.12 390 ALA A C 1
ATOM 3039 O O . ALA A 1 390 ? -0.832 -28.520 26.155 1.00 97.12 390 ALA A O 1
ATOM 3040 N N . THR A 1 391 ? -0.223 -29.497 24.231 1.00 96.56 391 THR A N 1
ATOM 3041 C CA . THR A 1 391 ? 0.450 -30.669 24.802 1.00 96.56 391 THR A CA 1
ATOM 3042 C C . THR A 1 391 ? 1.727 -30.961 24.021 1.00 96.56 391 THR A C 1
ATOM 3044 O O . THR A 1 391 ? 1.836 -30.627 22.843 1.00 96.56 391 THR A O 1
ATOM 3047 N N . CYS A 1 392 ? 2.697 -31.601 24.673 1.00 96.69 392 CYS A N 1
ATOM 3048 C CA . CYS A 1 392 ? 3.992 -31.916 24.064 1.00 96.69 392 CYS A CA 1
ATOM 3049 C C . CYS A 1 392 ? 3.915 -33.016 23.004 1.00 96.69 392 CYS A C 1
ATOM 3051 O O . CYS A 1 392 ? 4.619 -32.959 22.003 1.00 96.69 392 CYS A O 1
ATOM 3053 N N . CYS A 1 393 ? 3.047 -34.002 23.224 1.00 95.56 393 CYS A N 1
ATOM 3054 C CA . CYS A 1 393 ? 2.828 -35.114 22.310 1.00 95.56 393 CYS A CA 1
ATOM 3055 C C . CYS A 1 393 ? 1.388 -35.076 21.810 1.00 95.56 393 CYS A C 1
ATOM 3057 O O . CYS A 1 393 ? 0.469 -34.806 22.591 1.00 95.56 393 CYS A O 1
ATOM 3059 N N . HIS A 1 394 ? 1.210 -35.357 20.521 1.00 94.56 394 HIS A N 1
ATOM 3060 C CA . HIS A 1 394 ? -0.096 -35.546 19.890 1.00 94.56 394 HIS A CA 1
ATOM 3061 C C . HIS A 1 394 ? -1.110 -34.400 20.123 1.00 94.56 394 HIS A C 1
ATOM 3063 O O . HIS A 1 394 ? -2.246 -34.647 20.543 1.00 94.56 394 HIS A O 1
ATOM 3069 N N . PRO A 1 395 ? -0.734 -33.121 19.913 1.00 95.62 395 PRO A N 1
ATOM 3070 C CA . PRO A 1 395 ? -1.598 -32.010 20.280 1.00 95.62 395 PRO A CA 1
ATOM 3071 C C . PRO A 1 395 ? -2.844 -31.919 19.395 1.00 95.62 395 PRO A C 1
ATOM 3073 O O . PRO A 1 395 ? -2.784 -31.749 18.175 1.00 95.62 395 PRO A O 1
ATOM 3076 N N . THR A 1 396 ? -4.000 -31.973 20.052 1.00 95.81 396 THR A N 1
ATOM 3077 C CA . THR A 1 396 ? -5.337 -31.759 19.470 1.00 95.81 396 THR A CA 1
ATOM 3078 C C . THR A 1 396 ? -5.896 -30.370 19.782 1.00 95.81 396 THR A C 1
ATOM 3080 O O . THR A 1 396 ? -7.017 -30.034 19.401 1.00 95.81 396 THR A O 1
ATOM 3083 N N . ALA A 1 397 ? -5.104 -29.537 20.457 1.00 96.75 397 ALA A N 1
ATOM 3084 C CA . ALA A 1 397 ? -5.441 -28.180 20.846 1.00 96.75 397 ALA A CA 1
ATOM 3085 C C . ALA A 1 397 ? -4.219 -27.258 20.724 1.00 96.75 397 ALA A C 1
ATOM 3087 O O . ALA A 1 397 ? -3.077 -27.703 20.847 1.00 96.75 397 ALA A O 1
ATOM 3088 N N . ALA A 1 398 ? -4.478 -25.964 20.529 1.00 97.38 398 ALA A N 1
ATOM 3089 C CA . ALA A 1 398 ? -3.486 -24.906 20.663 1.00 97.38 398 ALA A CA 1
ATOM 3090 C C . ALA A 1 398 ? -3.786 -24.012 21.878 1.00 97.38 398 ALA A C 1
ATOM 3092 O O . ALA A 1 398 ? -4.943 -23.894 22.300 1.00 97.38 398 ALA A O 1
ATOM 3093 N N . VAL A 1 399 ? -2.729 -23.418 22.428 1.00 97.19 399 VAL A N 1
ATOM 3094 C CA . VAL A 1 399 ? -2.712 -22.464 23.548 1.00 97.19 399 VAL A CA 1
ATOM 3095 C C . VAL A 1 399 ? -1.821 -21.279 23.186 1.00 97.19 399 VAL A C 1
ATOM 3097 O O . VAL A 1 399 ? -1.002 -21.375 22.275 1.00 97.19 399 VAL A O 1
ATOM 3100 N N . ASN A 1 400 ? -1.963 -20.168 23.900 1.00 95.69 400 ASN A N 1
ATOM 3101 C CA . ASN A 1 400 ? -1.009 -19.075 23.854 1.00 95.69 400 ASN A CA 1
ATOM 3102 C C . ASN A 1 400 ? 0.371 -19.566 24.320 1.00 95.69 400 ASN A C 1
ATOM 3104 O O . ASN A 1 400 ? 0.471 -20.383 25.236 1.00 95.69 400 ASN A O 1
ATOM 3108 N N . LYS A 1 401 ? 1.434 -19.029 23.732 1.00 96.12 401 LYS A N 1
ATOM 3109 C CA . LYS A 1 401 ? 2.831 -19.332 24.037 1.00 96.12 401 LYS A CA 1
ATOM 3110 C C . LYS A 1 401 ? 3.209 -19.095 25.500 1.00 96.12 401 LYS A C 1
ATOM 3112 O O . LYS A 1 401 ? 4.036 -19.826 26.033 1.00 96.12 401 LYS A O 1
ATOM 3117 N N . GLU A 1 402 ? 2.582 -18.133 26.170 1.00 92.62 402 GLU A N 1
ATOM 3118 C CA . GLU A 1 402 ? 2.748 -17.899 27.612 1.00 92.62 402 GLU A CA 1
ATOM 3119 C C . GLU A 1 402 ? 2.228 -19.071 28.462 1.00 92.62 402 GLU A C 1
ATOM 3121 O O . GLU A 1 402 ? 2.687 -19.278 29.581 1.00 92.62 402 GLU A O 1
ATOM 3126 N N . ASN A 1 403 ? 1.316 -19.877 27.911 1.00 94.62 403 ASN A N 1
ATOM 3127 C CA . ASN A 1 403 ? 0.716 -21.054 28.541 1.00 94.62 403 ASN A CA 1
ATOM 3128 C C . ASN A 1 403 ? 1.260 -22.374 27.965 1.00 94.62 403 ASN A C 1
ATOM 3130 O O . ASN A 1 403 ? 0.613 -23.417 28.085 1.00 94.62 403 ASN A O 1
ATOM 3134 N N . GLN A 1 404 ? 2.417 -22.339 27.297 1.00 96.50 404 GLN A N 1
ATOM 3135 C CA . GLN A 1 404 ? 2.997 -23.529 26.684 1.00 96.50 404 GLN A CA 1
ATOM 3136 C C . GLN A 1 404 ? 3.368 -24.581 27.747 1.00 96.50 404 GLN A C 1
ATOM 3138 O O . GLN A 1 404 ? 3.937 -24.223 28.783 1.00 96.50 404 GLN A O 1
ATOM 3143 N N . PRO A 1 405 ? 3.095 -25.876 27.513 1.00 96.19 405 PRO A N 1
ATOM 3144 C CA . PRO A 1 405 ? 3.569 -26.923 28.408 1.00 96.19 405 PRO A CA 1
ATOM 3145 C C . PRO A 1 405 ? 5.103 -26.998 28.378 1.00 96.19 405 PRO A C 1
ATOM 3147 O O . PRO A 1 405 ? 5.728 -26.798 27.334 1.00 96.19 405 PRO A O 1
ATOM 3150 N N . ASP A 1 406 ? 5.718 -27.320 29.517 1.00 97.12 406 ASP A N 1
ATOM 3151 C CA . ASP A 1 406 ? 7.138 -27.665 29.547 1.00 97.12 406 ASP A CA 1
ATOM 3152 C C . ASP A 1 406 ? 7.335 -29.067 28.961 1.00 97.12 406 ASP A C 1
ATOM 3154 O O . ASP A 1 406 ? 6.899 -30.069 29.530 1.00 97.12 406 ASP A O 1
ATOM 3158 N N . CYS A 1 407 ? 7.981 -29.123 27.800 1.00 96.19 407 CYS A N 1
ATOM 3159 C CA . CYS A 1 407 ? 8.239 -30.364 27.080 1.00 96.19 407 CYS A CA 1
ATOM 3160 C C . CYS A 1 407 ? 9.643 -30.925 27.312 1.00 96.19 407 CYS A C 1
ATOM 3162 O O . CYS A 1 407 ? 10.004 -31.930 26.694 1.00 96.19 407 CYS A O 1
ATOM 3164 N N . GLN A 1 408 ? 10.448 -30.321 28.193 1.00 96.50 408 GLN A N 1
ATOM 3165 C CA . GLN A 1 408 ? 11.774 -30.847 28.503 1.00 96.50 408 GLN A CA 1
ATOM 3166 C C . GLN A 1 408 ? 11.671 -32.242 29.136 1.00 96.50 408 GLN A C 1
ATOM 3168 O O . GLN A 1 408 ? 10.982 -32.459 30.126 1.00 96.50 408 GLN A O 1
ATOM 3173 N N . GLY A 1 409 ? 12.357 -33.217 28.533 1.00 94.81 409 GLY A N 1
ATOM 3174 C CA . GLY A 1 409 ? 12.372 -34.605 29.010 1.00 94.81 409 GLY A CA 1
ATOM 3175 C C . GLY A 1 409 ? 11.128 -35.430 28.661 1.00 94.81 409 GLY A C 1
ATOM 3176 O O . GLY A 1 409 ? 11.063 -36.600 29.036 1.00 94.81 409 GLY A O 1
ATOM 3177 N N . THR A 1 410 ? 10.166 -34.872 27.921 1.00 96.31 410 THR A N 1
ATOM 3178 C CA . THR A 1 410 ? 9.015 -35.643 27.437 1.00 96.31 410 THR A CA 1
ATOM 3179 C C . THR A 1 410 ? 9.415 -36.468 26.212 1.00 96.31 410 THR A C 1
ATOM 3181 O O . THR A 1 410 ? 9.886 -35.923 25.216 1.00 96.31 410 THR A O 1
ATOM 3184 N N . MET A 1 411 ? 9.216 -37.787 26.272 1.00 94.25 411 MET A N 1
ATOM 3185 C CA . MET A 1 411 ? 9.363 -38.681 25.120 1.00 94.25 411 MET A CA 1
ATOM 3186 C C . MET A 1 411 ? 7.985 -39.001 24.544 1.00 94.25 411 MET A C 1
ATOM 3188 O O . MET A 1 411 ? 7.125 -39.526 25.250 1.00 94.25 411 MET A O 1
ATOM 3192 N N . CYS A 1 412 ? 7.785 -38.692 23.265 1.00 94.44 412 CYS A N 1
ATOM 3193 C CA . CYS A 1 412 ? 6.552 -39.004 22.549 1.00 94.44 412 CYS A CA 1
ATOM 3194 C C . CYS A 1 412 ? 6.637 -40.371 21.871 1.00 94.44 412 CYS A C 1
ATOM 3196 O O . CYS A 1 412 ? 7.723 -40.855 21.542 1.00 94.44 412 CYS A O 1
ATOM 3198 N N . THR A 1 413 ? 5.482 -40.995 21.650 1.00 93.81 413 THR A N 1
ATOM 3199 C CA . THR A 1 413 ? 5.417 -42.189 20.802 1.00 93.81 413 THR A CA 1
ATOM 3200 C C . THR A 1 413 ? 5.615 -41.792 19.336 1.00 93.81 413 THR A C 1
ATOM 3202 O O . THR A 1 413 ? 5.368 -40.647 18.966 1.00 93.81 413 THR A O 1
ATOM 3205 N N . LEU A 1 414 ? 6.063 -42.727 18.494 1.00 90.75 414 LEU A N 1
ATOM 3206 C CA . LEU A 1 414 ? 6.174 -42.512 17.041 1.00 90.75 414 LEU A CA 1
ATOM 3207 C C . LEU A 1 414 ? 4.820 -42.629 16.316 1.00 90.75 414 LEU A C 1
ATOM 3209 O O . LEU A 1 414 ? 4.778 -42.640 15.086 1.00 90.75 414 LEU A O 1
ATOM 3213 N N . GLU A 1 415 ? 3.721 -42.785 17.052 1.00 94.69 415 GLU A N 1
ATOM 3214 C CA . GLU A 1 415 ? 2.395 -42.879 16.460 1.00 94.69 415 GLU A CA 1
ATOM 3215 C C . GLU A 1 415 ? 1.905 -41.499 16.041 1.00 94.69 415 GLU A C 1
ATOM 3217 O O . GLU A 1 415 ? 1.949 -40.556 16.813 1.00 94.69 415 GL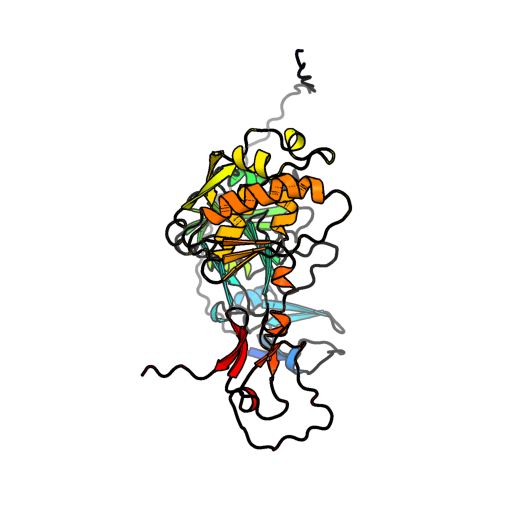U A O 1
ATOM 3222 N N . CYS A 1 416 ? 1.389 -41.395 14.824 1.00 90.50 416 CYS A N 1
ATOM 3223 C CA . CYS A 1 416 ? 0.775 -40.177 14.320 1.00 90.50 416 CYS A CA 1
ATOM 3224 C C . CYS A 1 416 ? -0.606 -39.999 14.965 1.00 90.50 416 CYS A C 1
ATOM 3226 O O . CYS A 1 416 ? -1.551 -40.698 14.587 1.00 90.50 416 CYS A O 1
ATOM 3228 N N . GLN A 1 417 ? -0.744 -39.091 15.931 1.00 92.50 417 GLN A N 1
ATOM 3229 C CA . GLN A 1 417 ? -2.021 -38.834 16.599 1.00 92.50 417 GLN A CA 1
ATOM 3230 C C . GLN A 1 417 ? -2.357 -37.336 16.626 1.00 92.50 417 GLN A C 1
ATOM 3232 O O . GLN A 1 417 ? -1.649 -36.505 17.191 1.00 92.50 417 GLN A O 1
ATOM 3237 N N . GLY A 1 418 ? -3.513 -36.993 16.059 1.00 88.06 418 GLY A N 1
ATOM 3238 C CA . GLY A 1 418 ? -4.024 -35.625 16.030 1.00 88.06 418 GLY A CA 1
ATOM 3239 C C . GLY A 1 418 ? -3.576 -34.811 14.806 1.00 88.06 418 GLY A C 1
ATOM 3240 O O . GLY A 1 418 ? -2.686 -35.208 14.053 1.00 88.06 418 GLY A O 1
ATOM 3241 N N . PRO A 1 419 ? -4.227 -33.660 14.567 1.00 91.69 419 PRO A N 1
ATOM 3242 C CA . PRO A 1 419 ? -4.060 -32.896 13.333 1.00 91.69 419 PRO A CA 1
ATOM 3243 C C . PRO A 1 419 ? -2.661 -32.290 13.172 1.00 91.69 419 PRO A C 1
ATOM 3245 O O . PRO A 1 419 ? -2.157 -32.237 12.057 1.00 91.69 419 PRO A O 1
ATOM 3248 N N . LEU A 1 420 ? -2.018 -31.847 14.254 1.00 93.62 420 LEU A N 1
ATOM 3249 C CA . LEU A 1 420 ? -0.695 -31.217 14.175 1.00 93.62 420 LEU A CA 1
ATOM 3250 C C . LEU A 1 420 ? 0.428 -32.235 13.998 1.00 93.62 420 LEU A C 1
ATOM 3252 O O . LEU A 1 420 ? 1.308 -32.039 13.167 1.00 93.62 420 LEU A O 1
ATOM 3256 N N . ASP A 1 421 ? 0.365 -33.328 14.752 1.00 93.56 421 ASP A N 1
ATOM 3257 C CA . ASP A 1 421 ? 1.358 -34.401 14.721 1.00 93.56 421 ASP A CA 1
ATOM 3258 C C . ASP A 1 421 ? 1.406 -35.087 13.348 1.00 93.56 421 ASP A C 1
ATOM 3260 O O . ASP A 1 421 ? 2.470 -35.368 12.805 1.00 93.56 421 ASP A O 1
ATOM 3264 N N . CYS A 1 422 ? 0.238 -35.245 12.720 1.00 91.81 422 CYS A N 1
ATOM 3265 C CA . CYS A 1 422 ? 0.118 -35.814 11.383 1.00 91.81 422 CYS A CA 1
ATOM 3266 C C . CYS A 1 422 ? 0.328 -34.831 10.228 1.00 91.81 422 CYS A C 1
ATOM 3268 O O . CYS A 1 422 ? 0.100 -35.195 9.075 1.00 91.81 422 CYS A O 1
ATOM 3270 N N . GLY A 1 423 ? 0.694 -33.573 10.503 1.00 92.38 423 GLY A N 1
ATOM 3271 C CA . GLY A 1 423 ? 0.783 -32.525 9.476 1.00 92.38 423 GLY A CA 1
ATOM 3272 C C . GLY A 1 423 ? -0.557 -32.198 8.792 1.00 92.38 423 GLY A C 1
ATOM 3273 O O . GLY A 1 423 ? -0.602 -31.467 7.801 1.00 92.38 423 GLY A O 1
ATOM 3274 N N . ALA A 1 424 ? -1.667 -32.716 9.324 1.00 93.19 424 ALA A N 1
ATOM 3275 C CA . ALA A 1 424 ? -3.024 -32.536 8.820 1.00 93.19 424 ALA A CA 1
ATOM 3276 C C . ALA A 1 424 ? -3.680 -31.227 9.300 1.00 93.19 424 ALA A C 1
ATOM 3278 O O . ALA A 1 424 ? -4.846 -30.972 8.991 1.00 93.19 424 ALA A O 1
ATOM 3279 N N . GLY A 1 425 ? -2.959 -30.384 10.038 1.00 94.94 425 GLY A N 1
ATOM 3280 C CA . GLY A 1 425 ? -3.410 -29.063 10.448 1.00 94.94 425 GLY A CA 1
ATOM 3281 C C . GLY A 1 425 ? -2.268 -28.118 10.807 1.00 94.94 425 GLY A C 1
ATOM 3282 O O . GLY A 1 425 ? -1.116 -28.526 10.944 1.00 94.94 425 GLY A O 1
ATOM 3283 N N . LYS A 1 426 ? -2.610 -26.839 10.958 1.00 96.94 426 LYS A N 1
ATOM 3284 C CA . LYS A 1 426 ? -1.708 -25.759 11.373 1.00 96.94 426 LYS A CA 1
ATOM 3285 C C . LYS A 1 426 ? -2.325 -25.012 12.553 1.00 96.94 426 LYS A C 1
ATOM 3287 O O . LYS A 1 426 ? -3.534 -24.779 12.577 1.00 96.94 426 LYS A O 1
ATOM 3292 N N . ILE A 1 427 ? -1.494 -24.619 13.513 1.00 97.75 427 ILE A N 1
ATOM 3293 C CA . ILE A 1 427 ? -1.893 -23.685 14.565 1.00 97.75 427 ILE A CA 1
ATOM 3294 C C . ILE A 1 427 ? -2.045 -22.291 13.953 1.00 97.75 427 ILE A C 1
ATOM 3296 O O . ILE A 1 427 ? -1.131 -21.820 13.274 1.00 97.75 427 ILE A O 1
ATOM 3300 N N . ILE A 1 428 ? -3.186 -21.651 14.197 1.00 96.50 428 ILE A N 1
ATOM 3301 C CA . ILE A 1 428 ? -3.449 -20.269 13.792 1.00 96.50 428 ILE A CA 1
ATOM 3302 C C . ILE A 1 428 ? -4.131 -19.504 14.921 1.00 96.50 428 ILE A C 1
ATOM 3304 O O . ILE A 1 428 ? -4.762 -20.104 15.799 1.00 96.50 428 ILE A O 1
ATOM 3308 N N . CYS A 1 429 ? -4.036 -18.182 14.860 1.00 94.00 429 CYS A N 1
ATOM 3309 C CA . CYS A 1 429 ? -4.873 -17.306 15.654 1.00 94.00 429 CYS A CA 1
ATOM 3310 C C . CYS A 1 429 ? -6.139 -16.962 14.865 1.00 94.00 429 CYS A C 1
ATOM 3312 O O . CYS A 1 429 ? -6.081 -16.244 13.869 1.00 94.00 429 CYS A O 1
ATOM 3314 N N . GLU A 1 430 ? -7.290 -17.480 15.288 1.00 91.31 430 GLU A N 1
ATOM 3315 C CA . GLU A 1 430 ? -8.571 -17.228 14.625 1.00 91.31 430 GLU A CA 1
ATOM 3316 C C . GLU A 1 430 ? -9.574 -16.704 15.647 1.00 91.31 430 GLU A C 1
ATOM 3318 O O . GLU A 1 430 ? -9.799 -17.325 16.684 1.00 91.31 430 GLU A O 1
ATOM 3323 N N . ASN A 1 431 ? -10.173 -15.543 15.372 1.00 82.56 431 ASN A N 1
ATOM 3324 C CA . ASN A 1 431 ? -11.087 -14.866 16.300 1.00 82.56 431 ASN A CA 1
ATOM 3325 C C . ASN A 1 431 ? -10.474 -14.662 17.701 1.00 82.56 431 ASN A C 1
ATOM 3327 O O . ASN A 1 431 ? -11.137 -14.883 18.713 1.00 82.56 431 ASN A O 1
ATOM 3331 N N . ASN A 1 432 ? -9.194 -14.269 17.748 1.00 85.19 432 ASN A N 1
ATOM 3332 C CA . ASN A 1 432 ? -8.398 -14.091 18.969 1.00 85.19 432 ASN A CA 1
ATOM 3333 C C . ASN A 1 432 ? -8.251 -15.362 19.825 1.00 85.19 432 ASN A C 1
ATOM 3335 O O . ASN A 1 432 ? -8.009 -15.280 21.032 1.00 85.19 432 ASN A O 1
ATOM 3339 N N . LEU A 1 433 ? -8.410 -16.542 19.215 1.00 93.31 433 LEU A N 1
ATOM 3340 C CA . LEU A 1 433 ? -8.236 -17.838 19.859 1.00 93.31 433 LEU A CA 1
ATOM 3341 C C . LEU A 1 433 ? -7.268 -18.722 19.066 1.00 93.31 433 LEU A C 1
ATOM 3343 O O . LEU A 1 433 ? -7.418 -18.941 17.865 1.00 93.31 433 LEU A O 1
ATOM 3347 N N . CYS A 1 434 ? -6.299 -19.291 19.772 1.00 96.56 434 CYS A N 1
ATOM 3348 C CA . CYS A 1 434 ? -5.410 -20.324 19.287 1.00 96.56 434 CYS A CA 1
ATOM 3349 C C . CYS A 1 434 ? -6.227 -21.570 18.970 1.00 96.56 434 CYS A C 1
ATOM 3351 O O . CYS A 1 434 ? -6.727 -22.270 19.859 1.00 96.56 434 CYS A O 1
ATOM 3353 N N . THR A 1 435 ? -6.334 -21.857 17.680 1.00 96.75 435 THR A N 1
ATOM 3354 C CA . THR A 1 435 ? -7.050 -23.011 17.148 1.00 96.75 435 THR A CA 1
ATOM 3355 C C . THR A 1 435 ? -6.146 -23.815 16.220 1.00 96.75 435 THR A C 1
ATOM 3357 O O . THR A 1 435 ? -5.052 -23.384 15.851 1.00 96.75 435 THR A O 1
ATOM 3360 N N . ILE A 1 436 ? -6.593 -25.015 15.859 1.00 97.19 436 ILE A N 1
ATOM 3361 C CA . ILE A 1 436 ? -5.944 -25.836 14.840 1.00 97.19 436 ILE A CA 1
ATOM 3362 C C . ILE A 1 436 ? -6.853 -25.856 13.623 1.00 97.19 436 ILE A C 1
ATOM 3364 O O . ILE A 1 436 ? -7.957 -26.396 13.669 1.00 97.19 436 ILE A O 1
ATOM 3368 N N . LYS A 1 437 ? -6.370 -25.292 12.520 1.00 96.56 437 LYS A N 1
ATOM 3369 C CA . LYS A 1 437 ? -7.055 -25.340 11.233 1.00 96.56 437 LYS A CA 1
ATOM 3370 C C . LYS A 1 437 ? -6.618 -26.590 10.485 1.00 96.56 437 LYS A C 1
ATOM 3372 O O . LYS A 1 437 ? -5.421 -26.793 10.294 1.00 96.56 437 LYS A O 1
ATOM 3377 N N . SER A 1 438 ? -7.569 -27.436 10.091 1.00 92.38 438 SER A N 1
ATOM 3378 C CA . SER A 1 438 ? -7.264 -28.622 9.287 1.00 92.38 438 SER A CA 1
ATOM 3379 C C . SER A 1 438 ? -6.845 -28.221 7.870 1.00 92.38 438 SER A C 1
ATOM 3381 O O . SER A 1 438 ? -7.432 -27.320 7.274 1.00 92.38 438 SER A O 1
ATOM 3383 N N . ASN A 1 439 ? -5.835 -28.909 7.340 1.00 86.19 439 ASN A N 1
ATOM 3384 C CA . ASN A 1 439 ? -5.383 -28.799 5.953 1.00 86.19 439 ASN A CA 1
ATOM 3385 C C . ASN A 1 439 ? -6.207 -29.685 5.003 1.00 86.19 439 ASN A C 1
ATOM 3387 O O . ASN A 1 439 ? -6.010 -29.627 3.790 1.00 86.19 439 ASN A O 1
ATOM 3391 N N . LEU A 1 440 ? -7.094 -30.533 5.535 1.00 82.06 440 LEU A N 1
ATOM 3392 C CA . LEU A 1 440 ? -7.943 -31.380 4.711 1.00 82.06 440 LEU A CA 1
ATOM 3393 C C . LEU A 1 440 ? -9.073 -30.535 4.110 1.00 82.06 440 LEU A C 1
ATOM 3395 O O . LEU A 1 440 ? -9.685 -29.741 4.830 1.00 82.06 440 LEU A O 1
ATOM 3399 N N . PRO A 1 441 ? -9.364 -30.687 2.805 1.00 75.81 441 PRO A N 1
ATOM 3400 C CA . PRO A 1 441 ? -10.508 -30.028 2.201 1.00 75.81 441 PRO A CA 1
ATOM 3401 C C . PRO A 1 441 ? -11.761 -30.462 2.957 1.00 75.81 441 PRO A C 1
ATOM 3403 O O . PRO A 1 441 ? -11.988 -31.658 3.141 1.00 75.81 441 PRO A O 1
ATOM 3406 N N . THR A 1 442 ? -12.558 -29.495 3.409 1.00 69.19 442 THR A N 1
ATOM 3407 C CA . THR A 1 442 ? -13.894 -29.741 3.949 1.00 69.19 442 THR A CA 1
ATOM 3408 C C . THR A 1 442 ? -14.678 -30.469 2.866 1.00 69.19 442 THR A C 1
ATOM 3410 O O . THR A 1 442 ? -15.105 -29.865 1.882 1.00 69.19 442 THR A O 1
ATOM 3413 N N . THR A 1 443 ? -14.805 -31.789 2.982 1.00 60.88 443 THR A N 1
ATOM 3414 C CA . THR A 1 443 ? -15.715 -32.545 2.132 1.00 60.88 443 THR A CA 1
ATOM 3415 C C . THR A 1 443 ? -17.104 -32.033 2.464 1.00 60.88 443 THR A C 1
ATOM 3417 O O . THR A 1 443 ? -17.538 -32.162 3.605 1.00 60.88 443 THR A O 1
ATOM 3420 N N . ALA A 1 444 ? -17.735 -31.358 1.503 1.00 48.09 444 ALA A N 1
ATOM 3421 C CA . ALA A 1 444 ? -19.098 -30.876 1.639 1.00 48.09 444 ALA A CA 1
ATOM 3422 C C . ALA A 1 444 ? -20.010 -32.077 1.937 1.00 48.09 444 ALA A C 1
ATOM 3424 O O . ALA A 1 444 ? -20.119 -32.974 1.098 1.00 48.09 444 ALA A O 1
ATOM 3425 N N . GLU A 1 445 ? -20.578 -32.107 3.143 1.00 40.94 445 GLU A N 1
ATOM 3426 C CA . GLU A 1 445 ? -21.707 -32.977 3.498 1.00 40.94 445 GLU A CA 1
ATOM 3427 C C . GLU A 1 445 ? -23.015 -32.441 2.915 1.00 40.94 445 GLU A C 1
ATOM 3429 O O . GLU A 1 445 ? -23.203 -31.198 2.910 1.00 40.94 445 GLU A O 1
#

Foldseek 3Di:
DDDDDDDDDDDDDDDDDDDDDDDDDDPPPPPDDPPPDPPVDDFADWDWDQQDAPDDPDDSVVRTFIFRPPDQDQVVLVVNVFHWDWDDYVHIGITTGPPPQDPVVQWDKDDDLPQQKIWTDGPQKDFADQDPVFRKIEIANDNPCDPVGCPHQKMKGKDFLVVDDPVRVLCVVPVVQPPQKDKDWDFDAQPNFTKIWMWIDGPVDRQQIWIWIWTDDDRMIIIIIRNRGDDPCSVVGRSRMDRHPSPPQQPFDKQKAWEAPDDLCVAQVVVHLNLVVLLVRRHDIDIDTDSPRPDDLQNSLLVQLLVQDDDPLNVLSVVWDWDDDQQEIETEESPDDPPVSSVCSNSVSRSVRRSCPRPRHPYYHYYCVPVPDVPVVQFFDDWQVQKDFQDLEQGQFIGGPVNHDPCVPPDYDPDQHHCVSVVQWGFTQDPRGTGTGGPDPPPDD

Radius of gyration: 32.01 Å; chains: 1; bounding box: 65×88×86 Å

pLDDT: mean 84.38, std 18.62, range [28.38, 98.69]